Protein AF-0000000074125337 (afdb_homodimer)

Secondary structure (DSSP, 8-state):
----HHHHHHHHHHTHHHHHHHHHHH-HHHHH-HHHHHHHHHHHHHHHHHHHSPP----S-GGGG--HHHHHHHHHHHHHHHHHHHHHHHHTTSS-SSSHHHHHHT-GGGGSHHHHHHHHHIIIIIHHHHHHHHHHHHTT---HHHHHHHHHHHHHHHHHHHHHHHHSGGGG---GGGGGGHHHHHHHHHHHHHHHTSPPPPPGGG-S----S--HHHHHHHHHHHHHHHHHHHHHHHHTT--SHHHHHIIIII-GGGG-TT-HHHHHHHHIIIIIHHHHHHHHHHHTSTT-THHHHHHHHHHHHHHHHHHHHHGGGGSTTS-GGGSPPGGGHHHHHHHHHHHHHHHHHHHHHHHHSGGGGS-------/----HHHHHHHHHHTHHHHHHHHHHH-HHHHS-HHHHHHHHHHHHHHHHHHHSPP----S-GGGG--HHHHHHHHHHHHHHHHHHHHHHHHTTSS-SSSHHH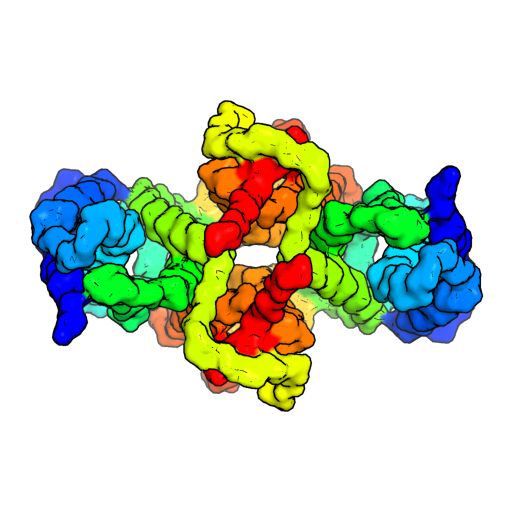HHHT-GGGGSHHHHHHHHHIIIIIHHHHHHHHHHHHTT---HHHHHHHHHHHHHHHHHHHHHHHHSGGGG---GGGGGGHHHHHHHHHHHHHHHTSPPP--GGG-S----S--HHHHHHHHHHHHHHHHHHHHHHHHTT--SHHHHHIIIII-GGGG-TT-HHHHHHHHIIIIIHHHHHHHHHHHTSTT-THHHHHHHHHHHHHHHHHHHHHGGGGSTTS-GGGSPPGGGHHHHHHHHHHHHHHHHHHHHHHHHSGGGGSPP-----

Sequence (738 aa):
MGDYSGVTIALLVGQSAWLVLYLASVFPILSTAPCLLGYASYISLLFLFTKILPPKKKNENPEKCKRGGLYYVCCLFTWCTVTDLIFYLEVIGMVDGFIGFYLKNGEPYLDSSFGTVALLWDPLGNLIVYLIIIYRIDNNLDCRNAVLYFSGTLITSLFCLLVGGVSGTHGKQLYPSTWLNVPYVVAPIYYLLEFVSKPRQFSKETITKVSTEYKISDILLSLGLFATFVFGIIRGLSAFGSPMYLANVYSKDFEPYLMDPSKFGAVWVIYFMIIGSILQISIVFGLFNPGSSWVLDLSIIYAAITIHGTFIHLIPQFCEGVLPKYHIPPGAQWLVVLGNLFIPIVAVSVVIRCFKEQSYFKSPDHKQEMGDYSGVTIALLVGQSAWLVLYLASVFPILSTAPCLLGYASYISLLFLFTKILPPKKKNENPEKCKRGGLYYVCCLFTWCTVTDLIFYLEVIGMVDGFIGFYLKNGEPYLDSSFGTVALLWDPLGNLIVYLIIIYRIDNNLDCRNAVLYFSGTLITSLFCLLVGGVSGTHGKQLYPSTWLNVPYVVAPIYYLLEFVSKPRQFSKETITKVSTEYKISDILLSLGLFATFVFGIIRGLSAFGSPMYLANVYSKDFEPYLMDPSKFGAVWVIYFMIIGSILQISIVFGLFNPGSSWVLDLSIIYAAITIHGTFIHLIPQFCEGVLPKYHIPPGAQWLVVLGNLFIPIVAVSVVIRCFKEQSYFKSPDHKQE

Foldseek 3Di:
DFDLQLLVVLLVVLVCLQVLLLVCLVDVVCLVCVQVSLVVVLVVQLVVCVPPDDFQDDPPDPVLRDLPPLLSLLSSLSSVLSNLVVVLCVLVPNDDRGCVSCCVANQVLCNFLLNSLLSVCSNVPLNVLSSVSNRCSSRVHDNLLSLLLNLLQLQLSCQLSVVLCLQFPNVVRHHPNNCSCVCSNPVSVVVNCVSLVDDDDDDPVLPDDQDQAFDPLLVVLLVLLVVLLVVLQLCLCLLVVHPDPSNVCCCQQFAVLSVFRSNSLNSLSNVCNPVVNVLSVVLNVLSGGFQALSNLSSLSSQLSNLVNSLSSNVVSLVDPSGDVSRHGDPVNNVVNNCSSVSRNVSSVSSNCVCVVNVSRNRHPPPPPD/DFDQQLLVVLLVLLVCLVVLLLVCLVDVVNLVCVQVSLVVVLVVQLVVCVPPDDFQDDDPDPVLRDLPPLLSLLSSLSSVLSNLVVVLCVLVPNDDRGCVSCCVANQVLCNFLLNSLLSVCSNVPLNVLSSVSNRCSSRVHDNLLSLLLNLLQLQLSCQLSVVLCLQFPNVVRHHPNNCSCVCSNPVSVVVNCVSLVDDDDDDPVLPDDQDQAFDPLLVVLLVLLVVLLVVLQLCLCLLVVHPPPSNVCCCQQFAVLSVFRSNSLNSLSNVCNPVVNVLSVVLSVLSGGFQALSNLSSLSSQLSNLVNSLSSNVVSLVDPSGDVSRHGDPVNNVVNNCSSVSRSVSSVSSNCVCVVNVSRRRHPPPPPD

Organism: Ciona intestinalis (NCBI:txid7719)

Structure (mmCIF, N/CA/C/O backbone):
data_AF-0000000074125337-model_v1
#
loop_
_entity.id
_entity.type
_entity.pdbx_description
1 polymer 'T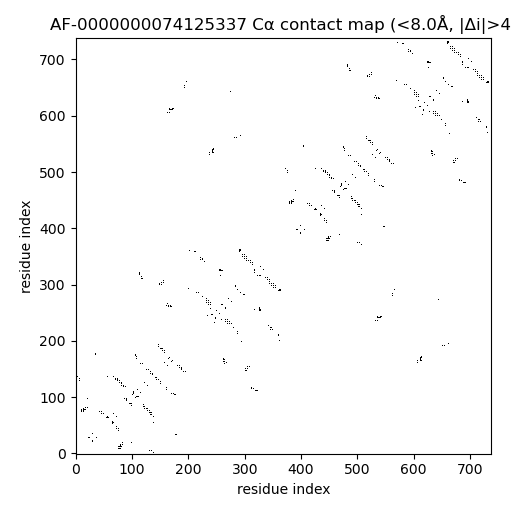ransmembrane 6 superfamily member 1-like'
#
loop_
_atom_site.group_PDB
_atom_site.id
_atom_site.type_symbol
_atom_site.label_atom_id
_atom_site.label_alt_id
_atom_site.label_comp_id
_atom_site.label_asym_id
_atom_site.label_entity_id
_atom_site.label_seq_id
_atom_site.pdbx_PDB_ins_code
_atom_site.Cartn_x
_atom_site.Cartn_y
_atom_site.Cartn_z
_atom_site.occupancy
_atom_site.B_iso_or_equiv
_atom_site.auth_seq_id
_atom_site.auth_comp_id
_atom_site.auth_asym_id
_atom_site.auth_atom_id
_atom_site.pdbx_PDB_model_num
ATOM 1 N N . MET A 1 1 ? 35.688 -10.211 -22.953 1 58.59 1 MET A N 1
ATOM 2 C CA . MET A 1 1 ? 34.375 -10.883 -23.109 1 58.59 1 MET A CA 1
ATOM 3 C C . MET A 1 1 ? 33.75 -11.156 -21.766 1 58.59 1 MET A C 1
ATOM 5 O O . MET A 1 1 ? 34.438 -11.398 -20.766 1 58.59 1 MET A O 1
ATOM 9 N N . GLY A 1 2 ? 32.438 -10.773 -21.5 1 70.81 2 GLY A N 1
ATOM 10 C CA . GLY A 1 2 ? 31.797 -10.945 -20.219 1 70.81 2 GLY A CA 1
ATOM 11 C C . GLY A 1 2 ? 31.812 -12.383 -19.734 1 70.81 2 GLY A C 1
ATOM 12 O O . GLY A 1 2 ? 31.953 -13.312 -20.531 1 70.81 2 GLY A O 1
ATOM 13 N N . ASP A 1 3 ? 32.031 -12.633 -18.531 1 82.75 3 ASP A N 1
ATOM 14 C CA . ASP A 1 3 ? 31.969 -13.938 -17.891 1 82.75 3 ASP A CA 1
ATOM 15 C C . ASP A 1 3 ? 30.531 -14.477 -17.875 1 82.75 3 ASP A C 1
ATOM 17 O O . ASP A 1 3 ? 29.656 -13.875 -17.266 1 82.75 3 ASP A O 1
ATOM 21 N N . TYR A 1 4 ? 30.328 -15.547 -18.734 1 87.25 4 TYR A N 1
ATOM 22 C CA . TYR A 1 4 ? 29 -16.141 -18.828 1 87.25 4 TYR A CA 1
ATOM 23 C C . TYR A 1 4 ? 28.953 -17.469 -18.094 1 87.25 4 TYR A C 1
ATOM 25 O O . TYR A 1 4 ? 28.016 -18.25 -18.281 1 87.25 4 TYR A O 1
ATOM 33 N N . SER A 1 5 ? 29.844 -17.766 -17.344 1 84.31 5 SER A N 1
ATOM 34 C CA . SER A 1 5 ? 29.938 -19.062 -16.672 1 84.31 5 SER A CA 1
ATOM 35 C C . SER A 1 5 ? 28.781 -19.25 -15.695 1 84.31 5 SER A C 1
ATOM 37 O O . SER A 1 5 ? 28.141 -20.312 -15.68 1 84.31 5 SER A O 1
ATOM 39 N N . GLY A 1 6 ? 28.484 -18.281 -14.961 1 90.56 6 GLY A N 1
ATOM 40 C CA . GLY A 1 6 ? 27.375 -18.391 -14.016 1 90.56 6 GLY A CA 1
ATOM 41 C C . GLY A 1 6 ? 26.047 -18.625 -14.688 1 90.56 6 GLY A C 1
ATOM 42 O O . GLY A 1 6 ? 25.25 -19.469 -14.242 1 90.56 6 GLY A O 1
ATOM 43 N N . VAL A 1 7 ? 25.844 -17.938 -15.742 1 94.5 7 VAL A N 1
ATOM 44 C CA . VAL A 1 7 ? 24.594 -18.062 -16.5 1 94.5 7 VAL A CA 1
ATOM 45 C C . VAL A 1 7 ? 24.469 -19.469 -17.062 1 94.5 7 VAL A C 1
ATOM 47 O O . VAL A 1 7 ? 23.422 -20.094 -16.969 1 94.5 7 VAL A O 1
ATOM 50 N N . THR A 1 8 ? 25.531 -19.953 -17.594 1 94.19 8 THR A N 1
ATOM 51 C CA . THR A 1 8 ? 25.531 -21.281 -18.219 1 94.19 8 THR A CA 1
ATOM 52 C C . THR A 1 8 ? 25.281 -22.375 -17.172 1 94.19 8 THR A C 1
ATOM 54 O O . THR A 1 8 ? 24.484 -23.281 -17.391 1 94.19 8 THR A O 1
ATOM 57 N N . ILE A 1 9 ? 25.906 -22.266 -16.109 1 92.81 9 ILE A N 1
ATOM 58 C CA . ILE A 1 9 ? 25.766 -23.266 -15.055 1 92.81 9 ILE A CA 1
ATOM 59 C C . ILE A 1 9 ? 24.344 -23.234 -14.484 1 92.81 9 ILE A C 1
ATOM 61 O O . ILE A 1 9 ? 23.75 -24.266 -14.219 1 92.81 9 ILE A O 1
ATOM 65 N N . ALA A 1 10 ? 23.844 -22.047 -14.266 1 94.56 10 ALA A N 1
ATOM 66 C CA . ALA A 1 10 ? 22.484 -21.922 -13.75 1 94.56 10 ALA A CA 1
ATOM 67 C C . ALA A 1 10 ? 21.469 -22.562 -14.695 1 94.56 10 ALA A C 1
ATOM 69 O O . ALA A 1 10 ? 20.562 -23.266 -14.258 1 94.56 10 ALA A O 1
ATOM 70 N N . LEU A 1 11 ? 21.703 -22.391 -15.961 1 95.38 11 LEU A N 1
ATOM 71 C CA . LEU A 1 11 ? 20.797 -22.953 -16.953 1 95.38 11 LEU A CA 1
ATOM 72 C C . LEU A 1 11 ? 20.953 -24.469 -17.047 1 95.38 11 LEU A C 1
ATOM 74 O O . LEU A 1 11 ? 19.953 -25.188 -17.156 1 95.38 11 LEU A O 1
ATOM 78 N N . LEU A 1 12 ? 22.125 -24.922 -16.938 1 93.81 12 LEU A N 1
ATOM 79 C CA . LEU A 1 12 ? 22.375 -26.359 -17.031 1 93.81 12 LEU A CA 1
ATOM 80 C C . LEU A 1 12 ? 21.844 -27.078 -15.789 1 93.81 12 LEU A C 1
ATOM 82 O O . LEU A 1 12 ? 21.172 -28.094 -15.906 1 93.81 12 LEU A O 1
ATOM 86 N N . VAL A 1 13 ? 22.156 -26.5 -14.711 1 92.88 13 VAL A N 1
ATOM 87 C CA . VAL A 1 13 ? 21.672 -27.109 -13.469 1 92.88 13 VAL A CA 1
ATOM 88 C C . VAL A 1 13 ? 20.156 -26.984 -13.398 1 92.88 13 VAL A C 1
ATOM 90 O O . VAL A 1 13 ? 19.484 -27.844 -12.82 1 92.88 13 VAL A O 1
ATOM 93 N N . GLY A 1 14 ? 19.609 -25.938 -13.953 1 93.69 14 GLY A N 1
ATOM 94 C CA . GLY A 1 14 ? 18.156 -25.766 -14 1 93.69 14 GLY A CA 1
ATOM 95 C C . GLY A 1 14 ? 17.453 -26.922 -14.688 1 93.69 14 GLY A C 1
ATOM 96 O O . GLY A 1 14 ? 16.328 -27.266 -14.32 1 93.69 14 GLY A O 1
ATOM 97 N N . GLN A 1 15 ? 18.188 -27.594 -15.594 1 94.5 15 GLN A N 1
ATOM 98 C CA . GLN A 1 15 ? 17.578 -28.688 -16.344 1 94.5 15 GLN A CA 1
ATOM 99 C C . GLN A 1 15 ? 17.438 -29.938 -15.477 1 94.5 15 GLN A C 1
ATOM 101 O O . GLN A 1 15 ? 16.719 -30.875 -15.836 1 94.5 15 GLN A O 1
ATOM 106 N N . SER A 1 16 ? 17.984 -29.969 -14.367 1 94.25 16 SER A N 1
ATOM 107 C CA . SER A 1 16 ? 17.844 -31.109 -13.461 1 94.25 16 SER A CA 1
ATOM 108 C C . SER A 1 16 ? 16.422 -31.203 -12.906 1 94.25 16 SER A C 1
ATOM 110 O O . SER A 1 16 ? 16.047 -32.219 -12.312 1 94.25 16 SER A O 1
ATOM 112 N N . ALA A 1 17 ? 15.656 -30.188 -13.062 1 94.25 17 ALA A N 1
ATOM 113 C CA . ALA A 1 17 ? 14.273 -30.188 -12.602 1 94.25 17 ALA A CA 1
ATOM 114 C C . ALA A 1 17 ? 13.469 -31.297 -13.266 1 94.25 17 ALA A C 1
ATOM 116 O O . ALA A 1 17 ? 12.594 -31.891 -12.648 1 94.25 17 ALA A O 1
ATOM 117 N N . TRP A 1 18 ? 13.797 -31.594 -14.523 1 93.38 18 TRP A N 1
ATOM 118 C CA . TRP A 1 18 ? 13.117 -32.688 -15.234 1 93.38 18 TRP A CA 1
ATOM 119 C C . TRP A 1 18 ? 13.312 -34 -14.516 1 93.38 18 TRP A C 1
ATOM 121 O O . TRP A 1 18 ? 12.352 -34.75 -14.328 1 93.38 18 TRP A O 1
ATOM 131 N N . LEU A 1 19 ? 14.492 -34.188 -14.133 1 91.38 19 LEU A N 1
ATOM 132 C CA . LEU A 1 19 ? 14.836 -35.438 -13.477 1 91.38 19 LEU A CA 1
ATOM 133 C C . LEU A 1 19 ? 14.203 -35.531 -12.094 1 91.38 19 LEU A C 1
ATOM 135 O O . LEU A 1 19 ? 13.648 -36.562 -11.727 1 91.38 19 LEU A O 1
ATOM 139 N N . VAL A 1 20 ? 14.273 -34.469 -11.359 1 90.25 20 VAL A N 1
ATOM 140 C CA . VAL A 1 20 ? 13.734 -34.469 -10 1 90.25 20 VAL A CA 1
ATOM 141 C C . VAL A 1 20 ? 12.227 -34.688 -10.039 1 90.25 20 VAL A C 1
ATOM 143 O O . VAL A 1 20 ? 11.695 -35.5 -9.25 1 90.25 20 VAL A O 1
ATOM 146 N N . LEU A 1 21 ? 11.492 -34.094 -10.922 1 90.5 21 LEU A N 1
ATOM 147 C CA . LEU A 1 21 ? 10.039 -34.219 -11.008 1 90.5 21 LEU A CA 1
ATOM 148 C C . LEU A 1 21 ? 9.648 -35.594 -11.547 1 90.5 21 LEU A C 1
ATOM 150 O O . LEU A 1 21 ? 8.633 -36.156 -11.125 1 90.5 21 LEU A O 1
ATOM 154 N N . TYR A 1 22 ? 10.438 -36.031 -12.422 1 89.44 22 TYR A N 1
ATOM 155 C CA . TYR A 1 22 ? 10.18 -37.375 -12.922 1 89.44 22 TYR A CA 1
ATOM 156 C C . TYR A 1 22 ? 10.328 -38.438 -11.82 1 89.44 22 TYR A C 1
ATOM 158 O O . TYR A 1 22 ? 9.484 -39.312 -11.672 1 89.44 22 TYR A O 1
ATOM 166 N N . LEU A 1 23 ? 11.383 -38.312 -11.078 1 87.5 23 LEU A N 1
ATOM 167 C CA . LEU A 1 23 ? 11.617 -39.219 -9.977 1 87.5 23 LEU A CA 1
ATOM 168 C C . LEU A 1 23 ? 10.516 -39.094 -8.922 1 87.5 23 LEU A C 1
ATOM 170 O O . LEU A 1 23 ? 10.109 -40.094 -8.32 1 87.5 23 LEU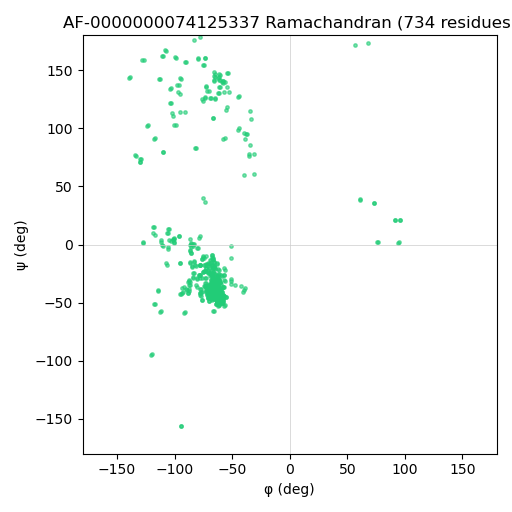 A O 1
ATOM 174 N N . ALA A 1 24 ? 10.07 -37.906 -8.734 1 86.38 24 ALA A N 1
ATOM 175 C CA . ALA A 1 24 ? 8.992 -37.688 -7.77 1 86.38 24 ALA A CA 1
ATOM 176 C C . ALA A 1 24 ? 7.695 -38.344 -8.234 1 86.38 24 ALA A C 1
ATOM 178 O O . ALA A 1 24 ? 6.887 -38.781 -7.414 1 86.38 24 ALA A O 1
ATOM 179 N N . SER A 1 25 ? 7.48 -38.406 -9.484 1 84.69 25 SER A N 1
ATOM 180 C CA . SER A 1 25 ? 6.266 -39 -10.031 1 84.69 25 SER A CA 1
ATOM 181 C C . SER A 1 25 ? 6.332 -40.531 -10.008 1 84.69 25 SER A C 1
ATOM 183 O O . SER A 1 25 ? 5.305 -41.188 -9.898 1 84.69 25 SER A O 1
ATOM 185 N N . VAL A 1 26 ? 7.504 -41.062 -10.086 1 84.56 26 VAL A N 1
ATOM 186 C CA . VAL A 1 26 ? 7.668 -42.5 -10.18 1 84.56 26 VAL A CA 1
ATOM 187 C C . VAL A 1 26 ? 7.727 -43.094 -8.781 1 84.56 26 VAL A C 1
ATOM 189 O O . VAL A 1 26 ? 7.211 -44.188 -8.555 1 84.56 26 VAL A O 1
ATOM 192 N N . PHE A 1 27 ? 8.305 -42.344 -7.898 1 84.69 27 PHE A N 1
ATOM 193 C CA . PHE A 1 27 ? 8.469 -42.844 -6.547 1 84.69 27 PHE A CA 1
ATOM 194 C C . PHE A 1 27 ? 7.426 -42.25 -5.609 1 84.69 27 PHE A C 1
ATOM 196 O O . PHE A 1 27 ? 7.547 -41.094 -5.199 1 84.69 27 PHE A O 1
ATOM 203 N N . PRO A 1 28 ? 6.512 -43.062 -5.156 1 79.44 28 PRO A N 1
ATOM 204 C CA . PRO A 1 28 ? 5.398 -42.594 -4.332 1 79.44 28 PRO A CA 1
ATOM 205 C C . PRO A 1 28 ? 5.863 -41.969 -3.027 1 79.44 28 PRO A C 1
ATOM 207 O O . PRO A 1 28 ? 5.195 -41.062 -2.506 1 79.44 28 PRO A O 1
ATOM 210 N N . ILE A 1 29 ? 6.922 -42.375 -2.518 1 79.19 29 ILE A N 1
ATOM 211 C CA . ILE A 1 29 ? 7.41 -41.812 -1.25 1 79.19 29 ILE A CA 1
ATOM 212 C C . ILE A 1 29 ? 7.684 -40.344 -1.391 1 79.19 29 ILE A C 1
ATOM 214 O O . ILE A 1 29 ? 7.48 -39.562 -0.445 1 79.19 29 ILE A O 1
ATOM 218 N N . LEU A 1 30 ? 8.055 -39.969 -2.564 1 78.06 30 LEU A N 1
ATOM 219 C CA . LEU A 1 30 ? 8.406 -38.562 -2.818 1 78.06 30 LEU A CA 1
ATOM 220 C C . LEU A 1 30 ? 7.156 -37.75 -3.109 1 78.06 30 LEU A C 1
ATOM 222 O O . LEU A 1 30 ? 7.109 -36.562 -2.795 1 78.06 30 LEU A O 1
ATOM 226 N N . SER A 1 31 ? 6.18 -38.438 -3.566 1 78.25 31 SER A N 1
ATOM 227 C CA . SER A 1 31 ? 4.98 -37.719 -3.99 1 78.25 31 SER A CA 1
ATOM 228 C C . SER A 1 31 ? 4.039 -37.5 -2.816 1 78.25 31 SER A C 1
ATOM 230 O O . SER A 1 31 ? 3.184 -36.594 -2.873 1 78.25 31 SER A O 1
ATOM 232 N N . THR A 1 32 ? 4.223 -38.188 -1.736 1 80.38 32 THR A N 1
ATOM 233 C CA . THR A 1 32 ? 3.326 -38.062 -0.59 1 80.38 32 THR A CA 1
ATOM 234 C C . THR A 1 32 ? 3.633 -36.812 0.213 1 80.38 32 THR A C 1
ATOM 236 O O . THR A 1 32 ? 2.754 -36.281 0.886 1 80.38 32 THR A O 1
ATOM 239 N N . ALA A 1 33 ? 4.898 -36.406 0.107 1 83.94 33 ALA A N 1
ATOM 240 C CA . ALA A 1 33 ? 5.277 -35.188 0.845 1 83.94 33 ALA A CA 1
ATOM 241 C C . ALA A 1 33 ? 5.988 -34.188 -0.065 1 83.94 33 ALA A C 1
ATOM 243 O O . ALA A 1 33 ? 7.18 -33.938 0.109 1 83.94 33 ALA A O 1
ATOM 244 N N . PRO A 1 34 ? 5.223 -33.594 -0.89 1 85.31 34 PRO A N 1
ATOM 245 C CA . PRO A 1 34 ? 5.844 -32.688 -1.862 1 85.31 34 PRO A CA 1
ATOM 246 C C . PRO A 1 34 ? 6.555 -31.516 -1.203 1 85.31 34 PRO A C 1
ATOM 248 O O . PRO A 1 34 ? 7.555 -31.016 -1.729 1 85.31 34 PRO A O 1
ATOM 251 N N . CYS A 1 35 ? 6.09 -31.062 -0.092 1 85.88 35 CYS A N 1
ATOM 252 C CA . CYS A 1 35 ? 6.738 -29.969 0.615 1 85.88 35 CYS A CA 1
ATOM 253 C C . CYS A 1 35 ? 8.148 -30.359 1.043 1 85.88 35 CYS A C 1
ATOM 255 O O . CYS A 1 35 ? 9.094 -29.594 0.848 1 85.88 35 CYS A O 1
ATOM 257 N N . LEU A 1 36 ? 8.242 -31.484 1.6 1 85.5 36 LEU A N 1
ATOM 258 C CA . LEU A 1 36 ? 9.539 -31.984 2.045 1 85.5 36 LEU A CA 1
ATOM 259 C C . LEU A 1 36 ? 10.477 -32.188 0.859 1 85.5 36 LEU A C 1
ATOM 261 O O . LEU A 1 36 ? 11.664 -31.859 0.937 1 85.5 36 LEU A O 1
ATOM 265 N N . LEU A 1 37 ? 9.953 -32.719 -0.172 1 85.31 37 LEU A N 1
ATOM 266 C CA . LEU A 1 37 ? 10.742 -32.906 -1.384 1 85.31 37 LEU A CA 1
ATOM 267 C C . LEU A 1 37 ? 11.234 -31.578 -1.934 1 85.31 37 LEU A C 1
ATOM 269 O O . LEU A 1 37 ? 12.391 -31.469 -2.357 1 85.31 37 LEU A O 1
ATOM 273 N N . GLY A 1 38 ? 10.367 -30.594 -1.934 1 88.88 38 GLY A N 1
ATOM 274 C CA . GLY A 1 38 ? 10.734 -29.281 -2.424 1 88.88 38 GLY A CA 1
ATOM 275 C C . GLY A 1 38 ? 11.867 -28.656 -1.636 1 88.88 38 GLY A C 1
ATOM 276 O O . GLY A 1 38 ? 12.852 -28.188 -2.215 1 88.88 38 GLY A O 1
ATOM 277 N N . TYR A 1 39 ? 11.766 -28.688 -0.386 1 90.75 39 TYR A N 1
ATOM 278 C CA . TYR A 1 39 ? 12.789 -28.078 0.446 1 90.75 39 TYR A CA 1
ATOM 279 C C . TYR A 1 39 ? 14.094 -28.875 0.378 1 90.75 39 TYR A C 1
ATOM 281 O O . TYR A 1 39 ? 15.18 -28.281 0.411 1 90.75 39 TYR A O 1
ATOM 289 N N . ALA A 1 40 ? 13.961 -30.156 0.307 1 91.12 40 ALA A N 1
ATOM 290 C CA . ALA A 1 40 ? 15.156 -30.969 0.124 1 91.12 40 ALA A CA 1
ATOM 291 C C . ALA A 1 40 ? 15.867 -30.625 -1.183 1 91.12 40 ALA A C 1
ATOM 293 O O . ALA A 1 40 ? 17.094 -30.547 -1.23 1 91.12 40 ALA A O 1
ATOM 294 N N . SER A 1 41 ? 15.102 -30.453 -2.178 1 91.25 41 SER A N 1
ATOM 295 C CA . SER A 1 41 ? 15.664 -30.047 -3.461 1 91.25 41 SER A CA 1
ATOM 296 C C . SER A 1 41 ? 16.328 -28.672 -3.361 1 91.25 41 SER A C 1
ATOM 298 O O . SER A 1 41 ? 17.438 -28.484 -3.865 1 91.25 41 SER A O 1
ATOM 300 N N . TYR A 1 42 ? 15.695 -27.734 -2.68 1 92.56 42 TYR A N 1
ATOM 301 C CA . TYR A 1 42 ? 16.25 -26.406 -2.523 1 92.56 42 TYR A CA 1
ATOM 302 C C . TYR A 1 42 ? 17.609 -26.469 -1.839 1 92.56 42 TYR A C 1
ATOM 304 O O . TYR A 1 42 ? 18.578 -25.859 -2.312 1 92.56 42 TYR A O 1
ATOM 312 N N . ILE A 1 43 ? 17.688 -27.188 -0.81 1 92.81 43 ILE A N 1
ATOM 313 C CA . ILE A 1 43 ? 18.906 -27.266 -0.007 1 92.81 43 ILE A CA 1
ATOM 314 C C . ILE A 1 43 ? 20 -27.953 -0.81 1 92.81 43 ILE A C 1
ATOM 316 O O . ILE A 1 43 ? 21.156 -27.5 -0.826 1 92.81 43 ILE A O 1
ATOM 320 N N . SER A 1 44 ? 19.688 -29.047 -1.492 1 93.19 44 SER A N 1
ATOM 321 C CA . SER A 1 44 ? 20.656 -29.766 -2.301 1 93.19 44 SER A CA 1
ATOM 322 C C . SER A 1 44 ? 21.188 -28.906 -3.436 1 93.19 44 SER A C 1
ATOM 324 O O . SER A 1 44 ? 22.391 -28.922 -3.721 1 93.19 44 SER A O 1
ATOM 326 N N . LEU A 1 45 ? 20.359 -28.203 -4.039 1 93.25 45 LEU A N 1
ATOM 327 C CA . LEU A 1 45 ? 20.75 -27.344 -5.148 1 93.25 45 LEU A CA 1
ATOM 328 C C . LEU A 1 45 ? 21.656 -26.219 -4.664 1 93.25 45 LEU A C 1
ATOM 330 O O . LEU A 1 45 ? 22.656 -25.906 -5.312 1 93.25 45 LEU A O 1
ATOM 334 N N . LEU A 1 46 ? 21.281 -25.625 -3.568 1 91.12 46 LEU A N 1
ATOM 335 C CA . LEU A 1 46 ? 22.125 -24.562 -3.02 1 91.12 46 LEU A CA 1
ATOM 336 C C . LEU A 1 46 ? 23.531 -25.094 -2.703 1 91.12 46 LEU A C 1
ATOM 338 O O . LEU A 1 46 ? 24.531 -24.438 -3.02 1 91.12 46 LEU A O 1
ATOM 342 N N . PHE A 1 47 ? 23.547 -26.234 -2.141 1 89.69 47 PHE A N 1
ATOM 343 C CA . PHE A 1 47 ? 24.828 -26.875 -1.846 1 89.69 47 PHE A CA 1
ATOM 344 C C . PHE A 1 47 ? 25.609 -27.156 -3.129 1 89.69 47 PHE A C 1
ATOM 346 O O . PHE A 1 47 ? 26.797 -26.875 -3.207 1 89.69 47 PHE A O 1
ATOM 353 N N . LEU A 1 48 ? 24.938 -27.656 -4.094 1 91.12 48 LEU A N 1
ATOM 354 C CA . LEU A 1 48 ? 25.562 -27.969 -5.371 1 91.12 48 LEU A CA 1
ATOM 355 C C . LEU A 1 48 ? 26.125 -26.719 -6.023 1 91.12 48 LEU A C 1
ATOM 357 O O . LEU A 1 48 ? 27.25 -26.734 -6.543 1 91.12 48 LEU A O 1
ATOM 361 N N . PHE A 1 49 ? 25.453 -25.609 -6.004 1 89.44 49 PHE A N 1
ATOM 362 C CA . PHE A 1 49 ? 25.906 -24.375 -6.621 1 89.44 49 PHE A CA 1
ATOM 363 C C . PHE A 1 49 ? 27.156 -23.844 -5.941 1 89.44 49 PHE A C 1
ATOM 365 O O . PHE A 1 49 ? 28.047 -23.312 -6.602 1 89.44 49 PHE A O 1
ATOM 372 N N . THR A 1 50 ? 27.234 -23.969 -4.648 1 85.94 50 THR A N 1
ATOM 373 C CA . THR A 1 50 ? 28.422 -23.484 -3.93 1 85.94 50 THR A CA 1
ATOM 374 C C . THR A 1 50 ? 29.656 -24.281 -4.309 1 85.94 50 THR A C 1
ATOM 376 O O . THR A 1 50 ? 30.781 -23.781 -4.254 1 85.94 50 THR A O 1
ATOM 379 N N . LYS A 1 51 ? 29.453 -25.484 -4.758 1 86.44 51 LYS A N 1
ATOM 380 C CA . LYS A 1 51 ? 30.578 -26.359 -5.059 1 86.44 51 LYS A CA 1
ATOM 381 C C . LYS A 1 51 ? 31 -26.234 -6.52 1 86.44 51 LYS A C 1
ATOM 383 O O . LYS A 1 51 ? 32.188 -26.297 -6.836 1 86.44 51 LYS A O 1
ATOM 388 N N . ILE A 1 52 ? 30.062 -26.062 -7.328 1 86.44 52 ILE A N 1
ATOM 389 C CA . ILE A 1 52 ? 30.328 -26.156 -8.758 1 86.44 52 ILE A CA 1
ATOM 390 C C . ILE A 1 52 ? 30.75 -24.781 -9.289 1 86.44 52 ILE A C 1
ATOM 392 O O . ILE A 1 52 ? 31.547 -24.703 -10.227 1 86.44 52 ILE A O 1
ATOM 396 N N . LEU A 1 53 ? 30.25 -23.766 -8.75 1 80.75 53 LEU A N 1
ATOM 397 C CA . LEU A 1 53 ? 30.516 -22.453 -9.32 1 80.75 53 LEU A CA 1
ATOM 398 C C . LEU A 1 53 ? 31.938 -22.016 -9.023 1 80.75 53 LEU A C 1
ATOM 400 O O . LEU A 1 53 ? 32.406 -22.094 -7.879 1 80.75 53 LEU A O 1
ATOM 404 N N . PRO A 1 54 ? 32.594 -21.688 -10.133 1 69.25 54 PRO A N 1
ATOM 405 C CA . PRO A 1 54 ? 33.969 -21.25 -9.992 1 69.25 54 PRO A CA 1
ATOM 406 C C . PRO A 1 54 ? 34.094 -19.938 -9.219 1 69.25 54 PRO A C 1
ATOM 408 O O . PRO A 1 54 ? 33.156 -19.156 -9.164 1 69.25 54 PRO A O 1
ATOM 411 N N . PRO A 1 55 ? 35.156 -19.891 -8.531 1 65.12 55 PRO A N 1
ATOM 412 C CA . PRO A 1 55 ? 35.406 -18.625 -7.836 1 65.12 55 PRO A CA 1
ATOM 413 C C . PRO A 1 55 ? 35.344 -17.422 -8.773 1 65.12 55 PRO A C 1
ATOM 415 O O . PRO A 1 55 ? 35.688 -17.547 -9.953 1 65.12 55 PRO A O 1
ATOM 418 N N . LYS A 1 56 ? 34.594 -16.406 -8.344 1 61.88 56 LYS A N 1
ATOM 419 C CA . LYS A 1 56 ? 34.5 -15.18 -9.117 1 61.88 56 LYS A CA 1
ATOM 420 C C . LYS A 1 56 ? 35.875 -14.734 -9.625 1 61.88 56 LYS A C 1
ATOM 422 O O . LYS A 1 56 ? 36.875 -14.898 -8.938 1 61.88 56 LYS A O 1
ATOM 427 N N . LYS A 1 57 ? 35.969 -14.5 -10.828 1 55.22 57 LYS A N 1
ATOM 428 C CA . LYS A 1 57 ? 37.219 -13.969 -11.359 1 55.22 57 LYS A CA 1
ATOM 429 C C . LYS A 1 57 ? 37.906 -13.023 -10.367 1 55.22 57 LYS A C 1
ATOM 431 O O . LYS A 1 57 ? 37.219 -12.172 -9.773 1 55.22 57 LYS A O 1
ATOM 436 N N . LYS A 1 58 ? 39.062 -13.492 -9.938 1 50.28 58 LYS A N 1
ATOM 437 C CA . LYS A 1 58 ? 39.969 -12.953 -8.93 1 50.28 58 LYS A CA 1
ATOM 438 C C . LYS A 1 58 ? 40.062 -11.438 -9.023 1 50.28 58 LYS A C 1
ATOM 440 O O . LYS A 1 58 ? 40.625 -10.906 -9.992 1 50.28 58 LYS A O 1
ATOM 445 N N . ASN A 1 59 ? 38.875 -10.617 -8.859 1 50.5 59 ASN A N 1
ATOM 446 C CA . ASN A 1 59 ? 39.5 -9.352 -8.5 1 50.5 59 ASN A CA 1
ATOM 447 C C . ASN A 1 59 ? 40.438 -9.508 -7.32 1 50.5 59 ASN A C 1
ATOM 449 O O . ASN A 1 59 ? 40.312 -10.469 -6.551 1 50.5 59 ASN A O 1
ATOM 453 N N . GLU A 1 60 ? 41.469 -8.758 -7.273 1 50.47 60 GLU A N 1
ATOM 454 C CA . GLU A 1 60 ? 42.594 -8.664 -6.344 1 50.47 60 GLU A CA 1
ATOM 455 C C . GLU A 1 60 ? 42.125 -8.766 -4.895 1 50.47 60 GLU A C 1
ATOM 457 O O . GLU A 1 60 ? 42.906 -9.008 -3.99 1 50.47 60 GLU A O 1
ATOM 462 N N . ASN A 1 61 ? 40.938 -8.203 -4.594 1 46.62 61 ASN A N 1
ATOM 463 C CA . ASN A 1 61 ? 40.594 -8.18 -3.174 1 46.62 61 ASN A CA 1
ATOM 464 C C . ASN A 1 61 ? 39.656 -9.32 -2.809 1 46.62 61 ASN A C 1
ATOM 466 O O . ASN A 1 61 ? 38.531 -9.391 -3.314 1 46.62 61 ASN A O 1
ATOM 470 N N . PRO A 1 62 ? 40.156 -10.32 -2.215 1 48.72 62 PRO A N 1
ATOM 471 C CA . PRO A 1 62 ? 39.469 -11.547 -1.827 1 48.72 62 PRO A CA 1
ATOM 472 C C . PRO A 1 62 ? 38.062 -11.281 -1.283 1 48.72 62 PRO A C 1
ATOM 474 O O . PRO A 1 62 ? 37.125 -12.078 -1.507 1 48.72 62 PRO A O 1
ATOM 477 N N . GLU A 1 63 ? 37.812 -10.32 -0.521 1 49.38 63 GLU A N 1
ATOM 478 C CA . GLU A 1 63 ? 36.562 -10.031 0.175 1 49.38 63 GLU A CA 1
ATOM 479 C C . GLU A 1 63 ? 35.438 -9.711 -0.812 1 49.38 63 GLU A C 1
ATOM 481 O O . GLU A 1 63 ? 34.25 -9.969 -0.53 1 49.38 63 GLU A O 1
ATOM 486 N N . LYS A 1 64 ? 35.938 -9.172 -1.915 1 51.47 64 LYS A N 1
ATOM 487 C CA . LYS A 1 64 ? 35 -8.75 -2.936 1 51.47 64 LYS A CA 1
ATOM 488 C C . LYS A 1 64 ? 34.594 -9.914 -3.85 1 51.47 64 LYS A C 1
ATOM 490 O O . LYS A 1 64 ? 33.75 -9.766 -4.73 1 51.47 64 LYS A O 1
ATOM 495 N N . CYS A 1 65 ? 35.156 -11.094 -3.617 1 52.34 65 CYS A N 1
ATOM 496 C CA . CYS A 1 65 ? 34.938 -12.234 -4.504 1 52.34 65 CYS A CA 1
ATOM 497 C C . CYS A 1 65 ? 33.688 -13 -4.121 1 52.34 65 CYS A C 1
ATOM 499 O O . CYS A 1 65 ? 33.312 -13.953 -4.801 1 52.34 65 CYS A O 1
ATOM 501 N N . LYS A 1 66 ? 32.938 -12.641 -3.113 1 65.44 66 LYS A N 1
ATOM 502 C CA . LYS A 1 66 ? 31.781 -13.453 -2.727 1 65.44 66 LYS A CA 1
ATOM 503 C C . LYS A 1 66 ? 30.516 -12.984 -3.436 1 65.44 66 LYS A C 1
ATOM 505 O O . LYS A 1 66 ? 30.219 -11.789 -3.477 1 65.44 66 LYS A O 1
ATOM 510 N N . ARG A 1 67 ? 29.891 -13.906 -4.422 1 77.5 67 ARG A N 1
ATOM 511 C CA . ARG A 1 67 ? 28.703 -13.648 -5.219 1 77.5 67 ARG A CA 1
ATOM 512 C C . ARG A 1 67 ? 27.547 -13.18 -4.34 1 77.5 67 ARG A C 1
ATOM 514 O O . ARG A 1 67 ? 26.688 -12.414 -4.785 1 77.5 67 ARG A O 1
ATOM 521 N N . GLY A 1 68 ? 27.578 -13.25 -3.109 1 85.25 68 GLY A N 1
ATOM 522 C CA . GLY A 1 68 ? 26.547 -12.836 -2.172 1 85.25 68 GLY A CA 1
ATOM 523 C C . GLY A 1 68 ? 25.297 -13.703 -2.236 1 85.25 68 GLY A C 1
ATOM 524 O O . GLY A 1 68 ? 25.172 -14.539 -3.127 1 85.25 68 GLY A O 1
ATOM 525 N N . GLY A 1 69 ? 24.359 -13.57 -1.419 1 90.94 69 GLY A N 1
ATOM 526 C CA . GLY A 1 69 ? 23.141 -14.352 -1.312 1 90.94 69 GLY A CA 1
ATOM 527 C C . GLY A 1 69 ? 22.219 -14.195 -2.506 1 90.94 69 GLY A C 1
ATOM 528 O O . GLY A 1 69 ? 21.562 -15.148 -2.928 1 90.94 69 GLY A O 1
ATOM 529 N N . LEU A 1 70 ? 22.203 -13.016 -3.082 1 94.12 70 LEU A N 1
ATOM 530 C CA . LEU A 1 70 ? 21.359 -12.719 -4.227 1 94.12 70 LEU A CA 1
ATOM 531 C C . LEU A 1 70 ? 21.703 -13.609 -5.414 1 94.12 70 LEU A C 1
ATOM 533 O O . LEU A 1 70 ? 20.828 -14.086 -6.125 1 94.12 70 LEU A O 1
ATOM 537 N N . TYR A 1 71 ? 22.969 -13.828 -5.605 1 93.44 71 TYR A N 1
ATOM 538 C CA . TYR A 1 71 ? 23.453 -14.664 -6.695 1 93.44 71 TYR A CA 1
ATOM 539 C C . TYR A 1 71 ? 22.891 -16.078 -6.598 1 93.44 71 TYR A C 1
ATOM 541 O O . TYR A 1 71 ? 22.328 -16.594 -7.57 1 93.44 71 TYR A O 1
ATOM 549 N N . TYR A 1 72 ? 22.922 -16.641 -5.496 1 92.81 72 TYR A N 1
ATOM 550 C CA . TYR A 1 72 ? 22.484 -18.016 -5.305 1 92.81 72 TYR A CA 1
ATOM 551 C C . TYR A 1 72 ? 20.969 -18.109 -5.348 1 92.81 72 TYR A C 1
ATOM 553 O O . TYR A 1 72 ? 20.422 -19.125 -5.801 1 92.81 72 TYR A O 1
ATOM 561 N N . VAL A 1 73 ? 20.328 -17.125 -4.852 1 94.44 73 VAL A N 1
ATOM 562 C CA . VAL A 1 73 ? 18.875 -17.094 -4.93 1 94.44 73 VAL A CA 1
ATOM 563 C C . VAL A 1 73 ? 18.438 -17.078 -6.395 1 94.44 73 VAL A C 1
ATOM 565 O O . VAL A 1 73 ? 17.516 -17.797 -6.777 1 94.44 73 VAL A O 1
ATOM 568 N N . CYS A 1 74 ? 19.109 -16.312 -7.207 1 95.62 74 CYS A N 1
ATOM 569 C CA . CYS A 1 74 ? 18.766 -16.234 -8.617 1 95.62 74 CYS A CA 1
ATOM 570 C C . CYS A 1 74 ? 19.062 -17.547 -9.328 1 95.62 74 CYS A C 1
ATOM 572 O O . CYS A 1 74 ? 18.344 -17.953 -10.227 1 95.62 74 CYS A O 1
ATOM 574 N N . CYS A 1 75 ? 20.125 -18.188 -8.891 1 94.69 75 CYS A N 1
ATOM 575 C CA . CYS A 1 75 ? 20.422 -19.5 -9.438 1 94.69 75 CYS A CA 1
ATOM 576 C C . CYS A 1 75 ? 19.328 -20.5 -9.086 1 94.69 75 CYS A C 1
ATOM 578 O O . CYS A 1 75 ? 18.859 -21.266 -9.945 1 94.69 75 CYS A O 1
ATOM 580 N N . LEU A 1 76 ? 18.969 -20.469 -7.902 1 94.94 76 LEU A N 1
ATOM 581 C CA . LEU A 1 76 ? 17.906 -21.359 -7.441 1 94.94 76 LEU A CA 1
ATOM 582 C C . LEU A 1 76 ? 16.609 -21.062 -8.172 1 94.94 76 LEU A C 1
ATOM 584 O O . LEU A 1 76 ? 15.883 -21.984 -8.555 1 94.94 76 LEU A O 1
ATOM 588 N N . PHE A 1 77 ? 16.297 -19.797 -8.352 1 96.19 77 PHE A N 1
ATOM 589 C CA . PHE A 1 77 ? 15.055 -19.391 -9.008 1 96.19 77 PHE A CA 1
ATOM 590 C C . PHE A 1 77 ? 15.062 -19.766 -10.484 1 96.19 77 PHE A C 1
ATOM 592 O O . PHE A 1 77 ? 14.008 -19.953 -11.086 1 96.19 77 PHE A O 1
ATOM 599 N N . THR A 1 78 ? 16.234 -19.859 -11.016 1 96.12 78 THR A N 1
ATOM 600 C CA . THR A 1 78 ? 16.328 -20.375 -12.375 1 96.12 78 THR A CA 1
ATOM 601 C C . THR A 1 78 ? 15.836 -21.812 -12.438 1 96.12 78 THR A C 1
ATOM 603 O O . THR A 1 78 ? 15.117 -22.188 -13.367 1 96.12 78 THR A O 1
ATOM 606 N N . TRP A 1 79 ? 16.219 -22.578 -11.5 1 95.88 79 TRP A N 1
ATOM 607 C CA . TRP A 1 79 ? 15.734 -23.953 -11.398 1 95.88 79 TRP A CA 1
ATOM 608 C C . TRP A 1 79 ? 14.219 -23.984 -11.234 1 95.88 79 TRP A C 1
ATOM 610 O O . TRP A 1 79 ? 13.531 -24.812 -11.844 1 95.88 79 TRP A O 1
ATOM 620 N N . CYS A 1 80 ? 13.68 -23.094 -10.438 1 94.62 80 CYS A N 1
ATOM 621 C CA . CYS A 1 80 ? 12.242 -23.016 -10.203 1 94.62 80 CYS A CA 1
ATOM 622 C C . CYS A 1 80 ? 11.5 -22.641 -11.477 1 94.62 80 CYS A C 1
ATOM 624 O O . CYS A 1 80 ? 10.375 -23.078 -11.703 1 94.62 80 CYS A O 1
ATOM 626 N N . THR A 1 81 ? 12.156 -21.844 -12.242 1 95.69 81 THR A N 1
ATOM 627 C CA . THR A 1 81 ? 11.523 -21.453 -13.5 1 95.69 81 THR A CA 1
ATOM 628 C C . THR A 1 81 ? 11.359 -22.672 -14.422 1 95.69 81 THR A C 1
ATOM 630 O O . THR A 1 81 ? 10.359 -22.766 -15.133 1 95.69 81 THR A O 1
ATOM 633 N N . VAL A 1 82 ? 12.289 -23.531 -14.461 1 94.88 82 VAL A N 1
ATOM 634 C CA . VAL A 1 82 ? 12.188 -24.734 -15.266 1 94.88 82 VAL A CA 1
ATOM 635 C C . VAL A 1 82 ? 11.07 -25.625 -14.719 1 94.88 82 VAL A C 1
ATOM 637 O O . VAL A 1 82 ? 10.297 -26.203 -15.484 1 94.88 82 VAL A O 1
ATOM 640 N N . THR A 1 83 ? 11.008 -25.688 -13.453 1 92.94 83 THR A N 1
ATOM 641 C CA . THR A 1 83 ? 9.922 -26.438 -12.836 1 92.94 83 THR A CA 1
ATOM 642 C C . THR A 1 83 ? 8.57 -25.875 -13.258 1 92.94 83 THR A C 1
ATOM 644 O O . THR A 1 83 ? 7.652 -26.625 -13.594 1 92.94 83 THR A O 1
ATOM 647 N N . ASP A 1 84 ? 8.469 -24.562 -13.219 1 94.06 84 ASP A N 1
ATOM 648 C CA . ASP A 1 84 ? 7.227 -23.906 -13.617 1 94.06 84 ASP A CA 1
ATOM 649 C C . ASP A 1 84 ? 6.918 -24.156 -15.086 1 94.06 84 ASP A C 1
ATOM 651 O O . ASP A 1 84 ? 5.754 -24.281 -15.469 1 94.06 84 ASP A O 1
ATOM 655 N N . LEU A 1 85 ? 7.922 -24.203 -15.883 1 94.5 85 LEU A N 1
ATOM 656 C CA . LEU A 1 85 ? 7.734 -24.516 -17.297 1 94.5 85 LEU A CA 1
ATOM 657 C C . LEU A 1 85 ? 7.168 -25.922 -17.469 1 94.5 85 LEU A C 1
ATOM 659 O O . LEU A 1 85 ? 6.25 -26.125 -18.266 1 94.5 85 LEU A O 1
ATOM 663 N N . ILE A 1 86 ? 7.695 -26.859 -16.766 1 93.81 86 ILE A N 1
ATOM 664 C CA . ILE A 1 86 ? 7.223 -28.234 -16.828 1 93.81 86 ILE A CA 1
ATOM 665 C C . ILE A 1 86 ? 5.77 -28.297 -16.359 1 93.81 86 ILE A C 1
ATOM 667 O O . ILE A 1 86 ? 4.949 -28.984 -16.984 1 93.81 86 ILE A O 1
ATOM 671 N N . PHE A 1 87 ? 5.492 -27.594 -15.305 1 91.94 87 PHE A N 1
ATOM 672 C CA . PHE A 1 87 ? 4.121 -27.531 -14.812 1 91.94 87 PHE A CA 1
ATOM 673 C C . PHE A 1 87 ? 3.184 -26.969 -15.875 1 91.94 87 PHE A C 1
ATOM 675 O O . PHE A 1 87 ? 2.125 -27.547 -16.141 1 91.94 87 PHE A O 1
ATOM 682 N N . TYR A 1 88 ? 3.604 -25.922 -16.484 1 92.56 88 TYR A N 1
ATOM 683 C CA . TYR A 1 88 ? 2.801 -25.281 -17.516 1 92.56 88 TYR A CA 1
ATOM 684 C C . TYR A 1 88 ? 2.559 -26.234 -18.688 1 92.56 88 TYR A C 1
ATOM 686 O O . TYR A 1 88 ? 1.425 -26.391 -19.141 1 92.56 88 TYR A O 1
ATOM 694 N N . LEU A 1 89 ? 3.615 -26.891 -19.109 1 92.38 89 LEU A N 1
ATOM 695 C CA . LEU A 1 89 ? 3.527 -27.797 -20.25 1 92.38 89 LEU A CA 1
ATOM 696 C C . LEU A 1 89 ? 2.602 -28.969 -19.922 1 92.38 89 LEU A C 1
ATOM 698 O O . LEU A 1 89 ? 1.902 -29.469 -20.812 1 92.38 89 LEU A O 1
ATOM 702 N N . GLU A 1 90 ? 2.555 -29.344 -18.766 1 89.75 90 GLU A N 1
ATOM 703 C CA . GLU A 1 90 ? 1.682 -30.453 -18.391 1 89.75 90 GLU A CA 1
ATOM 704 C C . GLU A 1 90 ? 0.227 -30 -18.297 1 89.75 90 GLU A C 1
ATOM 706 O O . GLU A 1 90 ? -0.682 -30.719 -18.688 1 89.75 90 GLU A O 1
ATOM 711 N N . VAL A 1 91 ? -0.024 -28.859 -17.766 1 87 91 VAL A N 1
ATOM 712 C CA . VAL A 1 91 ? -1.382 -28.344 -17.625 1 87 91 VAL A CA 1
ATOM 713 C C . VAL A 1 91 ? -2.01 -28.172 -19.016 1 87 91 VAL A C 1
ATOM 715 O O . VAL A 1 91 ? -3.193 -28.453 -19.203 1 87 91 VAL A O 1
ATOM 718 N N . ILE A 1 92 ? -1.208 -27.766 -19.953 1 87.5 92 ILE A N 1
ATOM 719 C CA . ILE A 1 92 ? -1.756 -27.562 -21.281 1 87.5 92 ILE A CA 1
ATOM 720 C C . ILE A 1 92 ? -1.735 -28.875 -22.062 1 87.5 92 ILE A C 1
ATOM 722 O O . ILE A 1 92 ? -2.131 -28.922 -23.234 1 87.5 92 ILE A O 1
ATOM 726 N N . GLY A 1 93 ? -1.161 -29.953 -21.516 1 87.44 93 GLY A N 1
ATOM 727 C CA . GLY A 1 93 ? -1.263 -31.297 -22.062 1 87.44 93 GLY A CA 1
ATOM 728 C C . GLY A 1 93 ? -0.13 -31.625 -23.016 1 87.44 93 GLY A C 1
ATOM 729 O O . GLY A 1 93 ? -0.259 -32.531 -23.844 1 87.44 93 GLY A O 1
ATOM 730 N N . MET A 1 94 ? 0.974 -30.938 -22.953 1 90.69 94 MET A N 1
ATOM 731 C CA . MET A 1 94 ? 2.092 -31.203 -23.859 1 90.69 94 MET A CA 1
ATOM 732 C C . MET A 1 94 ? 3 -32.281 -23.297 1 90.69 94 MET A C 1
ATOM 734 O O . MET A 1 94 ? 3.68 -33 -24.062 1 90.69 94 MET A O 1
ATOM 738 N N . VAL A 1 95 ? 3.072 -32.344 -22 1 89.56 95 VAL A N 1
ATOM 739 C CA . VAL A 1 95 ? 3.828 -33.375 -21.328 1 89.56 95 VAL A CA 1
ATOM 740 C C . VAL A 1 95 ? 2.945 -34.062 -20.281 1 89.56 95 VAL A C 1
ATOM 742 O O . VAL A 1 95 ? 1.89 -33.562 -19.922 1 89.56 95 VAL A O 1
ATOM 745 N N . ASP A 1 96 ? 3.369 -35.281 -19.938 1 87.62 96 ASP A N 1
ATOM 746 C CA . ASP A 1 96 ? 2.57 -36.031 -18.969 1 87.62 96 ASP A CA 1
ATOM 747 C C . ASP A 1 96 ? 3.463 -36.781 -17.969 1 87.62 96 ASP A C 1
ATOM 749 O O . ASP A 1 96 ? 4.578 -37.188 -18.312 1 87.62 96 ASP A O 1
ATOM 753 N N . GLY A 1 97 ? 2.955 -36.812 -16.734 1 83.38 97 GLY A N 1
ATOM 754 C CA . GLY A 1 97 ? 3.615 -37.656 -15.758 1 83.38 97 GLY A CA 1
ATOM 755 C C . GLY A 1 97 ? 4.613 -36.906 -14.891 1 83.38 97 GLY A C 1
ATOM 756 O O . GLY A 1 97 ? 5.551 -37.531 -14.367 1 83.38 97 GLY A O 1
ATOM 757 N N . PHE A 1 98 ? 4.512 -35.688 -14.781 1 82.56 98 PHE A N 1
ATOM 758 C CA . PHE A 1 98 ? 5.488 -34.969 -13.984 1 82.56 98 PHE A CA 1
ATOM 759 C C . PHE A 1 98 ? 4.828 -34.344 -12.75 1 82.56 98 PHE A C 1
ATOM 761 O O . PHE A 1 98 ? 5.41 -34.344 -11.664 1 82.56 98 PHE A O 1
ATOM 768 N N . ILE A 1 99 ? 3.662 -33.844 -12.906 1 74.56 99 ILE A N 1
ATOM 769 C CA . ILE A 1 99 ? 3.195 -32.969 -11.852 1 74.56 99 ILE A CA 1
ATOM 770 C C . ILE A 1 99 ? 1.823 -33.406 -11.359 1 74.56 99 ILE A C 1
ATOM 772 O O . ILE A 1 99 ? 1.197 -32.75 -10.531 1 74.56 99 ILE A O 1
ATOM 776 N N . GLY A 1 100 ? 1.315 -34.438 -11.883 1 74.62 100 GLY A N 1
ATOM 777 C CA . GLY A 1 100 ? -0.004 -34.906 -11.484 1 74.62 100 GLY A CA 1
ATOM 778 C C . GLY A 1 100 ? -0.176 -34.969 -9.977 1 74.62 100 GLY A C 1
ATOM 779 O O . GLY A 1 100 ? -1.196 -34.531 -9.438 1 74.62 100 GLY A O 1
ATOM 780 N N . PHE A 1 101 ? 0.768 -35.281 -9.281 1 75.38 101 PHE A N 1
ATOM 781 C CA . PHE A 1 101 ? 0.73 -35.406 -7.832 1 75.38 101 PHE A CA 1
ATOM 782 C C . PHE A 1 101 ? 0.657 -34.031 -7.176 1 75.38 101 PHE A C 1
ATOM 784 O O . PHE A 1 101 ? 0.022 -33.875 -6.129 1 75.38 101 PHE A O 1
ATOM 791 N N . TYR A 1 102 ? 1.26 -33.062 -7.766 1 80.62 102 TYR A N 1
ATOM 792 C CA . TYR A 1 102 ? 1.374 -31.719 -7.176 1 80.62 102 TYR A CA 1
ATOM 793 C C . TYR A 1 102 ? 0.095 -30.922 -7.387 1 80.62 102 TYR A C 1
ATOM 795 O O . TYR A 1 102 ? -0.289 -30.109 -6.531 1 80.62 102 TYR A O 1
ATOM 803 N N . LEU A 1 103 ? -0.59 -31.188 -8.422 1 78.5 103 LEU A N 1
ATOM 804 C CA . LEU A 1 103 ? -1.843 -30.484 -8.68 1 78.5 103 LEU A CA 1
ATOM 805 C C . LEU A 1 103 ? -2.971 -31.047 -7.824 1 78.5 103 LEU A C 1
ATOM 807 O O . LEU A 1 103 ? -3.902 -30.328 -7.457 1 78.5 103 LEU A O 1
ATOM 811 N N . LYS A 1 104 ? -2.824 -32.25 -7.477 1 75.38 104 LYS A N 1
ATOM 812 C CA . LYS A 1 104 ? -3.863 -32.906 -6.688 1 75.38 104 LYS A CA 1
ATOM 813 C C . LYS A 1 104 ? -3.641 -32.688 -5.195 1 75.38 104 LYS A C 1
ATOM 815 O O . LYS A 1 104 ? -4.582 -32.375 -4.465 1 75.38 104 LYS A O 1
ATOM 820 N N . ASN A 1 105 ? -2.395 -32.781 -4.766 1 74.31 105 ASN A N 1
ATOM 821 C CA . ASN A 1 105 ? -2.133 -32.75 -3.33 1 74.31 105 ASN A CA 1
ATOM 822 C C . ASN A 1 105 ? -1.262 -31.562 -2.945 1 74.31 105 ASN A C 1
ATOM 824 O O . ASN A 1 105 ? -0.846 -31.438 -1.791 1 74.31 105 ASN A O 1
ATOM 828 N N . GLY A 1 106 ? -1.068 -30.719 -3.84 1 81.88 106 GLY A N 1
ATOM 829 C CA . GLY A 1 106 ? -0.202 -29.594 -3.537 1 81.88 106 GLY A CA 1
ATOM 830 C C . GLY A 1 106 ? -0.893 -28.25 -3.689 1 81.88 106 GLY A C 1
ATOM 831 O O . GLY A 1 106 ? -1.581 -27.797 -2.775 1 81.88 106 GLY A O 1
ATOM 832 N N . GLU A 1 107 ? -0.708 -27.688 -4.867 1 84.19 107 GLU A N 1
ATOM 833 C CA . GLU A 1 107 ? -1.288 -26.375 -5.152 1 84.19 107 GLU A CA 1
ATOM 834 C C . GLU A 1 107 ? -2.285 -26.453 -6.305 1 84.19 107 GLU A C 1
ATOM 836 O O . GLU A 1 107 ? -1.942 -26.156 -7.449 1 84.19 107 GLU A O 1
ATOM 841 N N . PRO A 1 108 ? -3.518 -26.688 -5.883 1 84.75 108 PRO A N 1
ATOM 842 C CA . PRO A 1 108 ? -4.52 -26.906 -6.926 1 84.75 108 PRO A CA 1
ATOM 843 C C . PRO A 1 108 ? -4.844 -25.625 -7.707 1 84.75 108 PRO A C 1
ATOM 845 O O . PRO A 1 108 ? -5.273 -25.703 -8.859 1 84.75 108 PRO A O 1
ATOM 848 N N . TYR A 1 109 ? -4.637 -24.469 -7.109 1 86.44 109 TYR A N 1
ATOM 849 C CA . TYR A 1 109 ? -4.98 -23.219 -7.762 1 86.44 109 TYR A CA 1
ATOM 850 C C . TYR A 1 109 ? -4.078 -22.953 -8.969 1 86.44 109 TYR A C 1
ATOM 852 O O . TYR A 1 109 ? -4.367 -22.094 -9.797 1 86.44 109 TYR A O 1
ATOM 860 N N . LEU A 1 110 ? -3.035 -23.75 -9.156 1 86.94 110 LEU A N 1
ATOM 861 C CA . LEU A 1 110 ? -2.152 -23.609 -10.312 1 86.94 110 LEU A CA 1
ATOM 862 C C . LEU A 1 110 ? -2.828 -24.125 -11.578 1 86.94 110 LEU A C 1
ATOM 864 O O . LEU A 1 110 ? -2.408 -23.797 -12.688 1 86.94 110 LEU A O 1
ATOM 868 N N . ASP A 1 111 ? -3.877 -24.922 -11.367 1 85.75 111 ASP A N 1
ATOM 869 C CA . ASP A 1 111 ? -4.625 -25.453 -12.5 1 85.75 111 ASP A CA 1
ATOM 870 C C . ASP A 1 111 ? -5.695 -24.469 -12.961 1 85.75 111 ASP A C 1
ATOM 872 O O . ASP A 1 111 ? -6.348 -24.672 -13.984 1 85.75 111 ASP A O 1
ATOM 876 N N . SER A 1 112 ? -5.801 -23.344 -12.367 1 89.56 112 SER A N 1
ATOM 877 C CA . SER A 1 112 ? -6.691 -22.281 -12.828 1 89.56 112 SER A CA 1
ATOM 878 C C . SER A 1 112 ? -6.074 -21.516 -13.992 1 89.56 112 SER A C 1
ATOM 880 O O . SER A 1 112 ? -4.875 -21.625 -14.25 1 89.56 112 SER A O 1
ATOM 882 N N . SER A 1 113 ? -6.922 -20.828 -14.734 1 92.44 113 SER A N 1
ATOM 883 C CA . SER A 1 113 ? -6.406 -20.016 -15.836 1 92.44 113 SER A CA 1
ATOM 884 C C . SER A 1 113 ? -5.391 -19 -15.336 1 92.44 113 SER A C 1
ATOM 886 O O . SER A 1 113 ? -4.355 -18.781 -15.977 1 92.44 113 SER A O 1
ATOM 888 N N . PHE A 1 114 ? -5.695 -18.359 -14.266 1 93.62 114 PHE A N 1
ATOM 889 C CA . PHE A 1 114 ? -4.758 -17.406 -13.68 1 93.62 114 PHE A CA 1
ATOM 890 C C . PHE A 1 114 ? -3.445 -18.094 -13.32 1 93.62 114 PHE A C 1
ATOM 892 O O . PHE A 1 114 ? -2.367 -17.609 -13.656 1 93.62 114 PHE A O 1
ATOM 899 N N . GLY A 1 115 ? -3.523 -19.188 -12.633 1 91.94 115 GLY A N 1
ATOM 900 C CA . GLY A 1 115 ? -2.338 -19.922 -12.219 1 91.94 115 GLY A CA 1
ATOM 901 C C . GLY A 1 115 ? -1.48 -20.375 -13.383 1 91.94 115 GLY A C 1
ATOM 902 O O . GLY A 1 115 ? -0.253 -20.266 -13.336 1 91.94 115 GLY A O 1
ATOM 903 N N . THR A 1 116 ? -2.129 -20.859 -14.383 1 92.56 116 THR A N 1
ATOM 904 C CA . THR A 1 116 ? -1.423 -21.344 -15.57 1 92.56 116 THR A CA 1
ATOM 905 C C . THR A 1 116 ? -0.681 -20.203 -16.266 1 92.56 116 THR A C 1
ATOM 907 O O . THR A 1 116 ? 0.462 -20.375 -16.688 1 92.56 116 THR A O 1
ATOM 910 N N . VAL A 1 117 ? -1.355 -19.094 -16.312 1 94.75 117 VAL A N 1
ATOM 911 C CA . VAL A 1 117 ? -0.73 -17.938 -16.953 1 94.75 117 VAL A CA 1
ATOM 912 C C . VAL A 1 117 ? 0.415 -17.438 -16.078 1 94.75 117 VAL A C 1
ATOM 914 O O . VAL A 1 117 ? 1.449 -17 -16.594 1 94.75 117 VAL A O 1
ATOM 917 N N . ALA A 1 118 ? 0.237 -17.469 -14.789 1 93.88 118 ALA A N 1
ATOM 918 C CA . ALA A 1 118 ? 1.303 -17.078 -13.867 1 93.88 118 ALA A CA 1
ATOM 919 C C . ALA A 1 118 ? 2.52 -17.984 -14.023 1 93.88 118 ALA A C 1
ATOM 921 O O . ALA A 1 118 ? 3.66 -17.531 -13.961 1 93.88 118 ALA A O 1
ATOM 922 N N . LEU A 1 119 ? 2.266 -19.266 -14.211 1 93.12 119 LEU A N 1
ATOM 923 C CA . LEU A 1 119 ? 3.342 -20.219 -14.453 1 93.12 119 LEU A CA 1
ATOM 924 C C . LEU A 1 119 ? 4.102 -19.875 -15.727 1 93.12 119 LEU A C 1
ATOM 926 O O . LEU A 1 119 ? 5.328 -19.969 -15.773 1 93.12 119 LEU A O 1
ATOM 930 N N . LEU A 1 120 ? 3.428 -19.484 -16.703 1 94.5 120 LEU A N 1
ATOM 931 C CA . LEU A 1 120 ? 4.016 -19.156 -18 1 94.5 120 LEU A CA 1
ATOM 932 C C . LEU A 1 120 ? 4.91 -17.922 -17.891 1 94.5 120 LEU A C 1
ATOM 934 O O . LEU A 1 120 ? 5.926 -17.812 -18.578 1 94.5 120 LEU A O 1
ATOM 938 N N . TRP A 1 121 ? 4.617 -16.984 -17.031 1 94.69 121 TRP A N 1
ATOM 939 C CA . TRP A 1 121 ? 5.391 -15.75 -16.906 1 94.69 121 TRP A CA 1
ATOM 940 C C . TRP A 1 121 ? 6.797 -16.031 -16.391 1 94.69 121 TRP A C 1
ATOM 942 O O . TRP A 1 121 ? 7.746 -15.328 -16.734 1 94.69 121 TRP A O 1
ATOM 952 N N . ASP A 1 122 ? 6.977 -17 -15.617 1 94.19 122 ASP A N 1
ATOM 953 C CA . ASP A 1 122 ? 8.266 -17.281 -14.992 1 94.19 122 ASP A CA 1
ATOM 954 C C . ASP A 1 122 ? 9.328 -17.594 -16.047 1 94.19 122 ASP A C 1
ATOM 956 O O . ASP A 1 122 ? 10.391 -16.969 -16.062 1 94.19 122 ASP A O 1
ATOM 960 N N . PRO A 1 123 ? 9.109 -18.5 -16.938 1 93.69 123 PRO A N 1
ATOM 961 C CA . PRO A 1 123 ? 10.117 -18.766 -17.969 1 93.69 123 PRO A CA 1
ATOM 962 C C . PRO A 1 123 ? 10.18 -17.672 -19.031 1 93.69 123 PRO A C 1
ATOM 964 O O . PRO A 1 123 ? 11.234 -17.453 -19.625 1 93.69 123 PRO A O 1
ATOM 967 N N . LEU A 1 124 ? 9.148 -16.906 -19.219 1 92.62 124 LEU A N 1
ATOM 968 C CA . LEU A 1 124 ? 9.117 -15.898 -20.266 1 92.62 124 LEU A CA 1
ATOM 969 C C . LEU A 1 124 ? 9.703 -14.578 -19.781 1 92.62 124 LEU A C 1
ATOM 971 O O . LEU A 1 124 ? 10.352 -13.859 -20.547 1 92.62 124 LEU A O 1
ATOM 975 N N . GLY A 1 125 ? 9.406 -14.25 -18.594 1 93.31 125 GLY A N 1
AT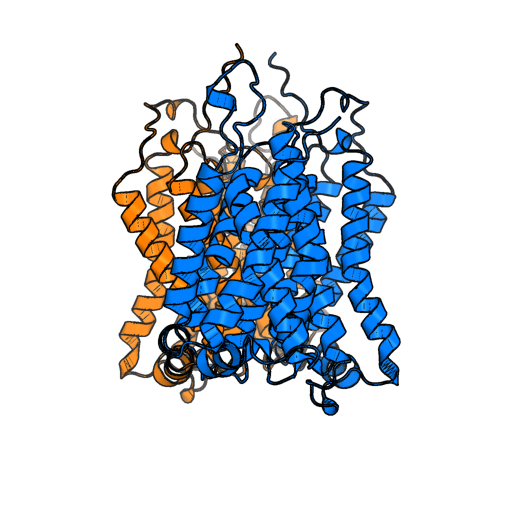OM 976 C CA . GLY A 1 125 ? 9.789 -12.938 -18.078 1 93.31 125 GLY A CA 1
ATOM 977 C C . GLY A 1 125 ? 10.844 -13.008 -17 1 93.31 125 GLY A C 1
ATOM 978 O O . GLY A 1 125 ? 11.977 -12.555 -17.188 1 93.31 125 GLY A O 1
ATOM 979 N N . ASN A 1 126 ? 10.539 -13.727 -15.953 1 95.12 126 ASN A N 1
ATOM 980 C CA . ASN A 1 126 ? 11.406 -13.742 -14.773 1 95.12 126 ASN A CA 1
ATOM 981 C C . ASN A 1 126 ? 12.75 -14.391 -15.078 1 95.12 126 ASN A C 1
ATOM 983 O O . ASN A 1 126 ? 13.781 -13.969 -14.555 1 95.12 126 ASN A O 1
ATOM 987 N N . LEU A 1 127 ? 12.789 -15.391 -15.883 1 96.5 127 LEU A N 1
ATOM 988 C CA . LEU A 1 127 ? 14.023 -16.094 -16.203 1 96.5 127 LEU A CA 1
ATOM 989 C C . LEU A 1 127 ? 15.062 -15.133 -16.781 1 96.5 127 LEU A C 1
ATOM 991 O O . LEU A 1 127 ? 16.234 -15.156 -16.359 1 96.5 127 LEU A O 1
ATOM 995 N N . ILE A 1 128 ? 14.625 -14.312 -17.656 1 96.44 128 ILE A N 1
ATOM 996 C CA . ILE A 1 128 ? 15.531 -13.367 -18.297 1 96.44 128 ILE A CA 1
ATOM 997 C C . ILE A 1 128 ? 16.141 -12.438 -17.234 1 96.44 128 ILE A C 1
ATOM 999 O O . ILE A 1 128 ? 17.328 -12.148 -17.281 1 96.44 128 ILE A O 1
ATOM 1003 N N . VAL A 1 129 ? 15.383 -11.992 -16.344 1 97.31 129 VAL A N 1
ATOM 1004 C CA . VAL A 1 129 ? 15.844 -11.062 -15.328 1 97.31 129 VAL A CA 1
ATOM 1005 C C . VAL A 1 129 ? 16.828 -11.758 -14.391 1 97.31 129 VAL A C 1
ATOM 1007 O O . VAL A 1 129 ? 17.844 -11.172 -13.992 1 97.31 129 VAL A O 1
ATOM 1010 N N . TYR A 1 130 ? 16.547 -13.039 -14.023 1 97.19 130 TYR A N 1
ATOM 1011 C CA . TYR A 1 130 ? 17.484 -13.797 -13.203 1 97.19 130 TYR A CA 1
ATOM 1012 C C . TYR A 1 130 ? 18.844 -13.922 -13.883 1 97.19 130 TYR A C 1
ATOM 1014 O O . TYR A 1 130 ? 19.875 -13.711 -13.25 1 97.19 130 TYR A O 1
ATOM 1022 N N . LEU A 1 131 ? 18.812 -14.219 -15.125 1 96.94 131 LEU A N 1
ATOM 1023 C CA . LEU A 1 131 ? 20.062 -14.406 -15.875 1 96.94 131 LEU A CA 1
ATOM 1024 C C . LEU A 1 131 ? 20.812 -13.086 -15.992 1 96.94 131 LEU A C 1
ATOM 1026 O O . LEU A 1 131 ? 22.047 -13.07 -15.953 1 96.94 131 LEU A O 1
ATOM 1030 N N . ILE A 1 132 ? 20.062 -12.016 -16.125 1 97.19 132 ILE A N 1
ATOM 1031 C CA . ILE A 1 132 ? 20.688 -10.703 -16.188 1 97.19 132 ILE A CA 1
ATOM 1032 C C . ILE A 1 132 ? 21.391 -10.406 -14.867 1 97.19 132 ILE A C 1
ATOM 1034 O O . ILE A 1 132 ? 22.531 -9.922 -14.852 1 97.19 132 ILE A O 1
ATOM 1038 N N . ILE A 1 133 ? 20.781 -10.68 -13.766 1 96.62 133 ILE A N 1
ATOM 1039 C CA . ILE A 1 133 ? 21.359 -10.422 -12.453 1 96.62 133 ILE A CA 1
ATOM 1040 C C . ILE A 1 133 ? 22.609 -11.266 -12.266 1 96.62 133 ILE A C 1
ATOM 1042 O O . ILE A 1 133 ? 23.641 -10.766 -11.82 1 96.62 133 ILE A O 1
ATOM 1046 N N . ILE A 1 134 ? 22.547 -12.523 -12.586 1 95.06 134 ILE A N 1
ATOM 1047 C CA . ILE A 1 134 ? 23.688 -13.422 -12.477 1 95.06 134 ILE A CA 1
ATOM 1048 C C . ILE A 1 134 ? 24.844 -12.898 -13.32 1 95.06 134 ILE A C 1
ATOM 1050 O O . ILE A 1 134 ? 25.984 -12.805 -12.852 1 95.06 134 ILE A O 1
ATOM 1054 N N . TYR A 1 135 ? 24.562 -12.547 -14.531 1 95.12 135 TYR A N 1
ATOM 1055 C CA . TYR A 1 135 ? 25.578 -12.016 -15.438 1 95.12 135 TYR A CA 1
ATOM 1056 C C . TYR A 1 135 ? 26.219 -10.75 -14.875 1 95.12 135 TYR A C 1
ATOM 1058 O O . TYR A 1 135 ? 27.438 -10.586 -14.922 1 95.12 135 TYR A O 1
ATOM 1066 N N . ARG A 1 136 ? 25.422 -9.883 -14.367 1 94.25 136 ARG A N 1
ATOM 1067 C CA . ARG A 1 136 ? 25.906 -8.602 -13.867 1 94.25 136 ARG A CA 1
ATOM 1068 C C . ARG A 1 136 ? 26.75 -8.797 -12.609 1 94.25 136 ARG A C 1
ATOM 1070 O O . ARG A 1 136 ? 27.766 -8.125 -12.43 1 94.25 136 ARG A O 1
ATOM 1077 N N . ILE A 1 137 ? 26.328 -9.688 -11.766 1 92.38 137 ILE A N 1
ATOM 1078 C CA . ILE A 1 137 ? 27.109 -9.961 -10.562 1 92.38 137 ILE A CA 1
ATOM 1079 C C . ILE A 1 137 ? 28.453 -10.57 -10.945 1 92.38 137 ILE A C 1
ATOM 1081 O O . ILE A 1 137 ? 29.5 -10.172 -10.43 1 92.38 137 ILE A O 1
ATOM 1085 N N . ASP A 1 138 ? 28.484 -11.477 -11.844 1 90.94 138 ASP A N 1
ATOM 1086 C CA . ASP A 1 138 ? 29.719 -12.141 -12.281 1 90.94 138 ASP A CA 1
ATOM 1087 C C . ASP A 1 138 ? 30.672 -11.141 -12.938 1 90.94 138 ASP A C 1
ATOM 1089 O O . ASP A 1 138 ? 31.891 -11.336 -12.906 1 90.94 138 ASP A O 1
ATOM 1093 N N . ASN A 1 139 ? 30.141 -10.047 -13.523 1 91.69 139 ASN A N 1
ATOM 1094 C CA . ASN A 1 139 ? 30.969 -9.062 -14.203 1 91.69 139 ASN A CA 1
ATOM 1095 C C . ASN A 1 139 ? 31.109 -7.785 -13.383 1 91.69 139 ASN A C 1
ATOM 1097 O O . ASN A 1 139 ? 31.5 -6.742 -13.914 1 91.69 139 ASN A O 1
ATOM 1101 N N . ASN A 1 140 ? 30.688 -7.723 -12.141 1 89.12 140 ASN A N 1
ATOM 1102 C CA . ASN A 1 140 ? 30.812 -6.613 -11.195 1 89.12 140 ASN A CA 1
ATOM 1103 C C . ASN A 1 140 ? 30.109 -5.363 -11.703 1 89.12 140 ASN A C 1
ATOM 1105 O O . ASN A 1 140 ? 30.656 -4.266 -11.656 1 89.12 140 ASN A O 1
ATOM 1109 N N . LEU A 1 141 ? 28.984 -5.676 -12.297 1 91.06 141 LEU A N 1
ATOM 1110 C CA . LEU A 1 141 ? 28.141 -4.582 -12.766 1 91.06 141 LEU A CA 1
ATOM 1111 C C . LEU A 1 141 ? 27.016 -4.305 -11.781 1 91.06 141 LEU A C 1
ATOM 1113 O O . LEU A 1 141 ? 26.672 -5.16 -10.953 1 91.06 141 LEU A O 1
ATOM 1117 N N . ASP A 1 142 ? 26.422 -3.139 -11.875 1 92.25 142 ASP A N 1
ATOM 1118 C CA . ASP A 1 142 ? 25.312 -2.768 -11.016 1 92.25 142 ASP A CA 1
ATOM 1119 C C . ASP A 1 142 ? 24.047 -3.541 -11.391 1 92.25 142 ASP A C 1
ATOM 1121 O O . ASP A 1 142 ? 23.703 -3.648 -12.57 1 92.25 142 ASP A O 1
ATOM 1125 N N . CYS A 1 143 ? 23.422 -4.086 -10.406 1 94.25 143 CYS A N 1
ATOM 1126 C CA . CYS A 1 143 ? 22.234 -4.883 -10.695 1 94.25 143 CYS A CA 1
ATOM 1127 C C . CYS A 1 143 ? 21 -4.277 -10.031 1 94.25 143 CYS A C 1
ATOM 1129 O O . CYS A 1 143 ? 19.953 -4.926 -9.945 1 94.25 143 CYS A O 1
ATOM 1131 N N . ARG A 1 144 ? 21 -3.092 -9.586 1 95.94 144 ARG A N 1
ATOM 1132 C CA . ARG A 1 144 ? 19.922 -2.463 -8.828 1 95.94 144 ARG A CA 1
ATOM 1133 C C . ARG A 1 144 ? 18.609 -2.463 -9.609 1 95.94 144 ARG A C 1
ATOM 1135 O O . ARG A 1 144 ? 17.578 -2.883 -9.102 1 95.94 144 ARG A O 1
ATOM 1142 N N . ASN A 1 145 ? 18.688 -1.99 -10.875 1 97.25 145 ASN A N 1
ATOM 1143 C CA . ASN A 1 145 ? 17.469 -1.911 -11.688 1 97.25 145 ASN A CA 1
ATOM 1144 C C . ASN A 1 145 ? 16.844 -3.287 -11.891 1 97.25 145 ASN A C 1
ATOM 1146 O O . ASN A 1 145 ? 15.625 -3.434 -11.812 1 97.25 145 ASN A O 1
ATOM 1150 N N . ALA A 1 146 ? 17.688 -4.23 -12.141 1 97.69 146 ALA A N 1
ATOM 1151 C CA . ALA A 1 146 ? 17.188 -5.586 -12.367 1 97.69 146 ALA A CA 1
ATOM 1152 C C . ALA A 1 146 ? 16.578 -6.16 -11.086 1 97.69 146 ALA A C 1
ATOM 1154 O O . ALA A 1 146 ? 15.547 -6.844 -11.141 1 97.69 146 ALA A O 1
ATOM 1155 N N . VAL A 1 147 ? 17.188 -5.902 -9.969 1 97.88 147 VAL A N 1
ATOM 1156 C CA . VAL A 1 147 ? 16.719 -6.418 -8.688 1 97.88 147 VAL A CA 1
ATOM 1157 C C . VAL A 1 147 ? 15.375 -5.777 -8.344 1 97.88 147 VAL A C 1
ATOM 1159 O O . VAL A 1 147 ? 14.461 -6.453 -7.855 1 97.88 147 VAL A O 1
ATOM 1162 N N . LEU A 1 148 ? 15.242 -4.504 -8.594 1 98.31 148 LEU A N 1
ATOM 1163 C CA . LEU A 1 148 ? 13.984 -3.812 -8.328 1 98.31 148 LEU A CA 1
ATOM 1164 C C . LEU A 1 148 ? 12.867 -4.371 -9.203 1 98.31 148 LEU A C 1
ATOM 1166 O O . LEU A 1 148 ? 11.75 -4.586 -8.734 1 98.31 148 LEU A O 1
ATOM 1170 N N . TYR A 1 149 ? 13.148 -4.602 -10.445 1 98.25 149 TYR A N 1
ATOM 1171 C CA . TYR A 1 149 ? 12.156 -5.152 -11.359 1 98.25 149 TYR A CA 1
ATOM 1172 C C . TYR A 1 149 ? 11.75 -6.562 -10.945 1 98.25 149 TYR A C 1
ATOM 1174 O O . TYR A 1 149 ? 10.562 -6.887 -10.891 1 98.25 149 TYR A O 1
ATOM 1182 N N . PHE A 1 150 ? 12.766 -7.324 -10.664 1 96.25 150 PHE A N 1
ATOM 1183 C CA . PHE A 1 150 ? 12.57 -8.695 -10.227 1 96.25 150 PHE A CA 1
ATOM 1184 C C . PHE A 1 150 ? 11.719 -8.75 -8.961 1 96.25 150 PHE A C 1
ATOM 1186 O O . PHE A 1 150 ? 10.781 -9.547 -8.875 1 96.25 150 PHE A O 1
ATOM 1193 N N . SER A 1 151 ? 12 -7.949 -8.023 1 97.38 151 SER A N 1
ATOM 1194 C CA . SER A 1 151 ? 11.273 -7.93 -6.754 1 97.38 151 SER A CA 1
ATOM 1195 C C . SER A 1 151 ? 9.836 -7.473 -6.945 1 97.38 151 SER A C 1
ATOM 1197 O O . SER A 1 151 ? 8.906 -8.062 -6.387 1 97.38 151 SER A O 1
ATOM 1199 N N . GLY A 1 152 ? 9.617 -6.445 -7.742 1 97.5 152 GLY A N 1
ATOM 1200 C CA . GLY A 1 152 ? 8.266 -5.969 -8.008 1 97.5 152 GLY A CA 1
ATOM 1201 C C . GLY A 1 152 ? 7.387 -7.016 -8.664 1 97.5 152 GLY A C 1
ATOM 1202 O O . GLY A 1 152 ? 6.219 -7.168 -8.297 1 97.5 152 GLY A O 1
ATOM 1203 N N . THR A 1 153 ? 7.938 -7.719 -9.578 1 97.38 153 THR A N 1
ATOM 1204 C CA . THR A 1 153 ? 7.188 -8.742 -10.297 1 97.38 153 THR A CA 1
ATOM 1205 C C . THR A 1 153 ? 6.82 -9.898 -9.375 1 97.38 153 THR A C 1
ATOM 1207 O O . THR A 1 153 ? 5.664 -10.312 -9.32 1 97.38 153 THR A O 1
ATOM 1210 N N . LEU A 1 154 ? 7.738 -10.367 -8.602 1 97 154 LEU A N 1
ATOM 1211 C CA . LEU A 1 154 ? 7.516 -11.547 -7.781 1 97 154 LEU A CA 1
ATOM 1212 C C . LEU A 1 154 ? 6.578 -11.234 -6.617 1 97 154 LEU A C 1
ATOM 1214 O O . LEU A 1 154 ? 5.73 -12.055 -6.262 1 97 154 LEU A O 1
ATOM 1218 N N . ILE A 1 155 ? 6.734 -10.094 -6.055 1 97 155 ILE A N 1
ATOM 1219 C CA . ILE A 1 155 ? 5.859 -9.711 -4.953 1 97 155 ILE A CA 1
ATOM 1220 C C . ILE A 1 155 ? 4.418 -9.617 -5.445 1 97 155 ILE A C 1
ATOM 1222 O O . ILE A 1 155 ? 3.498 -10.117 -4.793 1 97 155 ILE A O 1
ATOM 1226 N N . THR A 1 156 ? 4.25 -9.023 -6.582 1 96.81 156 THR A N 1
ATOM 1227 C CA . THR A 1 156 ? 2.918 -8.906 -7.168 1 96.81 156 THR A CA 1
ATOM 1228 C C . THR A 1 156 ? 2.363 -10.273 -7.531 1 96.81 156 THR A C 1
ATOM 1230 O O . THR A 1 156 ? 1.207 -10.586 -7.23 1 96.81 156 THR A O 1
ATOM 1233 N N . SER A 1 157 ? 3.203 -11.062 -8.094 1 95.44 157 SER A N 1
ATOM 1234 C CA . SER A 1 157 ? 2.777 -12.391 -8.523 1 95.44 157 SER A CA 1
ATOM 1235 C C . SER A 1 157 ? 2.338 -13.242 -7.336 1 95.44 157 SER A C 1
ATOM 1237 O O . SER A 1 157 ? 1.263 -13.844 -7.363 1 95.44 157 SER A O 1
ATOM 1239 N N . LEU A 1 158 ? 3.109 -13.242 -6.355 1 94.06 158 LEU A N 1
ATOM 1240 C CA . LEU A 1 158 ? 2.828 -14.109 -5.215 1 94.06 158 LEU A CA 1
ATOM 1241 C C . LEU A 1 158 ? 1.664 -13.57 -4.395 1 94.06 158 LEU A C 1
ATOM 1243 O O . LEU A 1 158 ? 0.877 -14.336 -3.842 1 94.06 158 LEU A O 1
ATOM 1247 N N . PHE A 1 159 ? 1.577 -12.305 -4.293 1 95.69 159 PHE A N 1
ATOM 1248 C CA . PHE A 1 159 ? 0.426 -11.75 -3.594 1 95.69 159 PHE A CA 1
ATOM 1249 C C . PHE A 1 159 ? -0.873 -12.156 -4.277 1 95.69 159 PHE A C 1
ATOM 1251 O O . PHE A 1 159 ? -1.802 -12.633 -3.617 1 95.69 159 PHE A O 1
ATOM 1258 N N . CYS A 1 160 ? -0.955 -11.961 -5.586 1 95.56 160 CYS A N 1
ATOM 1259 C CA . CYS A 1 160 ? -2.17 -12.266 -6.332 1 95.56 160 CYS A CA 1
ATOM 1260 C C . CYS A 1 160 ? -2.439 -13.766 -6.352 1 95.56 160 CYS A C 1
ATOM 1262 O O . CYS A 1 160 ? -3.588 -14.195 -6.238 1 95.56 160 CYS A O 1
ATOM 1264 N N . LEU A 1 161 ? -1.4 -14.516 -6.469 1 93.88 161 LEU A N 1
ATOM 1265 C CA . LEU A 1 161 ? -1.555 -15.961 -6.559 1 93.88 161 LEU A CA 1
ATOM 1266 C C . LEU A 1 161 ? -2.006 -16.547 -5.223 1 93.88 161 LEU A C 1
ATOM 1268 O O . LEU A 1 161 ? -2.969 -17.312 -5.168 1 93.88 161 LEU A O 1
ATOM 1272 N N . LEU A 1 162 ? -1.354 -16.172 -4.148 1 93.06 162 LEU A N 1
ATOM 1273 C CA . LEU A 1 162 ? -1.638 -16.766 -2.848 1 93.06 162 LEU A CA 1
ATOM 1274 C C . LEU A 1 162 ? -2.928 -16.203 -2.26 1 93.06 162 LEU A C 1
ATOM 1276 O O . LEU A 1 162 ? -3.779 -16.969 -1.787 1 93.06 162 LEU A O 1
ATOM 1280 N N . VAL A 1 163 ? -3.053 -14.867 -2.285 1 94 163 VAL A N 1
ATOM 1281 C CA . VAL A 1 163 ? -4.266 -14.266 -1.75 1 94 163 VAL A CA 1
ATOM 1282 C C . VAL A 1 163 ? -5.465 -14.656 -2.611 1 94 163 VAL A C 1
ATOM 1284 O O . VAL A 1 163 ? -6.523 -15.008 -2.086 1 94 163 VAL A O 1
ATOM 1287 N N . GLY A 1 164 ? -5.262 -14.641 -3.895 1 93.69 164 GLY A N 1
ATOM 1288 C CA . GLY A 1 164 ? -6.324 -15.078 -4.793 1 93.69 164 GLY A CA 1
ATOM 1289 C C . GLY A 1 164 ? -6.66 -16.547 -4.648 1 93.69 164 GLY A C 1
ATOM 1290 O O . GLY A 1 164 ? -7.832 -16.922 -4.586 1 93.69 164 GLY A O 1
ATOM 1291 N N . GLY A 1 165 ? -5.648 -17.375 -4.551 1 92.19 165 GLY A N 1
ATOM 1292 C CA . GLY A 1 165 ? -5.852 -18.812 -4.406 1 92.19 165 GLY A CA 1
ATOM 1293 C C . GLY A 1 165 ? -6.578 -19.188 -3.129 1 92.19 165 GLY A C 1
ATOM 1294 O O . GLY A 1 165 ? -7.441 -20.062 -3.137 1 92.19 165 GLY A O 1
ATOM 1295 N N . VAL A 1 166 ? -6.305 -18.469 -2.076 1 92.19 166 VAL A N 1
ATOM 1296 C CA . VAL A 1 166 ? -6.902 -18.781 -0.783 1 92.19 166 VAL A CA 1
ATOM 1297 C C . VAL A 1 166 ? -8.289 -18.141 -0.685 1 92.19 166 VAL A C 1
ATOM 1299 O O . VAL A 1 166 ? -9.172 -18.672 -0.007 1 92.19 166 VAL A O 1
ATOM 1302 N N . SER A 1 167 ? -8.508 -17.062 -1.359 1 93.25 167 SER A N 1
ATOM 1303 C CA . SER A 1 167 ? -9.773 -16.344 -1.287 1 93.25 167 SER A CA 1
ATOM 1304 C C . SER A 1 167 ? -10.797 -16.922 -2.256 1 93.25 167 SER A C 1
ATOM 1306 O O . SER A 1 167 ? -12 -16.719 -2.09 1 93.25 167 SER A O 1
ATOM 1308 N N . GLY A 1 168 ? -10.297 -17.625 -3.197 1 91.31 168 GLY A N 1
ATOM 1309 C CA . GLY A 1 168 ? -11.18 -18.141 -4.234 1 91.31 168 GLY A CA 1
ATOM 1310 C C . GLY A 1 168 ? -11.672 -19.547 -3.957 1 91.31 168 GLY A C 1
ATOM 1311 O O . GLY A 1 168 ? -11.75 -19.969 -2.801 1 91.31 168 GLY A O 1
ATOM 1312 N N . THR A 1 169 ? -12.031 -20.219 -5.012 1 87.81 169 THR A N 1
ATOM 1313 C CA . THR A 1 169 ? -12.703 -21.516 -4.953 1 87.81 169 THR A CA 1
ATOM 1314 C C . THR A 1 169 ? -11.773 -22.578 -4.375 1 87.81 169 THR A C 1
ATOM 1316 O O . THR A 1 169 ? -12.234 -23.578 -3.803 1 87.81 169 THR A O 1
ATOM 1319 N N . HIS A 1 170 ? -10.523 -22.375 -4.391 1 84.44 170 HIS A N 1
ATOM 1320 C CA . HIS A 1 170 ? -9.57 -23.359 -3.918 1 84.44 170 HIS A CA 1
ATOM 1321 C C . HIS A 1 170 ? -9.164 -23.094 -2.475 1 84.44 170 HIS A C 1
ATOM 1323 O O . HIS A 1 170 ? -8.281 -23.766 -1.938 1 84.44 170 HIS A O 1
ATOM 1329 N N . GLY A 1 171 ? -9.773 -22.203 -1.882 1 86.12 171 GLY A N 1
ATOM 1330 C CA . GLY A 1 171 ? -9.391 -21.781 -0.543 1 86.12 171 GLY A CA 1
ATOM 1331 C C . GLY A 1 171 ? -9.633 -22.844 0.511 1 86.12 171 GLY A C 1
ATOM 1332 O O . GLY A 1 171 ? -9.039 -22.797 1.591 1 86.12 171 GLY A O 1
ATOM 1333 N N . LYS A 1 172 ? -10.445 -23.812 0.179 1 85.19 172 LYS A N 1
ATOM 1334 C CA . LYS A 1 172 ? -10.742 -24.875 1.137 1 85.19 172 LYS A CA 1
ATOM 1335 C C . LYS A 1 172 ? -9.648 -25.938 1.136 1 85.19 172 LYS A C 1
ATOM 1337 O O . LYS A 1 172 ? -9.516 -26.688 2.098 1 85.19 172 LYS A O 1
ATOM 1342 N N . GLN A 1 173 ? -8.875 -25.938 0.109 1 80.81 173 GLN A N 1
ATOM 1343 C CA . GLN A 1 173 ? -7.863 -26.969 -0.076 1 80.81 173 GLN A CA 1
ATOM 1344 C C . GLN A 1 173 ? -6.457 -26.391 0.093 1 80.81 173 GLN A C 1
ATOM 1346 O O . GLN A 1 173 ? -5.797 -26.047 -0.891 1 80.81 173 GLN A O 1
ATOM 1351 N N . LEU A 1 174 ? -6.082 -26.234 1.368 1 80 174 LEU A N 1
ATOM 1352 C CA . LEU A 1 174 ? -4.715 -25.797 1.6 1 80 174 LEU A CA 1
ATOM 1353 C C . LEU A 1 174 ? -3.832 -26.953 2.051 1 80 174 LEU A C 1
ATOM 1355 O O . LEU A 1 174 ? -4.176 -27.672 2.996 1 80 174 LEU A O 1
ATOM 1359 N N . TYR A 1 175 ? -2.814 -27.125 1.244 1 84.25 175 TYR A N 1
ATOM 1360 C CA . TYR A 1 175 ? -1.876 -28.219 1.524 1 84.25 175 TYR A CA 1
ATOM 1361 C C . TYR A 1 175 ? -0.527 -27.656 1.973 1 84.25 175 TYR A C 1
ATOM 1363 O O . TYR A 1 175 ? -0.217 -26.484 1.735 1 84.25 175 TYR A O 1
ATOM 1371 N N . PRO A 1 176 ? 0.279 -28.484 2.592 1 85.88 176 PRO A N 1
ATOM 1372 C CA . PRO A 1 176 ? 1.587 -28.031 3.072 1 85.88 176 PRO A CA 1
ATOM 1373 C C . PRO A 1 176 ? 2.5 -27.562 1.944 1 85.88 176 PRO A C 1
ATOM 1375 O O . PRO A 1 176 ? 3.441 -26.797 2.184 1 85.88 176 PRO A O 1
ATOM 1378 N N . SER A 1 177 ? 2.227 -27.984 0.804 1 87.06 177 SER A N 1
ATOM 1379 C CA . SER A 1 177 ? 3.053 -27.594 -0.337 1 87.06 177 SER A CA 1
ATOM 1380 C C . SER A 1 177 ? 2.994 -26.094 -0.582 1 87.06 177 SER A C 1
ATOM 1382 O O . SER A 1 177 ? 3.871 -25.531 -1.245 1 87.06 177 SER A O 1
ATOM 1384 N N . THR A 1 178 ? 2.002 -25.453 -0 1 86.81 178 THR A N 1
ATOM 1385 C CA . THR A 1 178 ? 1.891 -24 -0.136 1 86.81 178 THR A CA 1
ATOM 1386 C C . THR A 1 178 ? 3.064 -23.297 0.542 1 86.81 178 THR A C 1
ATOM 1388 O O . THR A 1 178 ? 3.465 -22.203 0.134 1 86.81 178 THR A O 1
ATOM 1391 N N . TRP A 1 179 ? 3.701 -23.984 1.41 1 88.12 179 TRP A N 1
ATOM 1392 C CA . TRP A 1 179 ? 4.812 -23.406 2.156 1 88.12 179 TRP A CA 1
ATOM 1393 C C . TRP A 1 179 ? 6.066 -23.328 1.293 1 88.12 179 TRP A C 1
ATOM 1395 O O . TRP A 1 179 ? 7.02 -22.625 1.637 1 88.12 179 TRP A O 1
ATOM 1405 N N . LEU A 1 180 ? 6.066 -23.969 0.185 1 89.25 180 LEU A N 1
ATOM 1406 C CA . LEU A 1 180 ? 7.195 -23.906 -0.739 1 89.25 180 LEU A CA 1
ATOM 1407 C C . LEU A 1 180 ? 7.34 -22.516 -1.326 1 89.25 180 LEU A C 1
ATOM 1409 O O . LEU A 1 180 ? 8.391 -22.156 -1.86 1 89.25 180 LEU A O 1
ATOM 1413 N N . ASN A 1 181 ? 6.32 -21.688 -1.144 1 90.75 181 ASN A N 1
ATOM 1414 C CA . ASN A 1 181 ? 6.336 -20.344 -1.704 1 90.75 181 ASN A CA 1
ATOM 1415 C C . ASN A 1 181 ? 7.039 -19.359 -0.775 1 90.75 181 ASN A C 1
ATOM 1417 O O . ASN A 1 181 ? 7.324 -18.219 -1.167 1 90.75 181 ASN A O 1
ATOM 1421 N N . VAL A 1 182 ? 7.391 -19.766 0.388 1 90.5 182 VAL A N 1
ATOM 1422 C CA . VAL A 1 182 ? 7.938 -18.875 1.399 1 90.5 182 VAL A CA 1
ATOM 1423 C C . VAL A 1 182 ? 9.227 -18.234 0.882 1 90.5 182 VAL A C 1
ATOM 1425 O O . VAL A 1 182 ? 9.383 -17 0.924 1 90.5 182 VAL A O 1
ATOM 1428 N N . PRO A 1 183 ? 10.141 -18.953 0.324 1 91.38 183 PRO A N 1
ATOM 1429 C CA . PRO A 1 183 ? 11.344 -18.297 -0.198 1 91.38 183 PRO A CA 1
ATOM 1430 C C . PRO A 1 183 ? 11.047 -17.328 -1.33 1 91.38 183 PRO A C 1
ATOM 1432 O O . PRO A 1 183 ? 11.719 -16.297 -1.463 1 91.38 183 PRO A O 1
ATOM 1435 N N . TYR A 1 184 ? 10.031 -17.594 -2.076 1 91.56 184 TYR A N 1
ATOM 1436 C CA . TYR A 1 184 ? 9.648 -16.75 -3.203 1 91.56 184 TYR A CA 1
ATOM 1437 C C . TYR A 1 184 ? 9.023 -15.445 -2.721 1 91.56 184 TYR A C 1
ATOM 1439 O O . TYR A 1 184 ? 8.961 -14.461 -3.465 1 91.56 184 TYR A O 1
ATOM 1447 N N . VAL A 1 185 ? 8.586 -15.531 -1.518 1 93.75 185 VAL A N 1
ATOM 1448 C CA . VAL A 1 185 ? 7.984 -14.328 -0.942 1 93.75 185 VAL A CA 1
ATOM 1449 C C . VAL A 1 185 ? 9.047 -13.531 -0.182 1 93.75 185 VAL A C 1
ATOM 1451 O O . VAL A 1 185 ? 9.164 -12.32 -0.355 1 93.75 185 VAL A O 1
ATOM 1454 N N . VAL A 1 186 ? 9.859 -14.219 0.514 1 95.44 186 VAL A N 1
ATOM 1455 C CA . VAL A 1 186 ? 10.773 -13.586 1.455 1 95.44 186 VAL A CA 1
ATOM 1456 C C . VAL A 1 186 ? 11.953 -12.977 0.699 1 95.44 186 VAL A C 1
ATOM 1458 O O . VAL A 1 186 ? 12.336 -11.828 0.954 1 95.44 186 VAL A O 1
ATOM 1461 N N . ALA A 1 187 ? 12.5 -13.688 -0.255 1 96.44 187 ALA A N 1
ATOM 1462 C CA . ALA A 1 187 ? 13.719 -13.25 -0.927 1 96.44 187 ALA A CA 1
ATOM 1463 C C . ALA A 1 187 ? 13.484 -11.953 -1.694 1 96.44 187 ALA A C 1
ATOM 1465 O O . ALA A 1 187 ? 14.219 -10.977 -1.516 1 96.44 187 ALA A O 1
ATOM 1466 N N . PRO A 1 188 ? 12.484 -11.891 -2.496 1 97.06 188 PRO A N 1
ATOM 1467 C CA . PRO A 1 188 ? 12.289 -10.641 -3.225 1 97.06 188 PRO A CA 1
ATOM 1468 C C . PRO A 1 188 ? 12.023 -9.453 -2.299 1 97.06 188 PRO A C 1
ATOM 1470 O O . PRO A 1 188 ? 12.461 -8.336 -2.578 1 97.06 188 PRO A O 1
ATOM 1473 N N . ILE A 1 189 ? 11.297 -9.648 -1.25 1 97.69 189 ILE A N 1
ATOM 1474 C CA . ILE A 1 189 ? 11 -8.57 -0.304 1 97.69 189 ILE A CA 1
ATOM 1475 C C . ILE A 1 189 ? 12.289 -8.117 0.376 1 97.69 189 ILE A C 1
ATOM 1477 O O . ILE A 1 189 ? 12.547 -6.922 0.504 1 97.69 189 ILE A O 1
ATOM 1481 N N . TYR A 1 190 ? 13.086 -9.086 0.741 1 97.06 190 TYR A N 1
ATOM 1482 C CA . TYR A 1 190 ? 14.352 -8.781 1.408 1 97.06 190 TYR A CA 1
ATOM 1483 C C . TYR A 1 190 ? 15.258 -7.949 0.505 1 97.06 190 TYR A C 1
ATOM 1485 O O . TYR A 1 190 ? 15.781 -6.918 0.924 1 97.06 190 TYR A O 1
ATOM 1493 N N . TYR A 1 191 ? 15.469 -8.367 -0.648 1 96.94 191 TYR A N 1
ATOM 1494 C CA . TYR A 1 191 ? 16.406 -7.688 -1.532 1 96.94 191 TYR A CA 1
ATOM 1495 C C . TYR A 1 191 ? 15.836 -6.367 -2.033 1 96.94 191 TYR A C 1
ATOM 1497 O O . TYR A 1 191 ? 16.578 -5.418 -2.291 1 96.94 191 TYR A O 1
ATOM 1505 N N . LEU A 1 192 ? 14.492 -6.324 -2.131 1 97.81 192 LEU A N 1
ATOM 1506 C CA . LEU A 1 192 ? 13.883 -5.035 -2.434 1 97.81 192 LEU A CA 1
ATOM 1507 C C . LEU A 1 192 ? 14.219 -4.008 -1.357 1 97.81 192 LEU A C 1
ATOM 1509 O O . LEU A 1 192 ? 14.68 -2.908 -1.667 1 97.81 192 LEU A O 1
ATOM 1513 N N . LEU A 1 193 ? 14.055 -4.359 -0.14 1 97 193 LEU A N 1
ATOM 1514 C CA . LEU A 1 193 ? 14.289 -3.449 0.977 1 97 193 LEU A CA 1
ATOM 1515 C C . LEU A 1 193 ? 15.773 -3.135 1.125 1 97 193 LEU A C 1
ATOM 1517 O O . LEU A 1 193 ? 16.141 -2.006 1.453 1 97 193 LEU A O 1
ATOM 1521 N N . GLU A 1 194 ? 16.578 -4.105 0.876 1 95.69 194 GLU A N 1
ATOM 1522 C CA . GLU A 1 194 ? 18.016 -3.908 0.968 1 95.69 194 GLU A CA 1
ATOM 1523 C C . GLU A 1 194 ? 18.5 -2.871 -0.042 1 95.69 194 GLU A C 1
ATOM 1525 O O . GLU A 1 194 ? 19.281 -1.983 0.298 1 95.69 194 GLU A O 1
ATOM 1530 N N . PHE A 1 195 ? 17.953 -2.971 -1.214 1 95.44 195 PHE A N 1
ATOM 1531 C CA . PHE A 1 195 ? 18.438 -2.084 -2.27 1 95.44 195 PHE A CA 1
ATOM 1532 C C . PHE A 1 195 ? 17.781 -0.711 -2.156 1 95.44 195 PHE A C 1
ATOM 1534 O O . PHE A 1 195 ? 18.438 0.312 -2.371 1 95.44 195 PHE A O 1
ATOM 1541 N N . VAL A 1 196 ? 16.531 -0.636 -1.754 1 94.44 196 VAL A N 1
ATOM 1542 C CA . VAL A 1 196 ? 15.828 0.636 -1.692 1 94.44 196 VAL A CA 1
ATOM 1543 C C . VAL A 1 196 ? 16.312 1.44 -0.486 1 94.44 196 VAL A C 1
ATOM 1545 O O . VAL A 1 196 ? 16.219 2.67 -0.477 1 94.44 196 VAL A O 1
ATOM 1548 N N . SER A 1 197 ? 16.828 0.751 0.472 1 91.75 197 SER A N 1
ATOM 1549 C CA . SER A 1 197 ? 17.281 1.433 1.679 1 91.75 197 SER A CA 1
ATOM 1550 C C . SER A 1 197 ? 18.641 2.104 1.454 1 91.75 197 SER A C 1
ATOM 1552 O O . SER A 1 197 ? 19.031 2.986 2.221 1 91.75 197 SER A O 1
ATOM 1554 N N . LYS A 1 198 ? 19.359 1.733 0.442 1 89.81 198 LYS A N 1
ATOM 1555 C CA . LYS A 1 198 ? 20.656 2.336 0.103 1 89.81 198 LYS A CA 1
ATOM 1556 C C . LYS A 1 198 ? 20.484 3.441 -0.936 1 89.81 198 LYS A C 1
ATOM 1558 O O . LYS A 1 198 ? 19.641 3.338 -1.831 1 89.81 198 LYS A O 1
ATOM 1563 N N . PRO A 1 199 ? 21.266 4.48 -0.774 1 87.5 199 PRO A N 1
ATOM 1564 C CA . PRO A 1 199 ? 21.141 5.551 -1.765 1 87.5 199 PRO A CA 1
ATOM 1565 C C . PRO A 1 199 ? 21.578 5.113 -3.162 1 87.5 199 PRO A C 1
ATOM 1567 O O . PRO A 1 199 ? 22.516 4.324 -3.305 1 87.5 199 PRO A O 1
ATOM 1570 N N . ARG A 1 200 ? 20.922 5.609 -4.117 1 89.31 200 ARG A N 1
ATOM 1571 C CA . ARG A 1 200 ? 21.234 5.289 -5.508 1 89.31 200 ARG A CA 1
ATOM 1572 C C . ARG A 1 200 ? 22.531 5.969 -5.945 1 89.31 200 ARG A C 1
ATOM 1574 O O . ARG A 1 200 ? 22.75 7.148 -5.66 1 89.31 200 ARG A O 1
ATOM 1581 N N . GLN A 1 201 ? 23.328 5.211 -6.613 1 85.94 201 GLN A N 1
ATOM 1582 C CA . GLN A 1 201 ? 24.578 5.738 -7.125 1 85.94 201 GLN A CA 1
ATOM 1583 C C . GLN A 1 201 ? 24.438 6.188 -8.578 1 85.94 201 GLN A C 1
ATOM 1585 O O . GLN A 1 201 ? 23.797 5.508 -9.383 1 85.94 201 GLN A O 1
ATOM 1590 N N . PHE A 1 202 ? 24.875 7.391 -8.82 1 85.5 202 PHE A N 1
ATOM 1591 C CA . PHE A 1 202 ? 24.844 7.938 -10.172 1 85.5 202 PHE A CA 1
ATOM 1592 C C . PHE A 1 202 ? 26.234 7.914 -10.797 1 85.5 202 PHE A C 1
ATOM 1594 O O . PHE A 1 202 ? 27.234 8.109 -10.102 1 85.5 202 PHE A O 1
ATOM 1601 N N . SER A 1 203 ? 26.234 7.48 -12 1 77.56 203 SER A N 1
ATOM 1602 C CA . SER A 1 203 ? 27.516 7.48 -12.695 1 77.56 203 SER A CA 1
ATOM 1603 C C . SER A 1 203 ? 28.078 8.898 -12.828 1 77.56 203 SER A C 1
ATOM 1605 O O . SER A 1 203 ? 27.312 9.859 -12.914 1 77.56 203 SER A O 1
ATOM 1607 N N . LYS A 1 204 ? 29.344 8.977 -12.68 1 67.25 204 LYS A N 1
ATOM 1608 C CA . LYS A 1 204 ? 30.047 10.25 -12.789 1 67.25 204 LYS A CA 1
ATOM 1609 C C . LYS A 1 204 ? 29.672 10.984 -14.07 1 67.25 204 LYS A C 1
ATOM 1611 O O . LYS A 1 204 ? 29.656 12.211 -14.109 1 67.25 204 LYS A O 1
ATOM 1616 N N . GLU A 1 205 ? 29.375 10.281 -14.977 1 64.81 205 GLU A N 1
ATOM 1617 C CA . GLU A 1 205 ? 29.078 10.883 -16.281 1 64.81 205 GLU A CA 1
ATOM 1618 C C . GLU A 1 205 ? 27.719 11.562 -16.266 1 64.81 205 GLU A C 1
ATOM 1620 O O . GLU A 1 205 ? 27.422 12.391 -17.141 1 64.81 205 GLU A O 1
ATOM 1625 N N . THR A 1 206 ? 26.953 11.352 -15.281 1 60.81 206 THR A N 1
ATOM 1626 C CA . THR A 1 206 ? 25.594 11.883 -15.234 1 60.81 206 THR A CA 1
ATOM 1627 C C . THR A 1 206 ? 25.609 13.367 -14.867 1 60.81 206 THR A C 1
ATOM 1629 O O . THR A 1 206 ? 24.547 13.945 -14.578 1 60.81 206 THR A O 1
ATOM 1632 N N . ILE A 1 207 ? 26.875 13.969 -14.812 1 56.34 207 ILE A N 1
ATOM 1633 C CA . ILE A 1 207 ? 27.047 15.344 -14.344 1 56.34 207 ILE A CA 1
ATOM 1634 C C . ILE A 1 207 ? 26.578 16.312 -15.43 1 56.34 207 ILE A C 1
ATOM 1636 O O . ILE A 1 207 ? 27.344 16.672 -16.328 1 56.34 207 ILE A O 1
ATOM 1640 N N . THR A 1 208 ? 25.562 16 -16.047 1 56.75 208 THR A N 1
ATOM 1641 C CA . THR A 1 208 ? 25.234 17.094 -16.953 1 56.75 208 THR A CA 1
ATOM 1642 C C . THR A 1 208 ? 24.453 18.188 -16.203 1 56.75 208 THR A C 1
ATOM 1644 O O . THR A 1 208 ? 23.922 17.938 -15.117 1 56.75 208 THR A O 1
ATOM 1647 N N . LYS A 1 209 ? 24.188 19.25 -16.922 1 57.88 209 LYS A N 1
ATOM 1648 C CA . LYS A 1 209 ? 23.406 20.422 -16.547 1 57.88 209 LYS A CA 1
ATOM 1649 C C . LYS A 1 209 ? 22.109 20.031 -15.828 1 57.88 209 LYS A C 1
ATOM 1651 O O . LYS A 1 209 ? 21.234 19.391 -16.422 1 57.88 209 LYS A O 1
ATOM 1656 N N . VAL A 1 210 ? 22.141 20.141 -14.555 1 63.5 210 VAL A N 1
ATOM 1657 C CA . VAL A 1 210 ? 20.984 19.859 -13.727 1 63.5 210 VAL A CA 1
ATOM 1658 C C . VAL A 1 210 ? 19.812 20.766 -14.156 1 63.5 210 VAL A C 1
ATOM 1660 O O . VAL A 1 210 ? 19.922 21.984 -14.102 1 63.5 210 VAL A O 1
ATOM 1663 N N . SER A 1 211 ? 19.047 20.234 -15.078 1 68.44 211 SER A N 1
ATOM 1664 C CA . SER A 1 211 ? 17.828 21 -15.383 1 68.44 211 SER A CA 1
ATOM 1665 C C . SER A 1 211 ? 16.859 20.969 -14.211 1 68.44 211 SER A C 1
ATOM 1667 O O . SER A 1 211 ? 16.609 19.922 -13.617 1 68.44 211 SER A O 1
ATOM 1669 N N . THR A 1 212 ? 16.453 22.156 -13.781 1 75.5 212 THR A N 1
ATOM 1670 C CA . THR A 1 212 ? 15.594 22.281 -12.602 1 75.5 212 THR A CA 1
ATOM 1671 C C . THR A 1 212 ? 14.141 22.5 -13.008 1 75.5 212 THR A C 1
ATOM 1673 O O . THR A 1 212 ? 13.258 22.578 -12.148 1 75.5 212 THR A O 1
ATOM 1676 N N . GLU A 1 213 ? 13.953 22.422 -14.281 1 81 213 GLU A N 1
ATOM 1677 C CA . GLU A 1 213 ? 12.57 22.688 -14.664 1 81 213 GLU A CA 1
ATOM 1678 C C . GLU A 1 213 ? 11.891 21.453 -15.227 1 81 213 GLU A C 1
ATOM 1680 O O . GLU A 1 213 ? 12.531 20.641 -15.906 1 81 213 GLU A O 1
ATOM 1685 N N . TYR A 1 214 ? 10.641 21.344 -14.867 1 79.12 214 TYR A N 1
ATOM 1686 C CA . TYR A 1 214 ? 9.883 20.234 -15.422 1 79.12 214 TYR A CA 1
ATOM 1687 C C . TYR A 1 214 ? 9.523 20.5 -16.875 1 79.12 214 TYR A C 1
ATOM 1689 O O . TYR A 1 214 ? 9.5 21.641 -17.328 1 79.12 214 TYR A O 1
ATOM 1697 N N . LYS A 1 215 ? 9.312 19.469 -17.641 1 86.38 215 LYS A N 1
ATOM 1698 C CA . LYS A 1 215 ? 9.047 19.516 -19.062 1 86.38 215 LYS A CA 1
ATOM 1699 C C . LYS A 1 215 ? 7.59 19.188 -19.375 1 86.38 215 LYS A C 1
ATOM 1701 O O . LYS A 1 215 ? 6.855 18.734 -18.484 1 86.38 215 LYS A O 1
ATOM 1706 N N . ILE A 1 216 ? 7.156 19.453 -20.562 1 90.69 216 ILE A N 1
ATOM 1707 C CA . ILE A 1 216 ? 5.809 19.156 -21.031 1 90.69 216 ILE A CA 1
ATOM 1708 C C . ILE A 1 216 ? 5.559 17.656 -20.969 1 90.69 216 ILE A C 1
ATOM 1710 O O . ILE A 1 216 ? 4.438 17.219 -20.688 1 90.69 216 ILE A O 1
ATOM 1714 N N . SER A 1 217 ? 6.613 16.938 -21.172 1 92.56 217 SER A N 1
ATOM 1715 C CA . SER A 1 217 ? 6.496 15.484 -21.078 1 92.56 217 SER A CA 1
ATOM 1716 C C . SER A 1 217 ? 6.09 15.047 -19.672 1 92.56 217 SER A C 1
ATOM 1718 O O . SER A 1 217 ? 5.344 14.078 -19.5 1 92.56 217 SER A O 1
ATOM 1720 N N . ASP A 1 218 ? 6.559 15.781 -18.672 1 95.5 218 ASP A N 1
ATOM 1721 C CA . ASP A 1 218 ? 6.199 15.461 -17.297 1 95.5 218 ASP A CA 1
ATOM 1722 C C . ASP A 1 218 ? 4.711 15.703 -17.047 1 95.5 218 ASP A C 1
ATOM 1724 O O . ASP A 1 218 ? 4.07 14.953 -16.312 1 95.5 218 ASP A O 1
ATOM 1728 N N . ILE A 1 219 ? 4.195 16.672 -17.688 1 96.62 219 ILE A N 1
ATOM 1729 C CA . ILE A 1 219 ? 2.773 16.969 -17.562 1 96.62 219 ILE A CA 1
ATOM 1730 C C . ILE A 1 219 ? 1.954 15.883 -18.234 1 96.62 219 ILE A C 1
ATOM 1732 O O . ILE A 1 219 ? 0.967 15.391 -17.688 1 96.62 219 ILE A O 1
ATOM 1736 N N . LEU A 1 220 ? 2.361 15.508 -19.422 1 97.31 220 LEU A N 1
ATOM 1737 C CA . LEU A 1 220 ? 1.662 14.469 -20.156 1 97.31 220 LEU A CA 1
ATOM 1738 C C . LEU A 1 220 ? 1.706 13.141 -19.406 1 97.31 220 LEU A C 1
ATOM 1740 O O . LEU A 1 220 ? 0.7 12.43 -19.328 1 97.31 220 LEU A O 1
ATOM 1744 N N . LEU A 1 221 ? 2.842 12.875 -18.875 1 97.94 221 LEU A N 1
ATOM 1745 C CA . LEU A 1 221 ? 2.979 11.641 -18.109 1 97.94 221 LEU A CA 1
ATOM 1746 C C . LEU A 1 221 ? 2.125 11.688 -16.844 1 97.94 221 LEU A C 1
ATOM 1748 O O . LEU A 1 221 ? 1.537 10.68 -16.453 1 97.94 221 LEU A O 1
ATOM 1752 N N . SER A 1 222 ? 2.104 12.82 -16.234 1 98.12 222 SER A N 1
ATOM 1753 C CA . SER A 1 222 ? 1.27 12.977 -15.047 1 98.12 222 SER A CA 1
ATOM 1754 C C . SER A 1 222 ? -0.208 12.805 -15.383 1 98.12 222 SER A C 1
ATOM 1756 O O . SER A 1 222 ? -0.967 12.234 -14.602 1 98.12 222 SER A O 1
ATOM 1758 N N . LEU A 1 223 ? -0.583 13.273 -16.531 1 98.25 223 LEU A N 1
ATOM 1759 C CA . LEU A 1 223 ? -1.958 13.086 -16.984 1 98.25 223 LEU A CA 1
ATOM 1760 C C . LEU A 1 223 ? -2.242 11.609 -17.25 1 98.25 223 LEU A C 1
ATOM 1762 O O . LEU A 1 223 ? -3.326 11.117 -16.938 1 98.25 223 LEU A O 1
ATOM 1766 N N . GLY A 1 224 ? -1.308 10.953 -17.844 1 98.56 224 GLY A N 1
ATOM 1767 C CA . GLY A 1 224 ? -1.442 9.516 -18.031 1 98.56 224 GLY A CA 1
ATOM 1768 C C . GLY A 1 224 ? -1.553 8.742 -16.734 1 98.56 224 GLY A C 1
ATOM 1769 O O . GLY A 1 224 ? -2.389 7.848 -16.609 1 98.56 224 GLY A O 1
ATOM 1770 N N . LEU A 1 225 ? -0.708 9.125 -15.781 1 98.69 225 LEU A N 1
ATOM 1771 C CA . LEU A 1 225 ? -0.754 8.5 -14.461 1 98.69 225 LEU A CA 1
ATOM 1772 C C . LEU A 1 225 ? -2.08 8.789 -13.766 1 98.69 225 LEU A C 1
ATOM 1774 O O . LEU A 1 225 ? -2.633 7.918 -13.086 1 98.69 225 LEU A O 1
ATOM 1778 N N . PHE A 1 226 ? -2.582 9.945 -13.961 1 98.31 226 PHE A N 1
ATOM 1779 C CA . PHE A 1 226 ? -3.869 10.305 -13.383 1 98.31 226 PHE A CA 1
ATOM 1780 C C . PHE A 1 226 ? -4.992 9.484 -14.008 1 98.31 226 PHE A C 1
ATOM 1782 O O . PHE A 1 226 ? -5.887 9.008 -13.305 1 98.31 226 PHE A O 1
ATOM 1789 N N . ALA A 1 227 ? -4.926 9.336 -15.25 1 98.31 227 ALA A N 1
ATOM 1790 C CA . ALA A 1 227 ? -5.941 8.539 -15.945 1 98.31 227 ALA A CA 1
ATOM 1791 C C . ALA A 1 227 ? -5.926 7.094 -15.461 1 98.31 227 ALA A C 1
ATOM 1793 O O . ALA A 1 227 ? -6.98 6.5 -15.219 1 98.31 227 ALA A O 1
ATOM 1794 N N . THR A 1 228 ? -4.781 6.539 -15.359 1 98.25 228 THR A N 1
ATOM 1795 C CA . THR A 1 228 ? -4.676 5.16 -14.906 1 98.25 228 THR A CA 1
ATOM 1796 C C . THR A 1 228 ? -5.059 5.047 -13.43 1 98.25 228 THR A C 1
ATOM 1798 O O . THR A 1 228 ? -5.57 4.016 -12.992 1 98.25 228 THR A O 1
ATOM 1801 N N . PHE A 1 229 ? -4.793 6.125 -12.688 1 98.12 229 PHE A N 1
ATOM 1802 C CA . PHE A 1 229 ? -5.203 6.191 -11.289 1 98.12 229 PHE A CA 1
ATOM 1803 C C . PHE A 1 229 ? -6.719 6.105 -11.164 1 98.12 229 PHE A C 1
ATOM 1805 O O . PHE A 1 229 ? -7.238 5.297 -10.398 1 98.12 229 PHE A O 1
ATOM 1812 N N . VAL A 1 230 ? -7.426 6.879 -11.93 1 97.19 230 VAL A N 1
ATOM 1813 C CA . VAL A 1 230 ? -8.883 6.895 -11.922 1 97.19 230 VAL A CA 1
ATOM 1814 C C . VAL A 1 230 ? -9.414 5.539 -12.383 1 97.19 230 VAL A C 1
ATOM 1816 O O . VAL A 1 230 ? -10.359 5 -11.797 1 97.19 230 VAL A O 1
ATOM 1819 N N . PHE A 1 231 ? -8.789 5.012 -13.375 1 97.69 231 PHE A N 1
ATOM 1820 C CA . PHE A 1 231 ? -9.164 3.701 -13.898 1 97.69 231 PHE A CA 1
ATOM 1821 C C . PHE A 1 231 ? -9 2.629 -12.828 1 97.69 231 PHE A C 1
ATOM 1823 O O . PHE A 1 231 ? -9.852 1.742 -12.688 1 97.69 231 PHE A O 1
ATOM 1830 N N . GLY A 1 232 ? -7.918 2.689 -12.086 1 97.31 232 GLY A N 1
ATOM 1831 C CA . GLY A 1 232 ? -7.691 1.754 -10.992 1 97.31 232 GLY A CA 1
ATOM 1832 C C . GLY A 1 232 ? -8.719 1.87 -9.883 1 97.31 232 GLY A C 1
ATOM 1833 O O . GLY A 1 232 ? -9.164 0.86 -9.336 1 97.31 232 GLY A O 1
ATOM 1834 N N . ILE A 1 233 ? -9.125 3.07 -9.578 1 96.88 233 ILE A N 1
ATOM 1835 C CA . ILE A 1 233 ? -10.109 3.303 -8.523 1 96.88 233 ILE A CA 1
ATOM 1836 C C . ILE A 1 233 ? -11.461 2.73 -8.945 1 96.88 233 ILE A C 1
ATOM 1838 O O . ILE A 1 233 ? -12.117 2.037 -8.164 1 96.88 233 ILE A O 1
ATOM 1842 N N . ILE A 1 234 ? -11.859 2.961 -10.148 1 96.5 234 ILE A N 1
ATOM 1843 C CA . ILE A 1 234 ? -13.148 2.486 -10.641 1 96.5 234 ILE A CA 1
ATOM 1844 C C . ILE A 1 234 ? -13.172 0.959 -10.633 1 96.5 234 ILE A C 1
ATOM 1846 O O . ILE A 1 234 ? -14.156 0.349 -10.203 1 96.5 234 ILE A O 1
ATOM 1850 N N . ARG A 1 235 ? -12.117 0.397 -11.062 1 97.31 235 ARG A N 1
ATOM 1851 C CA . ARG A 1 235 ? -12.047 -1.061 -11.086 1 97.31 235 ARG A CA 1
ATOM 1852 C C . ARG A 1 235 ? -12.039 -1.635 -9.68 1 97.31 235 ARG A C 1
ATOM 1854 O O . ARG A 1 235 ? -12.633 -2.682 -9.422 1 97.31 235 ARG A O 1
ATOM 1861 N N . GLY A 1 236 ? -11.297 -0.978 -8.836 1 97 236 GLY A N 1
ATOM 1862 C CA . GLY A 1 236 ? -11.305 -1.414 -7.445 1 97 236 GLY A CA 1
ATOM 1863 C C . GLY A 1 236 ? -12.68 -1.359 -6.812 1 97 236 GLY A C 1
ATOM 1864 O O . GLY A 1 236 ? -13.086 -2.293 -6.117 1 97 236 GLY A O 1
ATOM 1865 N N . LEU A 1 237 ? -13.367 -0.298 -7.07 1 96.69 237 LEU A N 1
ATOM 1866 C CA . LEU A 1 237 ? -14.727 -0.161 -6.566 1 96.69 237 LEU A CA 1
ATOM 1867 C C . LEU A 1 237 ? -15.641 -1.229 -7.164 1 96.69 237 LEU A C 1
ATOM 1869 O O . LEU A 1 237 ? -16.516 -1.768 -6.473 1 96.69 237 LEU A O 1
ATOM 1873 N N . SER A 1 238 ? -15.414 -1.497 -8.422 1 96.5 238 SER A N 1
ATOM 1874 C CA . SER A 1 238 ? -16.172 -2.559 -9.07 1 96.5 238 SER A CA 1
ATOM 1875 C C . SER A 1 238 ? -15.93 -3.906 -8.398 1 96.5 238 SER A C 1
ATOM 1877 O O . SER A 1 238 ? -16.859 -4.684 -8.203 1 96.5 238 SER A O 1
ATOM 1879 N N . ALA A 1 239 ? -14.711 -4.137 -8.047 1 95.56 239 ALA A N 1
ATOM 1880 C CA . ALA A 1 239 ? -14.336 -5.402 -7.414 1 95.56 239 ALA A CA 1
ATOM 1881 C C . ALA A 1 239 ? -14.953 -5.523 -6.023 1 95.56 239 ALA A C 1
ATOM 1883 O O . ALA A 1 239 ? -15.211 -6.633 -5.547 1 95.56 239 ALA A O 1
ATOM 1884 N N . PHE A 1 240 ? -15.242 -4.348 -5.375 1 93.81 240 PHE A N 1
ATOM 1885 C CA . PHE A 1 240 ? -15.898 -4.336 -4.07 1 93.81 240 PHE A CA 1
ATOM 1886 C C . PHE A 1 240 ? -17.406 -4.539 -4.219 1 93.81 240 PHE A C 1
ATOM 1888 O O . PHE A 1 240 ? -18.125 -4.664 -3.223 1 93.81 240 PHE A O 1
ATOM 1895 N N . GLY A 1 241 ? -17.875 -4.625 -5.414 1 92.62 241 GLY A N 1
ATOM 1896 C CA . GLY A 1 241 ? -19.297 -4.75 -5.645 1 92.62 241 GLY A CA 1
ATOM 1897 C C . GLY A 1 241 ? -20.062 -3.465 -5.387 1 92.62 241 GLY A C 1
ATOM 1898 O O . GLY A 1 241 ? -21.188 -3.494 -4.895 1 92.62 241 GLY A O 1
ATOM 1899 N N . SER A 1 242 ? -19.469 -2.354 -5.699 1 94.12 242 SER A N 1
ATOM 1900 C CA . SER A 1 242 ? -20.078 -1.05 -5.438 1 94.12 242 SER A CA 1
ATOM 1901 C C . SER A 1 242 ? -21.328 -0.841 -6.277 1 94.12 242 SER A C 1
ATOM 1903 O O . SER A 1 242 ? -21.359 -1.183 -7.461 1 94.12 242 SER A O 1
ATOM 1905 N N . PRO A 1 243 ? -22.344 -0.229 -5.676 1 93.5 243 PRO A N 1
ATOM 1906 C CA . PRO A 1 243 ? -23.547 0.079 -6.434 1 93.5 243 PRO A CA 1
ATOM 1907 C C . PRO A 1 243 ? -23.438 1.378 -7.227 1 93.5 243 PRO A C 1
ATOM 1909 O O . PRO A 1 243 ? -24.391 1.763 -7.926 1 93.5 243 PRO A O 1
ATOM 1912 N N . MET A 1 244 ? -22.328 2.016 -7.141 1 93.12 244 MET A N 1
ATOM 1913 C CA . MET A 1 244 ? -22.125 3.217 -7.945 1 93.12 244 MET A CA 1
ATOM 1914 C C . MET A 1 244 ? -22.281 2.914 -9.43 1 93.12 244 MET A C 1
ATOM 1916 O O . MET A 1 244 ? -21.781 1.906 -9.922 1 93.12 244 MET A O 1
ATOM 1920 N N . TYR A 1 245 ? -22.875 3.773 -10.156 1 92.94 245 TYR A N 1
ATOM 1921 C CA . TYR A 1 245 ? -23.266 3.531 -11.539 1 92.94 245 TYR A CA 1
ATOM 1922 C C . TYR A 1 245 ? -22.062 3.137 -12.391 1 92.94 245 TYR A C 1
ATOM 1924 O O . TYR A 1 245 ? -22.078 2.088 -13.039 1 92.94 245 TYR A O 1
ATOM 1932 N N . LEU A 1 246 ? -21.062 3.891 -12.359 1 93.19 246 LEU A N 1
ATOM 1933 C CA . LEU A 1 246 ? -19.891 3.641 -13.195 1 93.19 246 LEU A CA 1
ATOM 1934 C C . LEU A 1 246 ? -19.234 2.316 -12.828 1 93.19 246 LEU A C 1
ATOM 1936 O O . LEU A 1 246 ? -18.828 1.552 -13.711 1 93.19 246 LEU A O 1
ATOM 1940 N N . ALA A 1 247 ? -19.078 2.045 -11.586 1 94.88 247 ALA A N 1
ATOM 1941 C CA . ALA A 1 247 ? -18.438 0.817 -11.109 1 94.88 247 ALA A CA 1
ATOM 1942 C C . ALA A 1 247 ? -19.312 -0.401 -11.43 1 94.88 247 ALA A C 1
ATOM 1944 O O . ALA A 1 247 ? -18.797 -1.446 -11.836 1 94.88 247 ALA A O 1
ATOM 1945 N N . ASN A 1 248 ? -20.578 -0.193 -11.242 1 94.25 248 ASN A N 1
ATOM 1946 C CA . ASN A 1 248 ? -21.5 -1.287 -11.484 1 94.25 248 ASN A CA 1
ATOM 1947 C C . ASN A 1 248 ? -21.594 -1.638 -12.969 1 94.25 248 ASN A C 1
ATOM 1949 O O . ASN A 1 248 ? -21.547 -2.814 -13.336 1 94.25 248 ASN A O 1
ATOM 1953 N N . VAL A 1 249 ? -21.656 -0.667 -13.797 1 95.12 249 VAL A N 1
ATOM 1954 C CA . VAL A 1 249 ? -21.703 -0.882 -15.242 1 95.12 249 VAL A CA 1
ATOM 1955 C C . VAL A 1 249 ? -20.391 -1.49 -15.727 1 95.12 249 VAL A C 1
ATOM 1957 O O . VAL A 1 249 ? -20.391 -2.369 -16.594 1 95.12 249 VAL A O 1
ATOM 1960 N N . TYR A 1 250 ? -19.344 -1.093 -15.188 1 96.44 250 TYR A N 1
ATOM 1961 C CA . TYR A 1 250 ? -18.047 -1.593 -15.625 1 96.44 250 TYR A CA 1
ATOM 1962 C C . TYR A 1 250 ? -17.906 -3.082 -15.336 1 96.44 250 TYR A C 1
ATOM 1964 O O . TYR A 1 250 ? -17.453 -3.848 -16.188 1 96.44 250 TYR A O 1
ATOM 1972 N N . SER A 1 251 ? -18.234 -3.502 -14.188 1 95.25 251 SER A N 1
ATOM 1973 C CA . SER A 1 251 ? -18.109 -4.906 -13.812 1 95.25 251 SER A CA 1
ATOM 1974 C C . SER A 1 251 ? -19.062 -5.781 -14.617 1 95.25 251 SER A C 1
ATOM 1976 O O . SER A 1 251 ? -18.734 -6.922 -14.953 1 95.25 251 SER A O 1
ATOM 1978 N N . LYS A 1 252 ? -20.172 -5.262 -15.016 1 94.62 252 LYS A N 1
ATOM 1979 C CA . LYS A 1 252 ? -21.188 -6.074 -15.688 1 94.62 252 LYS A CA 1
ATOM 1980 C C . LYS A 1 252 ? -20.969 -6.066 -17.203 1 94.62 252 LYS A C 1
ATOM 1982 O O . LYS A 1 252 ? -21.031 -7.113 -17.844 1 94.62 252 LYS A O 1
ATOM 1987 N N . ASP A 1 253 ? -20.578 -4.875 -17.703 1 95.88 253 ASP A N 1
ATOM 1988 C CA . ASP A 1 253 ? -20.625 -4.73 -19.156 1 95.88 253 ASP A CA 1
ATOM 1989 C C . ASP A 1 253 ? -19.219 -4.734 -19.75 1 95.88 253 ASP A C 1
ATOM 1991 O O . ASP A 1 253 ? -19.047 -4.953 -20.953 1 95.88 253 ASP A O 1
ATOM 1995 N N . PHE A 1 254 ? -18.266 -4.551 -18.984 1 96.5 254 PHE A N 1
ATOM 1996 C CA . PHE A 1 254 ? -16.938 -4.402 -19.578 1 96.5 254 PHE A CA 1
ATOM 1997 C C . PHE A 1 254 ? -16 -5.508 -19.109 1 96.5 254 PHE A C 1
ATOM 1999 O O . PHE A 1 254 ? -15.383 -6.203 -19.906 1 96.5 254 PHE A O 1
ATOM 2006 N N . GLU A 1 255 ? -15.914 -5.719 -17.828 1 97.12 255 GLU A N 1
ATOM 2007 C CA . GLU A 1 255 ? -14.992 -6.723 -17.297 1 97.12 255 GLU A CA 1
ATOM 2008 C C . GLU A 1 255 ? -15.672 -7.582 -16.234 1 97.12 255 GLU A C 1
ATOM 2010 O O . GLU A 1 255 ? -15.289 -7.547 -15.055 1 97.12 255 GLU A O 1
ATOM 2015 N N . PRO A 1 256 ? -16.484 -8.492 -16.656 1 97.12 256 PRO A N 1
ATOM 2016 C CA . PRO A 1 256 ? -17.188 -9.367 -15.711 1 97.12 256 PRO A CA 1
ATOM 2017 C C . PRO A 1 256 ? -16.234 -10.289 -14.953 1 97.12 256 PRO A C 1
ATOM 2019 O O . PRO A 1 256 ? -16.625 -10.891 -13.945 1 97.12 256 PRO A O 1
ATOM 2022 N N . TYR A 1 257 ? -15 -10.422 -15.438 1 97 257 TYR A N 1
ATOM 2023 C CA . TYR A 1 257 ? -13.992 -11.25 -14.789 1 97 257 TYR A CA 1
ATOM 2024 C C . TYR A 1 257 ? -13.781 -10.82 -13.344 1 97 257 TYR A C 1
ATOM 2026 O O . TYR A 1 257 ? -13.344 -11.617 -12.508 1 97 257 TYR A O 1
ATOM 2034 N N . LEU A 1 258 ? -14.117 -9.609 -12.984 1 96.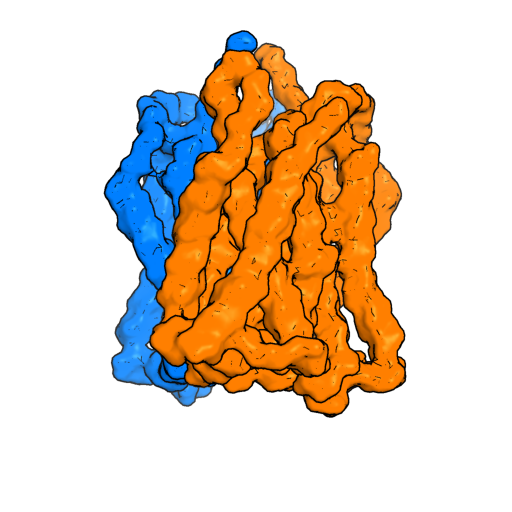69 258 LEU A N 1
ATOM 2035 C CA . LEU A 1 258 ? -13.961 -9.086 -11.633 1 96.69 258 LEU A CA 1
ATOM 2036 C C . LEU A 1 258 ? -14.93 -9.758 -10.672 1 96.69 258 LEU A C 1
ATOM 2038 O O . LEU A 1 258 ? -14.727 -9.727 -9.453 1 96.69 258 LEU A O 1
ATOM 2042 N N . MET A 1 259 ? -15.945 -10.32 -11.219 1 94.88 259 MET A N 1
ATOM 2043 C CA . MET A 1 259 ? -16.953 -10.984 -10.398 1 94.88 259 MET A CA 1
ATOM 2044 C C . MET A 1 259 ? -16.766 -12.5 -10.414 1 94.88 259 MET A C 1
ATOM 2046 O O . MET A 1 259 ? -17.562 -13.242 -9.852 1 94.88 259 MET A O 1
ATOM 2050 N N . ASP A 1 260 ? -15.695 -12.953 -11.062 1 94.75 260 ASP A N 1
ATOM 2051 C CA . ASP A 1 260 ? -15.383 -14.383 -11.125 1 94.75 260 ASP A CA 1
ATOM 2052 C C . ASP A 1 260 ? -15.141 -14.945 -9.727 1 94.75 260 ASP A C 1
ATOM 2054 O O . ASP A 1 260 ? -14.477 -14.32 -8.898 1 94.75 260 ASP A O 1
ATOM 2058 N N . PRO A 1 261 ? -15.695 -16.094 -9.438 1 92.5 261 PRO A N 1
ATOM 2059 C CA . PRO A 1 261 ? -15.578 -16.688 -8.102 1 92.5 261 PRO A CA 1
ATOM 2060 C C . PRO A 1 261 ? -14.148 -17.062 -7.746 1 92.5 261 PRO A C 1
ATOM 2062 O O . PRO A 1 261 ? -13.836 -17.281 -6.574 1 92.5 261 PRO A O 1
ATOM 2065 N N . SER A 1 262 ? -13.281 -17.234 -8.695 1 92 262 SER A N 1
ATOM 2066 C CA . SER A 1 262 ? -11.883 -17.531 -8.391 1 92 262 SER A CA 1
ATOM 2067 C C . SER A 1 262 ? -11.211 -16.359 -7.68 1 92 262 SER A C 1
ATOM 2069 O O . SER A 1 262 ? -10.188 -16.547 -7.012 1 92 262 SER A O 1
ATOM 2071 N N . LYS A 1 263 ? -11.648 -15.102 -7.82 1 94.5 263 LYS A N 1
ATOM 2072 C CA . LYS A 1 263 ? -11.305 -13.891 -7.082 1 94.5 263 LYS A CA 1
ATOM 2073 C C . LYS A 1 263 ? -9.938 -13.359 -7.504 1 94.5 263 LYS A C 1
ATOM 2075 O O . LYS A 1 263 ? -9.453 -12.367 -6.949 1 94.5 263 LYS A O 1
ATOM 2080 N N . PHE A 1 264 ? -9.266 -14 -8.484 1 95.75 264 PHE A N 1
ATOM 2081 C CA . PHE A 1 264 ? -7.949 -13.523 -8.906 1 95.75 264 PHE A CA 1
ATOM 2082 C C . PHE A 1 264 ? -8.047 -12.125 -9.5 1 95.75 264 PHE A C 1
ATOM 2084 O O . PHE A 1 264 ? -7.211 -11.266 -9.203 1 95.75 264 PHE A O 1
ATOM 2091 N N . GLY A 1 265 ? -9.062 -11.922 -10.32 1 96.06 265 GLY A N 1
ATOM 2092 C CA . GLY A 1 265 ? -9.258 -10.609 -10.906 1 96.06 265 GLY A CA 1
ATOM 2093 C C . GLY A 1 265 ? -9.516 -9.531 -9.867 1 96.06 265 GLY A C 1
ATOM 2094 O O . GLY A 1 265 ? -8.914 -8.453 -9.922 1 96.06 265 GLY A O 1
ATOM 2095 N N . ALA A 1 266 ? -10.359 -9.82 -8.922 1 96.69 266 ALA A N 1
ATOM 2096 C CA . ALA A 1 266 ? -10.695 -8.875 -7.863 1 96.69 266 ALA A CA 1
ATOM 2097 C C . ALA A 1 266 ? -9.477 -8.539 -7.016 1 96.69 266 ALA A C 1
ATOM 2099 O O . ALA A 1 266 ? -9.234 -7.375 -6.684 1 96.69 266 ALA A O 1
ATOM 2100 N N . VAL A 1 267 ? -8.68 -9.492 -6.719 1 96.88 267 VAL A N 1
ATOM 2101 C CA . VAL A 1 267 ? -7.508 -9.305 -5.871 1 96.88 267 VAL A CA 1
ATOM 2102 C C . VAL A 1 267 ? -6.496 -8.414 -6.578 1 96.88 267 VAL A C 1
ATOM 2104 O O . VAL A 1 267 ? -5.941 -7.492 -5.969 1 96.88 267 VAL A O 1
ATOM 2107 N N . TRP A 1 268 ? -6.305 -8.641 -7.816 1 97.56 268 TRP A N 1
ATOM 2108 C CA . TRP A 1 268 ? -5.352 -7.824 -8.562 1 97.56 268 TRP A CA 1
ATOM 2109 C C . TRP A 1 268 ? -5.801 -6.367 -8.602 1 97.56 268 TRP A C 1
ATOM 2111 O O . TRP A 1 268 ? -5.008 -5.461 -8.336 1 97.56 268 TRP A O 1
ATOM 2121 N N . VAL A 1 269 ? -7.043 -6.148 -8.945 1 97.75 269 VAL A N 1
ATOM 2122 C CA . VAL A 1 269 ? -7.504 -4.777 -9.148 1 97.75 269 VAL A CA 1
ATOM 2123 C C . VAL A 1 269 ? -7.52 -4.035 -7.82 1 97.75 269 VAL A C 1
ATOM 2125 O O . VAL A 1 269 ? -7.258 -2.83 -7.77 1 97.75 269 VAL A O 1
ATOM 2128 N N . ILE A 1 270 ? -7.824 -4.699 -6.727 1 97.19 270 ILE A N 1
ATOM 2129 C CA . ILE A 1 270 ? -7.789 -4.078 -5.406 1 97.19 270 ILE A CA 1
ATOM 2130 C C . ILE A 1 270 ? -6.344 -3.791 -5.008 1 97.19 270 ILE A C 1
ATOM 2132 O O . ILE A 1 270 ? -6.043 -2.729 -4.461 1 97.19 270 ILE A O 1
ATOM 2136 N N . TYR A 1 271 ? -5.457 -4.789 -5.273 1 97.31 271 TYR A N 1
ATOM 2137 C CA . TYR A 1 271 ? -4.031 -4.586 -5.035 1 97.31 271 TYR A CA 1
ATOM 2138 C C . TYR A 1 271 ? -3.521 -3.363 -5.785 1 97.31 271 TYR A C 1
ATOM 2140 O O . TYR A 1 271 ? -2.818 -2.525 -5.215 1 97.31 271 TYR A O 1
ATOM 2148 N N . PHE A 1 272 ? -3.906 -3.238 -7.043 1 97.88 272 PHE A N 1
ATOM 2149 C CA . PHE A 1 272 ? -3.475 -2.123 -7.875 1 97.88 272 PHE A CA 1
ATOM 2150 C C . PHE A 1 272 ? -4.094 -0.815 -7.395 1 97.88 272 PHE A C 1
ATOM 2152 O O . PHE A 1 272 ? -3.455 0.238 -7.453 1 97.88 272 PHE A O 1
ATOM 2159 N N . MET A 1 273 ? -5.328 -0.854 -6.984 1 97.5 273 MET A N 1
ATOM 2160 C CA . MET A 1 273 ? -5.988 0.346 -6.484 1 97.5 273 MET A CA 1
ATOM 2161 C C . MET A 1 273 ? -5.223 0.943 -5.309 1 97.5 273 MET A C 1
ATOM 2163 O O . MET A 1 273 ? -5.09 2.164 -5.207 1 97.5 273 MET A O 1
ATOM 2167 N N . ILE A 1 274 ? -4.672 0.098 -4.488 1 96.69 274 ILE A N 1
ATOM 2168 C CA . ILE A 1 274 ? -4.031 0.582 -3.27 1 96.69 274 ILE A CA 1
ATOM 2169 C C . ILE A 1 274 ? -2.553 0.856 -3.543 1 96.69 274 ILE A C 1
ATOM 2171 O O . ILE A 1 274 ? -2.104 2.002 -3.471 1 96.69 274 ILE A O 1
ATOM 2175 N N . ILE A 1 275 ? -1.811 -0.124 -3.973 1 97.44 275 ILE A N 1
ATOM 2176 C CA . ILE A 1 275 ? -0.373 0.018 -4.172 1 97.44 275 ILE A CA 1
ATOM 2177 C C . ILE A 1 275 ? -0.106 0.871 -5.41 1 97.44 275 ILE A C 1
ATOM 2179 O O . ILE A 1 275 ? 0.801 1.706 -5.414 1 97.44 275 ILE A O 1
ATOM 2183 N N . GLY A 1 276 ? -0.905 0.637 -6.461 1 97.69 276 GLY A N 1
ATOM 2184 C CA . GLY A 1 276 ? -0.757 1.444 -7.664 1 97.69 276 GLY A CA 1
ATOM 2185 C C . GLY A 1 276 ? -0.96 2.928 -7.414 1 97.69 276 GLY A C 1
ATOM 2186 O O . GLY A 1 276 ? -0.193 3.756 -7.906 1 97.69 276 GLY A O 1
ATOM 2187 N N . SER A 1 277 ? -1.937 3.219 -6.613 1 97.31 277 SER A N 1
ATOM 2188 C CA . SER A 1 277 ? -2.227 4.613 -6.301 1 97.31 277 SER A CA 1
ATOM 2189 C C . SER A 1 277 ? -1.066 5.27 -5.559 1 97.31 277 SER A C 1
ATOM 2191 O O . SER A 1 277 ? -0.668 6.391 -5.883 1 97.31 277 SER A O 1
ATOM 2193 N N . ILE A 1 278 ? -0.561 4.562 -4.57 1 96.56 278 ILE A N 1
ATOM 2194 C CA . ILE A 1 278 ? 0.546 5.086 -3.779 1 96.56 278 ILE A CA 1
ATOM 2195 C C . ILE A 1 278 ? 1.739 5.375 -4.688 1 96.56 278 ILE A C 1
ATOM 2197 O O . ILE A 1 278 ? 2.352 6.441 -4.602 1 96.56 278 ILE A O 1
ATOM 2201 N N . LEU A 1 279 ? 2.01 4.488 -5.578 1 98.25 279 LEU A N 1
ATOM 2202 C CA . LEU A 1 279 ? 3.152 4.641 -6.473 1 98.25 279 LEU A CA 1
ATOM 2203 C C . LEU A 1 279 ? 2.898 5.742 -7.492 1 98.25 279 LEU A C 1
ATOM 2205 O O . LEU A 1 279 ? 3.781 6.562 -7.766 1 98.25 279 LEU A O 1
ATOM 2209 N N . GLN A 1 280 ? 1.716 5.777 -8.016 1 98.69 280 GLN A N 1
ATOM 2210 C CA . GLN A 1 280 ? 1.372 6.781 -9.023 1 98.69 280 GLN A CA 1
ATOM 2211 C C . GLN A 1 280 ? 1.465 8.188 -8.445 1 98.69 280 GLN A C 1
ATOM 2213 O O . GLN A 1 280 ? 2.064 9.078 -9.055 1 98.69 280 GLN A O 1
ATOM 2218 N N . ILE A 1 281 ? 0.91 8.383 -7.312 1 98.12 281 ILE A N 1
ATOM 2219 C CA . ILE A 1 281 ? 0.91 9.695 -6.676 1 98.12 281 ILE A CA 1
ATOM 2220 C C . ILE A 1 281 ? 2.338 10.094 -6.312 1 98.12 281 ILE A C 1
ATOM 2222 O O . ILE A 1 281 ? 2.742 11.242 -6.52 1 98.12 281 ILE A O 1
ATOM 2226 N N . SER A 1 282 ? 3.107 9.164 -5.789 1 98 282 SER A N 1
ATOM 2227 C CA . SER A 1 282 ? 4.496 9.438 -5.43 1 98 282 SER A CA 1
ATOM 2228 C C . SER A 1 282 ? 5.324 9.812 -6.652 1 98 282 SER A C 1
ATOM 2230 O O . SER A 1 282 ? 6.152 10.727 -6.594 1 98 282 SER A O 1
ATOM 2232 N N . ILE A 1 283 ? 5.113 9.102 -7.703 1 98.38 283 ILE A N 1
ATOM 2233 C CA . ILE A 1 283 ? 5.867 9.344 -8.93 1 98.38 283 ILE A CA 1
ATOM 2234 C C . ILE A 1 283 ? 5.523 10.727 -9.477 1 98.38 283 ILE A C 1
ATOM 2236 O O . ILE A 1 283 ? 6.41 11.477 -9.898 1 98.38 283 ILE A O 1
ATOM 2240 N N . VAL A 1 284 ? 4.227 11.062 -9.492 1 98.06 284 VAL A N 1
ATOM 2241 C CA . VAL A 1 284 ? 3.82 12.383 -9.945 1 98.06 284 VAL A CA 1
ATOM 2242 C C . VAL A 1 284 ? 4.492 13.453 -9.094 1 98.06 284 VAL A C 1
ATOM 2244 O O . VAL A 1 284 ? 5.012 14.445 -9.617 1 98.06 284 VAL A O 1
ATOM 2247 N N . PHE A 1 285 ? 4.504 13.258 -7.82 1 97 285 PHE A N 1
ATOM 2248 C CA . PHE A 1 285 ? 5.164 14.188 -6.91 1 97 285 PHE A CA 1
ATOM 2249 C C . PHE A 1 285 ? 6.637 14.344 -7.262 1 97 285 PHE A C 1
ATOM 2251 O O . PHE A 1 285 ? 7.156 15.453 -7.324 1 97 285 PHE A O 1
ATOM 2258 N N . GLY A 1 286 ? 7.301 13.266 -7.52 1 95.06 286 GLY A N 1
ATOM 2259 C CA . GLY A 1 286 ? 8.727 13.289 -7.828 1 95.06 286 GLY A CA 1
ATOM 2260 C C . GLY A 1 286 ? 9.031 13.922 -9.172 1 95.06 286 GLY A C 1
ATOM 2261 O O . GLY A 1 286 ? 10.086 14.531 -9.344 1 95.06 286 GLY A O 1
ATOM 2262 N N . LEU A 1 287 ? 8.156 13.742 -10.133 1 95.19 287 LEU A N 1
ATOM 2263 C CA . LEU A 1 287 ? 8.352 14.32 -11.461 1 95.19 287 LEU A CA 1
ATOM 2264 C C . LEU A 1 287 ? 8.383 15.844 -11.391 1 95.19 287 LEU A C 1
ATOM 2266 O O . LEU A 1 287 ? 9.062 16.484 -12.195 1 95.19 287 LEU A O 1
ATOM 2270 N N . PHE A 1 288 ? 7.699 16.391 -10.367 1 94.12 288 PHE A N 1
ATOM 2271 C CA . PHE A 1 288 ? 7.629 17.844 -10.273 1 94.12 288 PHE A CA 1
ATOM 2272 C C . PHE A 1 288 ? 8.617 18.359 -9.242 1 94.12 288 PHE A C 1
ATOM 2274 O O . PHE A 1 288 ? 8.672 19.562 -8.984 1 94.12 288 PHE A O 1
ATOM 2281 N N . ASN A 1 289 ? 9.383 17.547 -8.641 1 92.12 289 ASN A N 1
ATOM 2282 C CA . ASN A 1 289 ? 10.383 17.938 -7.656 1 92.12 289 ASN A CA 1
ATOM 2283 C C . ASN A 1 289 ? 11.781 17.453 -8.047 1 92.12 289 ASN A C 1
ATOM 2285 O O . ASN A 1 289 ? 12.133 16.312 -7.793 1 92.12 289 ASN A O 1
ATOM 2289 N N . PRO A 1 290 ? 12.539 18.375 -8.547 1 90.31 290 PRO A N 1
ATOM 2290 C CA . PRO A 1 290 ? 13.891 17.984 -8.93 1 90.31 290 PRO A CA 1
ATOM 2291 C C . PRO A 1 290 ? 14.719 17.469 -7.754 1 90.31 290 PRO A C 1
ATOM 2293 O O . PRO A 1 290 ? 14.578 17.969 -6.633 1 90.31 290 PRO A O 1
ATOM 2296 N N . GLY A 1 291 ? 15.531 16.516 -8 1 89 291 GLY A N 1
ATOM 2297 C CA . GLY A 1 291 ? 16.391 15.953 -6.961 1 89 291 GLY A CA 1
ATOM 2298 C C . GLY A 1 291 ? 15.789 14.734 -6.289 1 89 291 GLY A C 1
ATOM 2299 O O . GLY A 1 291 ? 16.391 14.172 -5.363 1 89 291 GLY A O 1
ATOM 2300 N N . SER A 1 292 ? 14.617 14.352 -6.754 1 91.88 292 SER A N 1
ATOM 2301 C CA . SER A 1 292 ? 13.961 13.172 -6.199 1 91.88 292 SER A CA 1
ATOM 2302 C C . SER A 1 292 ? 14.516 11.891 -6.816 1 91.88 292 SER A C 1
ATOM 2304 O O . SER A 1 292 ? 13.875 11.273 -7.672 1 91.88 292 SER A O 1
ATOM 2306 N N . SER A 1 293 ? 15.617 11.414 -6.316 1 92.19 293 SER A N 1
ATOM 2307 C CA . SER A 1 293 ? 16.297 10.258 -6.887 1 92.19 293 SER A CA 1
ATOM 2308 C C . SER A 1 293 ? 15.484 8.984 -6.699 1 92.19 293 SER A C 1
ATOM 2310 O O . SER A 1 293 ? 15.594 8.047 -7.492 1 92.19 293 SER A O 1
ATOM 2312 N N . TRP A 1 294 ? 14.609 8.984 -5.688 1 93.88 294 TRP A N 1
ATOM 2313 C CA . TRP A 1 294 ? 13.812 7.801 -5.367 1 93.88 294 TRP A CA 1
ATOM 2314 C C . TRP A 1 294 ? 12.781 7.527 -6.457 1 93.88 294 TRP A C 1
ATOM 2316 O O . TRP A 1 294 ? 12.227 6.43 -6.535 1 93.88 294 TRP A O 1
ATOM 2326 N N . VAL A 1 295 ? 12.484 8.477 -7.324 1 96.06 295 VAL A N 1
ATOM 2327 C CA . VAL A 1 295 ? 11.5 8.312 -8.391 1 96.06 295 VAL A CA 1
ATOM 2328 C C . VAL A 1 295 ? 11.992 7.273 -9.391 1 96.06 295 VAL A C 1
ATOM 2330 O O . VAL A 1 295 ? 11.195 6.543 -9.984 1 96.06 295 VAL A O 1
ATOM 2333 N N . LEU A 1 296 ? 13.312 7.172 -9.609 1 96.62 296 LEU A N 1
ATOM 2334 C CA . LEU A 1 296 ? 13.875 6.188 -10.523 1 96.62 296 LEU A CA 1
ATOM 2335 C C . LEU A 1 296 ? 13.562 4.77 -10.062 1 96.62 296 LEU A C 1
ATOM 2337 O O . LEU A 1 296 ? 13.125 3.936 -10.852 1 96.62 296 LEU A O 1
ATOM 2341 N N . ASP A 1 297 ? 13.727 4.527 -8.805 1 97.44 297 ASP A N 1
ATOM 2342 C CA . ASP A 1 297 ? 13.438 3.209 -8.25 1 97.44 297 ASP A CA 1
ATOM 2343 C C . ASP A 1 297 ? 11.938 2.912 -8.297 1 97.44 297 ASP A C 1
ATOM 2345 O O . ASP A 1 297 ? 11.531 1.821 -8.695 1 97.44 297 ASP A O 1
ATOM 2349 N N . LEU A 1 298 ? 11.109 3.861 -7.906 1 98 298 LEU A N 1
ATOM 2350 C CA . LEU A 1 298 ? 9.664 3.656 -7.871 1 98 298 LEU A CA 1
ATOM 2351 C C . LEU A 1 298 ? 9.109 3.439 -9.273 1 98 298 LEU A C 1
ATOM 2353 O O . LEU A 1 298 ? 8.148 2.688 -9.461 1 98 298 LEU A O 1
ATOM 2357 N N . SER A 1 299 ? 9.719 4.145 -10.227 1 98.44 299 SER A N 1
ATOM 2358 C CA . SER A 1 299 ? 9.25 3.979 -11.602 1 98.44 299 SER A CA 1
ATOM 2359 C C . SER A 1 299 ? 9.492 2.557 -12.094 1 98.44 299 SER A C 1
ATOM 2361 O O . SER A 1 299 ? 8.641 1.98 -12.773 1 98.44 299 SER A O 1
ATOM 2363 N N . ILE A 1 300 ? 10.602 1.949 -11.734 1 98.56 300 ILE A N 1
ATOM 2364 C CA . ILE A 1 300 ? 10.914 0.582 -12.133 1 98.56 300 ILE A CA 1
ATOM 2365 C C . ILE A 1 300 ? 9.969 -0.391 -11.438 1 98.56 300 ILE A C 1
ATOM 2367 O O . ILE A 1 300 ? 9.43 -1.307 -12.062 1 98.56 300 ILE A O 1
ATOM 2371 N N . ILE A 1 301 ? 9.758 -0.204 -10.148 1 98.62 301 ILE A N 1
ATOM 2372 C CA . ILE A 1 301 ? 8.867 -1.065 -9.375 1 98.62 301 ILE A CA 1
ATOM 2373 C C . ILE A 1 301 ? 7.449 -0.981 -9.938 1 98.62 301 ILE A C 1
ATOM 2375 O O . ILE A 1 301 ? 6.781 -2.002 -10.102 1 98.62 301 ILE A O 1
ATOM 2379 N N . TYR A 1 302 ? 7.043 0.273 -10.227 1 98.75 302 TYR A N 1
ATOM 2380 C CA . TYR A 1 302 ? 5.707 0.483 -10.773 1 98.75 302 TYR A CA 1
ATOM 2381 C C . TYR A 1 302 ? 5.562 -0.214 -12.125 1 98.75 302 TYR A C 1
ATOM 2383 O O . TYR A 1 302 ? 4.531 -0.829 -12.406 1 98.75 302 TYR A O 1
ATOM 2391 N N . ALA A 1 303 ? 6.512 -0.139 -12.977 1 98.81 303 ALA A N 1
ATOM 2392 C CA . ALA A 1 303 ? 6.484 -0.819 -14.266 1 98.81 303 ALA A CA 1
ATOM 2393 C C . ALA A 1 303 ? 6.441 -2.334 -14.086 1 98.81 303 ALA A C 1
ATOM 2395 O O . ALA A 1 303 ? 5.688 -3.023 -14.781 1 98.81 303 ALA A O 1
ATOM 2396 N N . ALA A 1 304 ? 7.238 -2.836 -13.195 1 98.5 304 ALA A N 1
ATOM 2397 C CA . ALA A 1 304 ? 7.258 -4.273 -12.938 1 98.5 304 ALA A CA 1
ATOM 2398 C C . ALA A 1 304 ? 5.879 -4.773 -12.508 1 98.5 304 ALA A C 1
ATOM 2400 O O . ALA A 1 304 ? 5.387 -5.777 -13.023 1 98.5 304 ALA A O 1
ATOM 2401 N N . ILE A 1 305 ? 5.254 -4.035 -11.594 1 98.5 305 ILE A N 1
ATOM 2402 C CA . ILE A 1 305 ? 3.953 -4.406 -11.055 1 98.5 305 ILE A CA 1
ATOM 2403 C C . ILE A 1 305 ? 2.904 -4.387 -12.164 1 98.5 305 ILE A C 1
ATOM 2405 O O . ILE A 1 305 ? 2.133 -5.336 -12.312 1 98.5 305 ILE A O 1
ATOM 2409 N N . THR A 1 306 ? 2.924 -3.367 -12.977 1 98.62 306 THR A N 1
ATOM 2410 C CA . THR A 1 306 ? 1.85 -3.178 -13.945 1 98.62 306 THR A CA 1
ATOM 2411 C C . THR A 1 306 ? 2.023 -4.117 -15.133 1 98.62 306 THR A C 1
ATOM 2413 O O . THR A 1 306 ? 1.041 -4.625 -15.68 1 98.62 306 THR A O 1
ATOM 2416 N N . ILE A 1 307 ? 3.268 -4.324 -15.555 1 98.12 307 ILE A N 1
ATOM 2417 C CA . ILE A 1 307 ? 3.502 -5.238 -16.672 1 98.12 307 ILE A CA 1
ATOM 2418 C C . ILE A 1 307 ? 3.062 -6.648 -16.281 1 98.12 307 ILE A C 1
ATOM 2420 O O . ILE A 1 307 ? 2.275 -7.277 -16.984 1 98.12 307 ILE A O 1
ATOM 2424 N N . HIS A 1 308 ? 3.516 -7.07 -15.156 1 97.75 308 HIS A N 1
ATOM 2425 C CA . HIS A 1 308 ? 3.164 -8.414 -14.703 1 97.75 308 HIS A CA 1
ATOM 2426 C C . HIS A 1 308 ? 1.681 -8.508 -14.367 1 97.75 308 HIS A C 1
ATOM 2428 O O . HIS A 1 308 ? 1.007 -9.453 -14.773 1 97.75 308 HIS A O 1
ATOM 2434 N N . GLY A 1 309 ? 1.202 -7.551 -13.617 1 97.62 309 GLY A N 1
ATOM 2435 C CA . GLY A 1 309 ? -0.192 -7.566 -13.203 1 97.62 309 GLY A CA 1
ATOM 2436 C C . GLY A 1 309 ? -1.161 -7.578 -14.375 1 97.62 309 GLY A C 1
ATOM 2437 O O . GLY A 1 309 ? -2.158 -8.305 -14.352 1 97.62 309 GLY A O 1
ATOM 2438 N N . THR A 1 310 ? -0.871 -6.762 -15.344 1 97.81 310 THR A N 1
ATOM 2439 C CA . THR A 1 310 ? -1.723 -6.727 -16.531 1 97.81 310 THR A CA 1
ATOM 2440 C C . THR A 1 310 ? -1.661 -8.055 -17.281 1 97.81 310 THR A C 1
ATOM 2442 O O . THR A 1 310 ? -2.682 -8.547 -17.766 1 97.81 310 THR A O 1
ATOM 2445 N N . PHE A 1 311 ? -0.491 -8.664 -17.328 1 97.06 311 PHE A N 1
ATOM 2446 C CA . PHE A 1 311 ? -0.291 -9.938 -18 1 97.06 311 PHE A CA 1
ATOM 2447 C C . PHE A 1 311 ? -1.131 -11.031 -17.359 1 97.06 311 PHE A C 1
ATOM 2449 O O . PHE A 1 311 ? -1.856 -11.758 -18.047 1 97.06 311 PHE A O 1
ATOM 2456 N N . ILE A 1 312 ? -1.134 -11.133 -16.062 1 96.38 312 ILE A N 1
ATOM 2457 C CA . ILE A 1 312 ? -1.783 -12.242 -15.375 1 96.38 312 ILE A CA 1
ATOM 2458 C C . ILE A 1 312 ? -3.275 -11.953 -15.227 1 96.38 312 ILE A C 1
ATOM 2460 O O . ILE A 1 312 ? -4.059 -12.852 -14.906 1 96.38 312 ILE A O 1
ATOM 2464 N N . HIS A 1 313 ? -3.666 -10.734 -15.438 1 97.25 313 HIS A N 1
ATOM 2465 C CA . HIS A 1 313 ? -5.07 -10.367 -15.289 1 97.25 313 HIS A CA 1
ATOM 2466 C C . HIS A 1 313 ? -5.801 -10.414 -16.625 1 97.25 313 HIS A C 1
ATOM 2468 O O . HIS A 1 313 ? -6.93 -10.898 -16.703 1 97.25 313 HIS A O 1
ATOM 2474 N N . LEU A 1 314 ? -5.203 -9.93 -17.656 1 97.19 314 LEU A N 1
ATOM 2475 C CA . LEU A 1 314 ? -5.863 -9.742 -18.938 1 97.19 314 LEU A CA 1
ATOM 2476 C C . LEU A 1 314 ? -5.98 -11.07 -19.688 1 97.19 314 LEU A C 1
ATOM 2478 O O . LEU A 1 314 ? -7.047 -11.398 -20.219 1 97.19 314 LEU A O 1
ATOM 2482 N N . ILE A 1 315 ? -5.012 -11.914 -19.703 1 96.31 315 ILE A N 1
ATOM 2483 C CA . ILE A 1 315 ? -4.93 -13.102 -20.547 1 96.31 315 ILE A CA 1
ATOM 2484 C C . ILE A 1 315 ? -5.949 -14.141 -20.078 1 96.31 315 ILE A C 1
ATOM 2486 O O . ILE A 1 315 ? -6.668 -14.727 -20.891 1 96.31 315 ILE A O 1
ATOM 2490 N N . PRO A 1 316 ? -6.125 -14.344 -18.781 1 95.81 316 PRO A N 1
ATOM 2491 C CA . PRO A 1 316 ? -7.105 -15.328 -18.328 1 95.81 316 PRO A CA 1
ATOM 2492 C C . PRO A 1 316 ? -8.523 -15.023 -18.812 1 95.81 316 PRO A C 1
ATOM 2494 O O . PRO A 1 316 ? -9.336 -15.938 -18.953 1 95.81 316 PRO A O 1
ATOM 2497 N N . GLN A 1 317 ? -8.812 -13.82 -19.047 1 96.25 317 GLN A N 1
ATOM 2498 C CA . GLN A 1 317 ? -10.156 -13.414 -19.438 1 96.25 317 GLN A CA 1
ATOM 2499 C C . GLN A 1 317 ? -10.5 -13.961 -20.828 1 96.25 317 GLN A C 1
ATOM 2501 O O . GLN A 1 317 ? -11.656 -13.922 -21.25 1 96.25 317 GLN A O 1
ATOM 2506 N N . PHE A 1 318 ? -9.523 -14.5 -21.562 1 94.69 318 PHE A N 1
ATOM 2507 C CA . PHE A 1 318 ? -9.727 -15.086 -22.891 1 94.69 318 PHE A CA 1
ATOM 2508 C C . PHE A 1 318 ? -9.555 -16.594 -22.844 1 94.69 318 PHE A C 1
ATOM 2510 O O . PHE A 1 318 ? -9.695 -17.281 -23.859 1 94.69 318 PHE A O 1
ATOM 2517 N N . CYS A 1 319 ? -9.242 -17.156 -21.703 1 92.88 319 CYS A N 1
ATOM 2518 C CA . CYS A 1 319 ? -8.914 -18.578 -21.578 1 92.88 319 CYS A CA 1
ATOM 2519 C C . CYS A 1 319 ? -10.164 -19.406 -21.297 1 92.88 319 CYS A C 1
ATOM 2521 O O . CYS A 1 319 ? -11.117 -18.906 -20.688 1 92.88 319 CYS A O 1
ATOM 2523 N N . GLU A 1 320 ? -10.117 -20.641 -21.609 1 89.31 320 GLU A N 1
ATOM 2524 C CA . GLU A 1 320 ? -11.258 -21.547 -21.5 1 89.31 320 GLU A CA 1
ATOM 2525 C C . GLU A 1 320 ? -11.484 -21.969 -20.062 1 89.31 320 GLU A C 1
ATOM 2527 O O . GLU A 1 320 ? -12.578 -22.422 -19.703 1 89.31 320 GLU A O 1
ATOM 2532 N N . GLY A 1 321 ? -10.516 -21.797 -19.234 1 89.06 321 GLY A N 1
ATOM 2533 C CA . GLY A 1 321 ? -10.656 -22.188 -17.844 1 89.06 321 GLY A CA 1
ATOM 2534 C C . GLY A 1 321 ? -11.594 -21.297 -17.062 1 89.06 321 GLY A C 1
ATOM 2535 O O . GLY A 1 321 ? -12.094 -21.672 -16 1 89.06 321 GLY A O 1
ATOM 2536 N N . VAL A 1 322 ? -11.875 -20.156 -17.578 1 92.56 322 VAL A N 1
ATOM 2537 C CA . VAL A 1 322 ? -12.828 -19.234 -17 1 92.56 322 VAL A CA 1
ATOM 2538 C C . VAL A 1 322 ? -14.195 -19.391 -17.672 1 92.56 322 VAL A C 1
ATOM 2540 O O . VAL A 1 322 ? -14.273 -19.547 -18.891 1 92.56 322 VAL A O 1
ATOM 2543 N N . LEU A 1 323 ? -15.25 -19.391 -16.891 1 93.81 323 LEU A N 1
ATOM 2544 C CA . LEU A 1 323 ? -16.594 -19.531 -17.422 1 93.81 323 LEU A CA 1
ATOM 2545 C C . LEU A 1 323 ? -16.906 -18.422 -18.422 1 93.81 323 LEU A C 1
ATOM 2547 O O . LEU A 1 323 ? -16.547 -17.266 -18.203 1 93.81 323 LEU A O 1
ATOM 2551 N N . PRO A 1 324 ? -17.547 -18.703 -19.469 1 94.44 324 PRO A N 1
ATOM 2552 C CA . PRO A 1 324 ? -17.812 -17.734 -20.531 1 94.44 324 PRO A CA 1
ATOM 2553 C C . PRO A 1 324 ? -18.562 -16.5 -20.031 1 94.44 324 PRO A C 1
ATOM 2555 O O . PRO A 1 324 ? -18.359 -15.391 -20.562 1 94.44 324 PRO A O 1
ATOM 2558 N N . LYS A 1 325 ? -19.359 -16.625 -19.047 1 95 325 LYS A N 1
ATOM 2559 C CA . LYS A 1 325 ? -20.125 -15.5 -18.531 1 95 325 LYS A CA 1
ATOM 2560 C C . LYS A 1 325 ? -19.203 -14.445 -17.922 1 95 325 LYS A C 1
ATOM 2562 O O . LYS A 1 325 ? -19.594 -13.289 -17.781 1 95 325 LYS A O 1
ATOM 2567 N N . TYR A 1 326 ? -18 -14.852 -17.609 1 96.06 326 TYR A N 1
ATOM 2568 C CA . TYR A 1 326 ? -17.062 -13.93 -16.984 1 96.06 326 TYR A CA 1
ATOM 2569 C C . TYR A 1 326 ? -16.031 -13.445 -17.984 1 96.06 326 TYR A C 1
ATOM 2571 O O . TYR A 1 326 ? -15.102 -12.711 -17.625 1 96.06 326 TYR A O 1
ATOM 2579 N N . HIS A 1 327 ? -16.172 -13.859 -19.203 1 96.5 327 HIS A N 1
ATOM 2580 C CA . HIS A 1 327 ? -15.289 -13.352 -20.25 1 96.5 327 HIS A CA 1
ATOM 2581 C C . HIS A 1 327 ? -15.648 -11.914 -20.625 1 96.5 327 HIS A C 1
ATOM 2583 O O . HIS A 1 327 ? -16.75 -11.453 -20.328 1 96.5 327 HIS A O 1
ATOM 2589 N N . ILE A 1 328 ? -14.703 -11.219 -21.25 1 96.88 328 ILE A N 1
ATOM 2590 C CA . ILE A 1 328 ? -14.984 -9.891 -21.781 1 96.88 328 ILE A CA 1
ATOM 2591 C C . ILE A 1 328 ? -16.016 -9.992 -22.906 1 96.88 328 ILE A C 1
ATOM 2593 O O . ILE A 1 328 ? -15.82 -10.75 -23.859 1 96.88 328 ILE A O 1
ATOM 2597 N N . PRO A 1 329 ? -17.062 -9.25 -22.766 1 95.75 329 PRO A N 1
ATOM 2598 C CA . PRO A 1 329 ? -18.047 -9.281 -23.859 1 95.75 329 PRO A CA 1
ATOM 2599 C C . PRO A 1 329 ? -17.469 -8.828 -25.188 1 95.75 329 PRO A C 1
ATOM 2601 O O . PRO A 1 329 ? -16.641 -7.91 -25.234 1 95.75 329 PRO A O 1
ATOM 2604 N N . PRO A 1 330 ? -17.922 -9.398 -26.266 1 94.12 330 PRO A N 1
ATOM 2605 C CA . PRO A 1 330 ? -17.375 -9.094 -27.578 1 94.12 330 PRO A CA 1
ATOM 2606 C C . PRO A 1 330 ? -17.453 -7.609 -27.922 1 94.12 330 PRO A C 1
ATOM 2608 O O . PRO A 1 330 ? -16.547 -7.066 -28.562 1 94.12 330 PRO A O 1
ATOM 2611 N N . GLY A 1 331 ? -18.438 -6.93 -27.562 1 94.19 331 GLY A N 1
ATOM 2612 C CA . GLY A 1 331 ? -18.594 -5.516 -27.875 1 94.19 331 GLY A CA 1
ATOM 2613 C C . GLY A 1 331 ? -17.656 -4.629 -27.078 1 94.19 331 GLY A C 1
ATOM 2614 O O . GLY A 1 331 ? -17.359 -3.504 -27.484 1 94.19 331 GLY A O 1
ATOM 2615 N N . ALA A 1 332 ? -17.078 -5.133 -25.984 1 96.25 332 ALA A N 1
ATOM 2616 C CA . ALA A 1 332 ? -16.266 -4.312 -25.094 1 96.25 332 ALA A CA 1
ATOM 2617 C C . ALA A 1 332 ? -14.789 -4.723 -25.156 1 96.25 332 ALA A C 1
ATOM 2619 O O . ALA A 1 332 ? -13.945 -4.133 -24.484 1 96.25 332 ALA A O 1
ATOM 2620 N N . GLN A 1 333 ? -14.406 -5.625 -25.969 1 95.88 333 GLN A N 1
ATOM 2621 C CA . GLN A 1 333 ? -13.094 -6.25 -25.953 1 95.88 333 GLN A CA 1
ATOM 2622 C C . GLN A 1 333 ? -11.992 -5.223 -26.219 1 95.88 333 GLN A C 1
ATOM 2624 O O . GLN A 1 333 ? -11.016 -5.148 -25.484 1 95.88 333 GLN A O 1
ATOM 2629 N N . TRP A 1 334 ? -12.219 -4.414 -27.172 1 95.75 334 TRP A N 1
ATOM 2630 C CA . TRP A 1 334 ? -11.18 -3.453 -27.531 1 95.75 334 TRP A CA 1
ATOM 2631 C C . TRP A 1 334 ? -10.984 -2.422 -26.422 1 95.75 334 TRP A C 1
ATOM 2633 O O . TRP A 1 334 ? -9.852 -2.037 -26.109 1 95.75 334 TRP A O 1
ATOM 2643 N N . LEU A 1 335 ? -12.008 -2.002 -25.859 1 95.69 335 LEU A N 1
ATOM 2644 C CA . LEU A 1 335 ? -11.93 -1.003 -24.797 1 95.69 335 LEU A CA 1
ATOM 2645 C C . LEU A 1 335 ? -11.242 -1.571 -23.562 1 95.69 335 LEU A C 1
ATOM 2647 O O . LEU A 1 335 ? -10.406 -0.904 -22.953 1 95.69 335 LEU A O 1
ATOM 2651 N N . VAL A 1 336 ? -11.57 -2.764 -23.266 1 97.06 336 VAL A N 1
ATOM 2652 C CA . VAL A 1 336 ? -11.008 -3.393 -22.062 1 97.06 336 VAL A CA 1
ATOM 2653 C C . VAL A 1 336 ? -9.531 -3.699 -22.297 1 97.06 336 VAL A C 1
ATOM 2655 O O . VAL A 1 336 ? -8.695 -3.436 -21.422 1 97.06 336 VAL A O 1
ATOM 2658 N N . VAL A 1 337 ? -9.18 -4.211 -23.453 1 97.88 337 VAL A N 1
ATOM 2659 C CA . VAL A 1 337 ? -7.793 -4.559 -23.766 1 97.88 337 VAL A CA 1
ATOM 2660 C C . VAL A 1 337 ? -6.941 -3.295 -23.828 1 97.88 337 VAL A C 1
ATOM 2662 O O . VAL A 1 337 ? -5.871 -3.23 -23.219 1 97.88 337 VAL A O 1
ATOM 2665 N N . LEU A 1 338 ? -7.41 -2.277 -24.453 1 97.25 338 LEU A N 1
ATOM 2666 C CA . LEU A 1 338 ? -6.66 -1.03 -24.562 1 97.25 338 LEU A CA 1
ATOM 2667 C C . LEU A 1 338 ? -6.547 -0.343 -23.219 1 97.25 338 LEU A C 1
ATOM 2669 O O . LEU A 1 338 ? -5.5 0.224 -22.891 1 97.25 338 LEU A O 1
ATOM 2673 N N . GLY A 1 339 ? -7.59 -0.388 -22.469 1 97.06 339 GLY A N 1
ATOM 2674 C CA . GLY A 1 339 ? -7.551 0.191 -21.141 1 97.06 339 GLY A CA 1
ATOM 2675 C C . GLY A 1 339 ? -6.539 -0.477 -20.234 1 97.06 339 GLY A C 1
ATOM 2676 O O . GLY A 1 339 ? -5.797 0.2 -19.516 1 97.06 339 GLY A O 1
ATOM 2677 N N . ASN A 1 340 ? -6.523 -1.723 -20.266 1 97.94 340 ASN A N 1
ATOM 2678 C CA . ASN A 1 340 ? -5.578 -2.455 -19.438 1 97.94 340 ASN A CA 1
ATOM 2679 C C . ASN A 1 340 ? -4.141 -2.262 -19.906 1 97.94 340 ASN A C 1
ATOM 2681 O O . ASN A 1 340 ? -3.227 -2.113 -19.094 1 97.94 340 ASN A O 1
ATOM 2685 N N . LEU A 1 341 ? -3.934 -2.219 -21.188 1 98.31 341 LEU A N 1
ATOM 2686 C CA . LEU A 1 341 ? -2.586 -2.076 -21.719 1 98.31 341 LEU A CA 1
ATOM 2687 C C . LEU A 1 341 ? -2.072 -0.653 -21.531 1 98.31 341 LEU A C 1
ATOM 2689 O O . LEU A 1 341 ? -0.861 -0.425 -21.516 1 98.31 341 LEU A O 1
ATOM 2693 N N . PHE A 1 342 ? -2.979 0.251 -21.391 1 98.56 342 PHE A N 1
ATOM 2694 C CA . PHE A 1 342 ? -2.598 1.643 -21.188 1 98.56 342 PHE A CA 1
ATOM 2695 C C . PHE A 1 342 ? -1.821 1.798 -19.875 1 98.56 342 PHE A C 1
ATOM 2697 O O . PHE A 1 342 ? -0.909 2.621 -19.797 1 98.56 342 PHE A O 1
ATOM 2704 N N . ILE A 1 343 ? -2.084 0.976 -18.922 1 98.44 343 ILE A N 1
ATOM 2705 C CA . ILE A 1 343 ? -1.477 1.073 -17.609 1 98.44 343 ILE A CA 1
ATOM 2706 C C . ILE A 1 343 ? 0.022 0.799 -17.703 1 98.44 343 ILE A C 1
ATOM 2708 O O . ILE A 1 343 ? 0.841 1.655 -17.359 1 98.44 343 ILE A O 1
ATOM 2712 N N . PRO A 1 344 ? 0.458 -0.341 -18.219 1 98.62 344 PRO A N 1
ATOM 2713 C CA . PRO A 1 344 ? 1.9 -0.575 -18.312 1 98.62 344 PRO A CA 1
ATOM 2714 C C . PRO A 1 344 ? 2.572 0.339 -19.344 1 98.62 344 PRO A C 1
ATOM 2716 O O . PRO A 1 344 ? 3.752 0.669 -19.203 1 98.62 344 PRO A O 1
ATOM 2719 N N . ILE A 1 345 ? 1.85 0.78 -20.344 1 98.69 345 ILE A N 1
ATOM 2720 C CA . ILE A 1 345 ? 2.434 1.686 -21.328 1 98.69 345 ILE A CA 1
ATOM 2721 C C . ILE A 1 345 ? 2.826 2.998 -20.656 1 98.69 345 ILE A C 1
ATOM 2723 O O . ILE A 1 345 ? 3.92 3.52 -20.891 1 98.69 345 ILE A O 1
ATOM 2727 N N . VAL A 1 346 ? 1.942 3.51 -19.844 1 98.69 346 VAL A N 1
ATOM 2728 C CA . VAL A 1 346 ? 2.242 4.73 -19.109 1 98.69 346 VAL A CA 1
ATOM 2729 C C . VAL A 1 346 ? 3.41 4.48 -18.156 1 98.69 346 VAL A C 1
ATOM 2731 O O . VAL A 1 346 ? 4.312 5.312 -18.047 1 98.69 346 VAL A O 1
ATOM 2734 N N . ALA A 1 347 ? 3.404 3.363 -17.5 1 98.62 347 ALA A N 1
ATOM 2735 C CA . ALA A 1 347 ? 4.465 3.027 -16.562 1 98.62 347 ALA A CA 1
ATOM 2736 C C . ALA A 1 347 ? 5.82 2.967 -17.25 1 98.62 347 ALA A C 1
ATOM 2738 O O . ALA A 1 347 ? 6.805 3.521 -16.75 1 98.62 347 ALA A O 1
ATOM 2739 N N . VAL A 1 348 ? 5.906 2.324 -18.391 1 98.62 348 VAL A N 1
ATOM 2740 C CA . VAL A 1 348 ? 7.156 2.195 -19.125 1 98.62 348 VAL A CA 1
ATOM 2741 C C . VAL A 1 348 ? 7.602 3.564 -19.641 1 98.62 348 VAL A C 1
ATOM 2743 O O . VAL A 1 348 ? 8.797 3.871 -19.656 1 98.62 348 VAL A O 1
ATOM 2746 N N . SER A 1 349 ? 6.645 4.395 -20.047 1 98.5 349 SER A N 1
ATOM 2747 C CA . SER A 1 349 ? 6.965 5.746 -20.484 1 98.5 349 SER A CA 1
ATOM 2748 C C . SER A 1 349 ? 7.594 6.562 -19.359 1 98.5 349 SER A C 1
ATOM 2750 O O . SER A 1 349 ? 8.484 7.383 -19.609 1 98.5 349 SER A O 1
ATOM 2752 N N . VAL A 1 350 ? 7.145 6.359 -18.203 1 98.19 350 VAL A N 1
ATOM 2753 C CA . VAL A 1 350 ? 7.711 7.047 -17.047 1 98.19 350 VAL A CA 1
ATOM 2754 C C . VAL A 1 350 ? 9.156 6.602 -16.844 1 98.19 350 VAL A C 1
ATOM 2756 O O . VAL A 1 350 ? 10.039 7.43 -16.594 1 98.19 350 VAL A O 1
ATOM 2759 N N . VAL A 1 351 ? 9.43 5.316 -16.953 1 98.19 351 VAL A N 1
ATOM 2760 C CA . VAL A 1 351 ? 10.781 4.793 -16.797 1 98.19 351 VAL A CA 1
ATOM 2761 C C . VAL A 1 351 ? 11.703 5.418 -17.844 1 98.19 351 VAL A C 1
ATOM 2763 O O . VAL A 1 351 ? 12.812 5.855 -17.531 1 98.19 351 VAL A O 1
ATOM 2766 N N . ILE A 1 352 ? 11.219 5.461 -19.047 1 97.38 352 ILE A N 1
ATOM 2767 C CA . ILE A 1 352 ? 12.008 6.02 -20.141 1 97.38 352 ILE A CA 1
ATOM 2768 C C . ILE A 1 352 ? 12.328 7.484 -19.844 1 97.38 352 ILE A C 1
ATOM 2770 O O . ILE A 1 352 ? 13.469 7.918 -20.016 1 97.38 352 ILE A O 1
ATOM 2774 N N . ARG A 1 353 ? 11.398 8.219 -19.391 1 95.06 353 ARG A N 1
ATOM 2775 C CA . ARG A 1 353 ? 11.602 9.625 -19.031 1 95.06 353 ARG A CA 1
ATOM 2776 C C . ARG A 1 353 ? 12.625 9.758 -17.906 1 95.06 353 ARG A C 1
ATOM 2778 O O . ARG A 1 353 ? 13.5 10.617 -17.969 1 95.06 353 ARG A O 1
ATOM 2785 N N . CYS A 1 354 ? 12.531 8.977 -16.938 1 93.38 354 CYS A N 1
ATOM 2786 C CA . CYS A 1 354 ? 13.414 9.062 -15.766 1 93.38 354 CYS A CA 1
ATOM 2787 C C . CYS A 1 354 ? 14.852 8.742 -16.141 1 93.38 354 CYS A C 1
ATOM 2789 O O . CYS A 1 354 ? 15.781 9.406 -15.688 1 93.38 354 CYS A O 1
ATOM 2791 N N . PHE A 1 355 ? 15.047 7.82 -17.016 1 93.06 355 PHE A N 1
ATOM 2792 C CA . PHE A 1 355 ? 16.406 7.359 -17.297 1 93.06 355 PHE A CA 1
ATOM 2793 C C . PHE A 1 355 ? 16.984 8.086 -18.5 1 93.06 355 PHE A C 1
ATOM 2795 O O . PHE A 1 355 ? 18.188 8.055 -18.734 1 93.06 355 PHE A O 1
ATOM 2802 N N . LYS A 1 356 ? 16.125 8.719 -19.266 1 90.25 356 LYS A N 1
ATOM 2803 C CA . LYS A 1 356 ? 16.625 9.594 -20.328 1 90.25 356 LYS A CA 1
ATOM 2804 C C . LYS A 1 356 ? 17.281 10.844 -19.75 1 90.25 356 LYS A C 1
ATOM 2806 O O . LYS A 1 356 ? 18.281 11.328 -20.281 1 90.25 356 LYS A O 1
ATOM 2811 N N . GLU A 1 357 ? 16.766 11.375 -18.656 1 88.5 357 GLU A N 1
ATOM 2812 C CA . GLU A 1 357 ? 17.297 12.555 -17.984 1 88.5 357 GLU A CA 1
ATOM 2813 C C . GLU A 1 357 ? 17.484 12.312 -16.5 1 88.5 357 GLU A C 1
ATOM 2815 O O . GLU A 1 357 ? 16.906 13.016 -15.672 1 88.5 357 GLU A O 1
ATOM 2820 N N . GLN A 1 358 ? 18.375 11.57 -16.188 1 88.62 358 GLN A N 1
ATOM 2821 C CA . GLN A 1 358 ? 18.609 11.148 -14.805 1 88.62 358 GLN A CA 1
ATOM 2822 C C . GLN A 1 358 ? 19.156 12.305 -13.969 1 88.62 358 GLN A C 1
ATOM 2824 O O . GLN A 1 358 ? 19 12.328 -12.742 1 88.62 358 GLN A O 1
ATOM 2829 N N . SER A 1 359 ? 19.75 13.273 -14.594 1 86.5 359 SER A N 1
ATOM 2830 C CA . SER A 1 359 ? 20.375 14.391 -13.891 1 86.5 359 SER A CA 1
ATOM 2831 C C . SER A 1 359 ? 19.328 15.25 -13.18 1 86.5 359 SER A C 1
ATOM 2833 O O . SER A 1 359 ? 19.609 15.875 -12.164 1 86.5 359 SER A O 1
ATOM 2835 N N . TYR A 1 360 ? 18.141 15.219 -13.789 1 88.94 360 TYR A N 1
ATOM 2836 C CA . TYR A 1 360 ? 17.047 15.977 -13.203 1 88.94 360 TYR A CA 1
ATOM 2837 C C . TYR A 1 360 ? 16.719 15.461 -11.805 1 88.94 360 TYR A C 1
ATOM 2839 O O . TYR A 1 360 ? 16.328 16.234 -10.922 1 88.94 360 TYR A O 1
ATOM 2847 N N . PHE A 1 361 ? 17.016 14.211 -11.539 1 90 361 PHE A N 1
ATOM 2848 C CA . PHE A 1 361 ? 16.562 13.57 -10.305 1 90 361 PHE A CA 1
ATOM 2849 C C . PHE A 1 361 ? 17.719 13.422 -9.32 1 90 361 PHE A C 1
ATOM 2851 O O . PHE A 1 361 ? 17.516 12.938 -8.203 1 90 361 PHE A O 1
ATOM 2858 N N . LYS A 1 362 ? 18.891 13.836 -9.758 1 85.56 362 LYS A N 1
ATOM 2859 C CA . LYS A 1 362 ? 20.031 13.734 -8.867 1 85.56 362 LYS A CA 1
ATOM 2860 C C . LYS A 1 362 ? 20 14.828 -7.801 1 85.56 362 LYS A C 1
ATOM 2862 O O . LYS A 1 362 ? 19.812 16 -8.117 1 85.56 362 LYS A O 1
ATOM 2867 N N . SER A 1 363 ? 20.062 14.305 -6.516 1 78.12 363 SER A N 1
ATOM 2868 C CA . SER A 1 363 ? 20.078 15.266 -5.414 1 78.12 363 SER A CA 1
ATOM 2869 C C . SER A 1 363 ? 21.312 16.156 -5.465 1 78.12 363 SER A C 1
ATOM 2871 O O . SER A 1 363 ? 22.406 15.688 -5.789 1 78.12 363 SER A O 1
ATOM 2873 N N . PRO A 1 364 ? 21.141 17.516 -5.367 1 64.31 364 PRO A N 1
ATOM 2874 C CA . PRO A 1 364 ? 22.328 18.391 -5.398 1 64.31 364 PRO A CA 1
ATOM 2875 C C . PRO A 1 364 ? 23.359 18.031 -4.34 1 64.31 364 PRO A C 1
ATOM 2877 O O . PRO A 1 364 ? 23 17.562 -3.25 1 64.31 364 PRO A O 1
ATOM 2880 N N . ASP A 1 365 ? 24.516 17.609 -4.715 1 56.72 365 ASP A N 1
ATOM 2881 C CA . ASP A 1 365 ? 25.625 17.375 -3.787 1 56.72 365 ASP A CA 1
ATOM 2882 C C . ASP A 1 365 ? 25.656 18.438 -2.689 1 56.72 365 ASP A C 1
ATOM 2884 O O . ASP A 1 365 ? 25.531 19.625 -2.973 1 56.72 365 ASP A O 1
ATOM 2888 N N . HIS A 1 366 ? 25.062 18.172 -1.53 1 45.25 366 HIS A N 1
ATOM 2889 C CA . HIS A 1 366 ? 25.391 19.125 -0.465 1 45.25 366 HIS A CA 1
ATOM 2890 C C . HIS A 1 366 ? 26.828 19.609 -0.585 1 45.25 366 HIS A C 1
ATOM 2892 O O . HIS A 1 366 ? 27.766 18.828 -0.487 1 45.25 366 HIS A O 1
ATOM 2898 N N . LYS A 1 367 ? 27.266 20.578 -1.292 1 35.91 367 LYS A N 1
ATOM 2899 C CA . LYS A 1 367 ? 28.562 21.234 -1.085 1 35.91 367 LYS A CA 1
ATOM 2900 C C . LYS A 1 367 ? 28.875 21.375 0.403 1 35.91 367 LYS A C 1
ATOM 2902 O O . LYS A 1 367 ? 28.062 21.938 1.156 1 35.91 367 LYS A O 1
ATOM 2907 N N . GLN A 1 368 ? 29.531 20.484 1.126 1 31.39 368 GLN A N 1
ATOM 2908 C CA . GLN A 1 368 ? 30.344 20.906 2.252 1 31.39 368 GLN A CA 1
ATOM 2909 C C . GLN A 1 368 ? 31.016 22.25 1.964 1 31.39 368 GLN A C 1
ATOM 2911 O O . GLN A 1 368 ? 31.875 22.359 1.095 1 31.39 368 GLN A O 1
ATOM 2916 N N . GLU A 1 369 ? 30.312 23.344 2.023 1 26.39 369 GLU A N 1
ATOM 2917 C CA . GLU A 1 369 ? 31.156 24.469 2.449 1 26.39 369 GLU A CA 1
ATOM 2918 C C . GLU A 1 369 ? 31.828 24.172 3.787 1 26.39 369 GLU A C 1
ATOM 2920 O O . GLU A 1 369 ? 31.203 23.625 4.695 1 26.39 369 GLU A O 1
ATOM 2925 N N . MET B 1 1 ? 8.281 32.5 26.797 1 60.06 1 MET B N 1
ATOM 2926 C CA . MET B 1 1 ? 6.973 31.844 26.766 1 60.06 1 MET B CA 1
ATOM 2927 C C . MET B 1 1 ? 6.559 31.516 25.328 1 60.06 1 MET B C 1
ATOM 2929 O O . MET B 1 1 ? 6.91 32.25 24.406 1 60.06 1 MET B O 1
ATOM 2933 N N . GLY B 1 2 ? 6.152 30.266 24.984 1 72.38 2 GLY B N 1
ATOM 2934 C CA . GLY B 1 2 ? 5.789 29.875 23.641 1 72.38 2 GLY B CA 1
ATOM 2935 C C . GLY B 1 2 ? 4.715 30.75 23.031 1 72.38 2 GLY B C 1
ATOM 2936 O O . GLY B 1 2 ? 3.916 31.359 23.75 1 72.38 2 GLY B O 1
ATOM 2937 N N . ASP B 1 3 ? 4.855 31.141 21.844 1 82.88 3 ASP B N 1
ATOM 2938 C CA . ASP B 1 3 ? 3.857 31.875 21.078 1 82.88 3 ASP B CA 1
ATOM 2939 C C . ASP B 1 3 ? 2.623 31.016 20.797 1 82.88 3 ASP B C 1
ATOM 2941 O O . ASP B 1 3 ? 2.711 29.984 20.125 1 82.88 3 ASP B O 1
ATOM 2945 N N . TYR B 1 4 ? 1.489 31.406 21.516 1 87.62 4 TYR B N 1
ATOM 2946 C CA . TYR B 1 4 ? 0.251 30.656 21.344 1 87.62 4 TYR B CA 1
ATOM 2947 C C . TYR B 1 4 ? -0.753 31.438 20.5 1 87.62 4 TYR B C 1
ATOM 2949 O O . TYR B 1 4 ? -1.941 31.094 20.484 1 87.62 4 TYR B O 1
ATOM 2957 N N . SER B 1 5 ? -0.37 32.406 19.891 1 84.69 5 SER B N 1
ATOM 2958 C CA . SER B 1 5 ? -1.274 33.25 19.141 1 84.69 5 SER B CA 1
ATOM 2959 C C . SER B 1 5 ? -1.925 32.5 17.984 1 84.69 5 SER B C 1
ATOM 2961 O O . SER B 1 5 ? -3.139 32.594 17.781 1 84.69 5 SER B O 1
ATOM 2963 N N . GLY B 1 6 ? -1.183 31.766 17.281 1 90.81 6 GLY B N 1
ATOM 2964 C CA . GLY B 1 6 ? -1.74 31.016 16.172 1 90.81 6 GLY B CA 1
ATOM 2965 C C . GLY B 1 6 ? -2.779 30 16.609 1 90.81 6 GLY B C 1
ATOM 2966 O O . GLY B 1 6 ? -3.828 29.859 15.977 1 90.81 6 GLY B O 1
ATOM 2967 N N . VAL B 1 7 ? -2.494 29.359 17.672 1 94.56 7 VAL B N 1
ATOM 2968 C CA . VAL B 1 7 ? -3.398 28.344 18.219 1 94.56 7 VAL B CA 1
ATOM 2969 C C . VAL B 1 7 ? -4.711 29 18.641 1 94.56 7 VAL B C 1
ATOM 2971 O O . VAL B 1 7 ? -5.793 28.5 18.328 1 94.56 7 VAL B O 1
ATOM 2974 N N . THR B 1 8 ? -4.602 30.109 19.281 1 94.38 8 THR B N 1
ATOM 2975 C CA . THR B 1 8 ? -5.77 30.812 19.781 1 94.38 8 THR B CA 1
ATOM 2976 C C . THR B 1 8 ? -6.629 31.328 18.641 1 94.38 8 THR B C 1
ATOM 2978 O O . THR B 1 8 ? -7.852 31.172 18.656 1 94.38 8 THR B O 1
ATOM 2981 N N . ILE B 1 9 ? -6.043 31.859 17.688 1 92.81 9 ILE B N 1
ATOM 2982 C CA . ILE B 1 9 ? -6.77 32.406 16.547 1 92.81 9 ILE B CA 1
ATOM 2983 C C . ILE B 1 9 ? -7.438 31.281 15.773 1 92.81 9 ILE B C 1
ATOM 2985 O O . ILE B 1 9 ? -8.586 31.406 15.336 1 92.81 9 ILE B O 1
ATOM 2989 N N . ALA B 1 10 ? -6.73 30.203 15.578 1 94.69 10 ALA B N 1
ATOM 2990 C CA . ALA B 1 10 ? -7.297 29.062 14.867 1 94.69 10 ALA B CA 1
ATOM 2991 C C . ALA B 1 10 ? -8.539 28.531 15.586 1 94.69 10 ALA B C 1
ATOM 2993 O O . ALA B 1 10 ? -9.547 28.219 14.945 1 94.69 10 ALA B O 1
ATOM 2994 N N . LEU B 1 11 ? -8.453 28.5 16.891 1 95.38 11 LEU B N 1
ATOM 2995 C CA . LEU B 1 11 ? -9.57 28 17.688 1 95.38 11 LEU B CA 1
ATOM 2996 C C . LEU B 1 11 ? -10.734 28.984 17.656 1 95.38 11 LEU B C 1
ATOM 2998 O O . LEU B 1 11 ? -11.898 28.562 17.562 1 95.38 11 LEU B O 1
ATOM 3002 N N . LEU B 1 12 ? -10.445 30.219 17.703 1 93.81 12 LEU B N 1
ATOM 3003 C CA . LEU B 1 12 ? -11.492 31.234 17.719 1 93.81 12 LEU B CA 1
ATOM 3004 C C . LEU B 1 12 ? -12.188 31.328 16.359 1 93.81 12 LEU B C 1
ATOM 3006 O O . LEU B 1 12 ? -13.414 31.344 16.281 1 93.81 12 LEU B O 1
ATOM 3010 N N . VAL B 1 13 ? -11.391 31.344 15.391 1 92.75 13 VAL B N 1
ATOM 3011 C CA . VAL B 1 13 ? -11.953 31.391 14.047 1 92.75 13 VAL B CA 1
ATOM 3012 C C . VAL B 1 13 ? -12.688 30.094 13.742 1 92.75 13 VAL B C 1
ATOM 3014 O O . VAL B 1 13 ? -13.672 30.078 13 1 92.75 13 VAL B O 1
ATOM 3017 N N . GLY B 1 14 ? -12.227 29 14.281 1 93.62 14 GLY B N 1
ATOM 3018 C CA . GLY B 1 14 ? -12.898 27.719 14.109 1 93.62 14 GLY B CA 1
ATOM 3019 C C . GLY B 1 14 ? -14.344 27.734 14.578 1 93.62 14 GLY B C 1
ATOM 3020 O O . GLY B 1 14 ? -15.188 27.047 14.016 1 93.62 14 GLY B O 1
ATOM 3021 N N . GLN B 1 15 ? -14.633 28.641 15.539 1 94.38 15 GLN B N 1
ATOM 3022 C CA . GLN B 1 15 ? -15.984 28.703 16.094 1 94.38 15 GLN B CA 1
ATOM 3023 C C . GLN B 1 15 ? -16.938 29.375 15.109 1 94.38 15 GLN B C 1
ATOM 3025 O O . GLN B 1 15 ? -18.156 29.297 15.273 1 94.38 15 GLN B O 1
ATOM 3030 N N . SER B 1 16 ? -16.5 29.953 14.102 1 94.12 16 SER B N 1
ATOM 3031 C CA . SER B 1 16 ? -17.359 30.578 13.094 1 94.12 16 SER B CA 1
ATOM 3032 C C . SER B 1 16 ? -18.141 29.516 12.312 1 94.12 16 SER B C 1
ATOM 3034 O O . SER B 1 16 ? -19.094 29.844 11.594 1 94.12 16 SER B O 1
ATOM 3036 N N . ALA B 1 17 ? -17.766 28.297 12.43 1 94.19 17 ALA B N 1
ATOM 3037 C CA . ALA B 1 17 ? -18.469 27.203 11.75 1 94.19 17 ALA B CA 1
ATOM 3038 C C . ALA B 1 17 ? -19.922 27.125 12.195 1 94.19 17 ALA B C 1
ATOM 3040 O O . ALA B 1 17 ? -20.797 26.797 11.391 1 94.19 17 ALA B O 1
ATOM 3041 N N . TRP B 1 18 ? -20.203 27.453 13.453 1 93.25 18 TRP B N 1
ATOM 3042 C CA . TRP B 1 18 ? -21.562 27.453 13.961 1 93.25 18 TRP B CA 1
ATOM 3043 C C . TRP B 1 18 ? -22.438 28.438 13.18 1 93.25 18 TRP B C 1
ATOM 3045 O O . TRP B 1 18 ? -23.547 28.094 12.781 1 93.25 18 TRP B O 1
ATOM 3055 N N . LEU B 1 19 ? -21.875 29.531 12.977 1 91.12 19 LEU B N 1
ATOM 3056 C CA . LEU B 1 19 ? -22.609 30.594 12.281 1 91.12 19 LEU B CA 1
ATOM 3057 C C . LEU B 1 19 ? -22.812 30.234 10.812 1 91.12 19 LEU B C 1
ATOM 3059 O O . LEU B 1 19 ? -23.906 30.422 10.281 1 91.12 19 LEU B O 1
ATOM 3063 N N . VAL B 1 20 ? -21.797 29.75 10.18 1 89.88 20 VAL B N 1
ATOM 3064 C CA . VAL B 1 20 ? -21.859 29.422 8.766 1 89.88 20 VAL B CA 1
ATOM 3065 C C . VAL B 1 20 ? -22.906 28.328 8.539 1 89.88 20 VAL B C 1
ATOM 3067 O O . VAL B 1 20 ? -23.719 28.406 7.613 1 89.88 20 VAL B O 1
ATOM 3070 N N . LEU B 1 21 ? -22.953 27.297 9.336 1 90.25 21 LEU B N 1
ATOM 3071 C CA . LEU B 1 21 ? -23.875 26.188 9.172 1 90.25 21 LEU B CA 1
ATOM 3072 C C . LEU B 1 21 ? -25.297 26.594 9.523 1 90.25 21 LEU B C 1
ATOM 3074 O O . LEU B 1 21 ? -26.25 26.125 8.898 1 90.25 21 LEU B O 1
ATOM 3078 N N . TYR B 1 22 ? -25.375 27.422 10.469 1 89.12 22 TYR B N 1
ATOM 3079 C CA . TYR B 1 22 ? -26.703 27.938 10.812 1 89.12 22 TYR B CA 1
ATOM 3080 C C . TYR B 1 22 ? -27.297 28.75 9.664 1 89.12 22 TYR B C 1
ATOM 3082 O O . TYR B 1 22 ? -28.469 28.578 9.312 1 89.12 22 TYR B O 1
ATOM 3090 N N . LEU B 1 23 ? -26.516 29.609 9.109 1 87.12 23 LEU B N 1
ATOM 3091 C CA . LEU B 1 23 ? -26.953 30.406 7.98 1 87.12 23 LEU B CA 1
ATOM 3092 C C . LEU B 1 23 ? -27.312 29.531 6.785 1 87.12 23 LEU B C 1
ATOM 3094 O O . LEU B 1 23 ? -28.25 29.828 6.047 1 87.12 23 LEU B O 1
ATOM 3098 N N . ALA B 1 24 ? -26.562 28.5 6.625 1 85.94 24 ALA B N 1
ATOM 3099 C CA . ALA B 1 24 ? -26.828 27.578 5.527 1 85.94 24 ALA B CA 1
ATOM 3100 C C . ALA B 1 24 ? -28.156 26.859 5.723 1 85.94 24 ALA B C 1
ATOM 3102 O O . ALA B 1 24 ? -28.844 26.516 4.754 1 85.94 24 ALA B O 1
ATOM 3103 N N . SER B 1 25 ? -28.531 26.594 6.902 1 84.31 25 SER B N 1
ATOM 3104 C CA . SER B 1 25 ? -29.766 25.906 7.195 1 84.31 25 SER B CA 1
ATOM 3105 C C . SER B 1 25 ? -30.969 26.828 7.051 1 84.31 25 SER B C 1
ATOM 3107 O O . SER B 1 25 ? -32.062 26.375 6.723 1 84.31 25 SER B O 1
ATOM 3109 N N . VAL B 1 26 ? -30.766 28.078 7.277 1 84.25 26 VAL B N 1
ATOM 3110 C CA . VAL B 1 26 ? -31.875 29.031 7.281 1 84.25 26 VAL B CA 1
ATOM 3111 C C . VAL B 1 26 ? -32.125 29.531 5.863 1 84.25 26 VAL B C 1
ATOM 3113 O O . VAL B 1 26 ? -33.281 29.766 5.465 1 84.25 26 VAL B O 1
ATOM 3116 N N . PHE B 1 27 ? -31.047 29.656 5.141 1 84.12 27 PHE B N 1
ATOM 3117 C CA . PHE B 1 27 ? -31.172 30.188 3.791 1 84.12 27 PHE B CA 1
ATOM 3118 C C . PHE B 1 27 ? -31.094 29.062 2.76 1 84.12 27 PHE B C 1
ATOM 3120 O O . PHE B 1 27 ? -30.016 28.547 2.471 1 84.12 27 PHE B O 1
ATOM 3127 N N . PRO B 1 28 ? -32.188 28.828 2.096 1 78.88 28 PRO B N 1
ATOM 3128 C CA . PRO B 1 28 ? -32.312 27.703 1.154 1 78.88 28 PRO B CA 1
ATOM 3129 C C . PRO B 1 28 ? -31.312 27.828 -0.005 1 78.88 28 PRO B C 1
ATOM 3131 O O . PRO B 1 28 ? -30.859 26.812 -0.544 1 78.88 28 PRO B O 1
ATOM 3134 N N . ILE B 1 29 ? -30.984 28.953 -0.367 1 78.56 29 ILE B N 1
ATOM 3135 C CA . ILE B 1 29 ? -30.078 29.156 -1.495 1 78.56 29 ILE B CA 1
ATOM 3136 C C . ILE B 1 29 ? -28.719 28.516 -1.188 1 78.56 29 ILE B C 1
ATOM 3138 O O . ILE B 1 29 ? -28.062 28 -2.084 1 78.56 29 ILE B O 1
ATOM 3142 N N . LEU B 1 30 ? -28.391 28.531 0.05 1 77.69 30 LEU B N 1
ATOM 3143 C CA . LEU B 1 30 ? -27.094 28 0.474 1 77.69 30 LEU B CA 1
ATOM 3144 C C . LEU B 1 30 ? -27.141 26.484 0.637 1 77.69 30 LEU B C 1
ATOM 3146 O O . LEU B 1 30 ? -26.141 25.797 0.423 1 77.69 30 LEU B O 1
ATOM 3150 N N . SER B 1 31 ? -28.328 26.047 0.866 1 77.81 31 SER B N 1
ATOM 3151 C CA . SER B 1 31 ? -28.469 24.625 1.151 1 77.81 31 SER B CA 1
ATOM 3152 C C . SER B 1 31 ? -28.609 23.812 -0.133 1 77.81 31 SER B C 1
ATOM 3154 O O . SER B 1 31 ? -28.359 22.609 -0.141 1 77.81 31 SER B O 1
ATOM 3156 N N . THR B 1 32 ? -28.906 24.453 -1.221 1 79.94 32 THR B N 1
ATOM 3157 C CA . THR B 1 32 ? -29.125 23.766 -2.482 1 79.94 32 THR B CA 1
ATOM 3158 C C . THR B 1 32 ? -27.797 23.359 -3.121 1 79.94 32 THR B C 1
ATOM 3160 O O . THR B 1 32 ? -27.734 22.391 -3.885 1 79.94 32 THR B O 1
ATOM 3163 N N . ALA B 1 33 ? -26.766 24.156 -2.752 1 83.44 33 ALA B N 1
ATOM 3164 C CA . ALA B 1 33 ? -25.469 23.844 -3.32 1 83.44 33 ALA B CA 1
ATOM 3165 C C . ALA B 1 33 ? -24.391 23.766 -2.232 1 83.44 33 ALA B C 1
ATOM 3167 O O . ALA B 1 33 ? -23.484 24.594 -2.193 1 83.44 33 ALA B O 1
ATOM 3168 N N . PRO B 1 34 ? -24.422 22.734 -1.494 1 85 34 PRO B N 1
ATOM 3169 C CA . PRO B 1 34 ? -23.5 22.641 -0.366 1 85 34 PRO B CA 1
ATOM 3170 C C . PRO B 1 34 ? -22.031 22.594 -0.808 1 85 34 PRO B C 1
ATOM 3172 O O . PRO B 1 34 ? -21.156 23.094 -0.091 1 85 34 PRO B O 1
ATOM 3175 N N . CYS B 1 35 ? -21.766 22.062 -1.94 1 85.69 35 CYS B N 1
ATOM 3176 C CA . CYS B 1 35 ? -20.391 22.031 -2.443 1 85.69 35 CYS B CA 1
ATOM 3177 C C . CYS B 1 35 ? -19.859 23.438 -2.674 1 85.69 35 CYS B C 1
ATOM 3179 O O . CYS B 1 35 ? -18.734 23.75 -2.268 1 85.69 35 CYS B O 1
ATOM 3181 N N . LEU B 1 36 ? -20.641 24.203 -3.301 1 85.25 36 LEU B N 1
ATOM 3182 C CA . LEU B 1 36 ? -20.234 25.578 -3.572 1 85.25 36 LEU B CA 1
ATOM 3183 C C . LEU B 1 36 ? -20.078 26.359 -2.273 1 85.25 36 LEU B C 1
ATOM 3185 O O . LEU B 1 36 ? -19.141 27.141 -2.135 1 85.25 36 LEU B O 1
ATOM 3189 N N . LEU B 1 37 ? -20.969 26.156 -1.382 1 85.06 37 LEU B N 1
ATOM 3190 C CA . LEU B 1 37 ? -20.891 26.812 -0.082 1 85.06 37 LEU B CA 1
ATOM 3191 C C . LEU B 1 37 ? -19.609 26.406 0.65 1 85.06 37 LEU B C 1
ATOM 3193 O O . LEU B 1 37 ? -18.953 27.234 1.263 1 85.06 37 LEU B O 1
ATOM 3197 N N . GLY B 1 38 ? -19.281 25.125 0.592 1 88.69 38 GLY B N 1
ATOM 3198 C CA . GLY B 1 38 ? -18.078 24.641 1.244 1 88.69 38 GLY B CA 1
ATOM 3199 C C . GLY B 1 38 ? -16.797 25.266 0.702 1 88.69 38 GLY B C 1
ATOM 3200 O O . GLY B 1 38 ? -15.977 25.75 1.468 1 88.69 38 GLY B O 1
ATOM 3201 N N . TYR B 1 39 ? -16.688 25.312 -0.551 1 90.62 39 TYR B N 1
ATOM 3202 C CA . TYR B 1 39 ? -15.484 25.875 -1.154 1 90.62 39 TYR B CA 1
ATOM 3203 C C . TYR B 1 39 ? -15.414 27.375 -0.944 1 90.62 39 TYR B C 1
ATOM 3205 O O . TYR B 1 39 ? -14.336 27.938 -0.752 1 90.62 39 TYR B O 1
ATOM 3213 N N . ALA B 1 40 ? -16.547 28 -0.996 1 91.06 40 ALA B N 1
ATOM 3214 C CA . ALA B 1 40 ? -16.578 29.438 -0.693 1 91.06 40 ALA B CA 1
ATOM 3215 C C . ALA B 1 40 ? -16.109 29.703 0.734 1 91.06 40 ALA B C 1
ATOM 3217 O O . ALA B 1 40 ? -15.375 30.656 0.984 1 91.06 40 ALA B O 1
ATOM 3218 N N . SER B 1 41 ? -16.562 28.906 1.621 1 91.19 41 SER B N 1
ATOM 3219 C CA . SER B 1 41 ? -16.125 29.031 3.008 1 91.19 41 SER B CA 1
ATOM 3220 C C . SER B 1 41 ? -14.617 28.797 3.133 1 91.19 41 SER B C 1
ATOM 3222 O O . SER B 1 41 ? -13.93 29.562 3.816 1 91.19 41 SER B O 1
ATOM 3224 N N . TYR B 1 42 ? -14.102 27.797 2.434 1 92.5 42 TYR B N 1
ATOM 3225 C CA . TYR B 1 42 ? -12.672 27.516 2.484 1 92.5 42 TYR B CA 1
ATOM 3226 C C . TYR B 1 42 ? -11.852 28.703 2.02 1 92.5 42 TYR B C 1
ATOM 3228 O O . TYR B 1 42 ? -10.898 29.109 2.688 1 92.5 42 TYR B O 1
ATOM 3236 N N . ILE B 1 43 ? -12.219 29.266 0.951 1 93 43 ILE B N 1
ATOM 3237 C CA . ILE B 1 43 ? -11.484 30.375 0.348 1 93 43 ILE B CA 1
ATOM 3238 C C . ILE B 1 43 ? -11.555 31.594 1.257 1 93 43 ILE B C 1
ATOM 3240 O O . ILE B 1 43 ? -10.547 32.281 1.491 1 93 43 ILE B O 1
ATOM 3244 N N . SER B 1 44 ? -12.75 31.891 1.778 1 93.38 44 SER B N 1
ATOM 3245 C CA . SER B 1 44 ? -12.93 33.031 2.668 1 93.38 44 SER B CA 1
ATOM 3246 C C . SER B 1 44 ? -12.102 32.875 3.941 1 93.38 44 SER B C 1
ATOM 3248 O O . SER B 1 44 ? -11.492 33.844 4.414 1 93.38 44 SER B O 1
ATOM 3250 N N . LEU B 1 45 ? -12.094 31.75 4.473 1 93.31 45 LEU B N 1
ATOM 3251 C CA . LEU B 1 45 ? -11.352 31.484 5.699 1 93.31 45 LEU B CA 1
ATOM 3252 C C . LEU B 1 45 ? -9.852 31.625 5.461 1 93.31 45 LEU B C 1
ATOM 3254 O O . LEU B 1 45 ? -9.141 32.219 6.285 1 93.31 45 LEU B O 1
ATOM 3258 N N . LEU B 1 46 ? -9.391 31.078 4.371 1 91.25 46 LEU B N 1
ATOM 3259 C CA . LEU B 1 46 ? -7.977 31.203 4.051 1 91.25 46 LEU B CA 1
ATOM 3260 C C . LEU B 1 46 ? -7.582 32.688 3.92 1 91.25 46 LEU B C 1
ATOM 3262 O O . LEU B 1 46 ? -6.543 33.094 4.441 1 91.25 46 LEU B O 1
ATOM 3266 N N . PHE B 1 47 ? -8.406 33.375 3.275 1 90.56 47 PHE B N 1
ATOM 3267 C CA . PHE B 1 47 ? -8.18 34.812 3.137 1 90.56 47 PHE B CA 1
ATOM 3268 C C . PHE B 1 47 ? -8.172 35.5 4.5 1 90.56 47 PHE B C 1
ATOM 3270 O O . PHE B 1 47 ? -7.289 36.312 4.789 1 90.56 47 PHE B O 1
ATOM 3277 N N . LEU B 1 48 ? -9.109 35.156 5.312 1 91.38 48 LEU B N 1
ATOM 3278 C CA . LEU B 1 48 ? -9.219 35.75 6.645 1 91.38 48 LEU B CA 1
ATOM 3279 C C . LEU B 1 48 ? -7.98 35.438 7.48 1 91.38 48 LEU B C 1
ATOM 3281 O O . LEU B 1 48 ? -7.457 36.312 8.164 1 91.38 48 LEU B O 1
ATOM 3285 N N . PHE B 1 49 ? -7.461 34.281 7.445 1 89.5 49 PHE B N 1
ATOM 3286 C CA . PHE B 1 49 ? -6.293 33.875 8.219 1 89.5 49 PHE B CA 1
ATOM 3287 C C . PHE B 1 49 ? -5.062 34.656 7.789 1 89.5 49 PHE B C 1
ATOM 3289 O O . PHE B 1 49 ? -4.234 35.031 8.625 1 89.5 49 PHE B O 1
ATOM 3296 N N . THR B 1 50 ? -4.906 34.906 6.52 1 86.25 50 THR B N 1
ATOM 3297 C CA . THR B 1 50 ? -3.75 35.625 6.039 1 86.25 50 THR B CA 1
ATOM 3298 C C . THR B 1 50 ? -3.781 37.062 6.547 1 86.25 50 THR B C 1
ATOM 3300 O O . THR B 1 50 ? -2.734 37.719 6.707 1 86.25 50 THR B O 1
ATOM 3303 N N . LYS B 1 51 ? -4.941 37.531 6.867 1 86.88 51 LYS B N 1
ATOM 3304 C CA . LYS B 1 51 ? -5.078 38.938 7.273 1 86.88 51 LYS B CA 1
ATOM 3305 C C . LYS B 1 51 ? -4.98 39.062 8.789 1 86.88 51 LYS B C 1
ATOM 3307 O O . LYS B 1 51 ? -4.426 40.062 9.289 1 86.88 51 LYS B O 1
ATOM 3312 N N . ILE B 1 52 ? -5.512 38.156 9.461 1 86.88 52 ILE B N 1
ATOM 3313 C CA . ILE B 1 52 ? -5.66 38.312 10.906 1 86.88 52 ILE B CA 1
ATOM 3314 C C . ILE B 1 52 ? -4.387 37.844 11.609 1 86.88 52 ILE B C 1
ATOM 3316 O O . ILE B 1 52 ? -4.023 38.344 12.664 1 86.88 52 ILE B O 1
ATOM 3320 N N . LEU B 1 53 ? -3.736 36.906 11.07 1 81.88 53 LEU B N 1
ATOM 3321 C CA . LEU B 1 53 ? -2.592 36.344 11.766 1 81.88 53 LEU B CA 1
ATOM 3322 C C . LEU B 1 53 ? -1.401 37.281 11.734 1 81.88 53 LEU B C 1
ATOM 3324 O O . LEU B 1 53 ? -1.058 37.812 10.688 1 81.88 53 LEU B O 1
ATOM 3328 N N . PRO B 1 54 ? -0.894 37.531 12.938 1 71.62 54 PRO B N 1
ATOM 3329 C CA . PRO B 1 54 ? 0.258 38.438 13.055 1 71.62 54 PRO B CA 1
ATOM 3330 C C . PRO B 1 54 ? 1.515 37.875 12.398 1 71.62 54 PRO B C 1
ATOM 3332 O O . PRO B 1 54 ? 1.638 36.656 12.234 1 71.62 54 PRO B O 1
ATOM 3335 N N . PRO B 1 55 ? 2.252 38.781 11.93 1 65.88 55 PRO B N 1
ATOM 3336 C CA . PRO B 1 55 ? 3.52 38.312 11.375 1 65.88 55 PRO B CA 1
ATOM 3337 C C . PRO B 1 55 ? 4.348 37.531 12.375 1 65.88 55 PRO B C 1
ATOM 3339 O O . PRO B 1 55 ? 4.238 37.75 13.586 1 65.88 55 PRO B O 1
ATOM 3342 N N . LYS B 1 56 ? 4.805 36.312 11.836 1 63.22 56 LYS B N 1
ATOM 3343 C CA . LYS B 1 56 ? 5.617 35.438 12.688 1 63.22 56 LYS B CA 1
ATOM 3344 C C . LYS B 1 56 ? 6.68 36.25 13.43 1 63.22 56 LYS B C 1
ATOM 3346 O O . LYS B 1 56 ? 7.223 37.219 12.898 1 63.22 56 LYS B O 1
ATOM 3351 N N . LYS B 1 57 ? 6.691 36.094 14.703 1 57.5 57 LYS B N 1
ATOM 3352 C CA . LYS B 1 57 ? 7.742 36.75 15.469 1 57.5 57 LYS B CA 1
ATOM 3353 C C . LYS B 1 57 ? 9.055 36.812 14.688 1 57.5 57 LYS B C 1
ATOM 3355 O O . LYS B 1 57 ? 9.461 35.812 14.102 1 57.5 57 LYS B O 1
ATOM 3360 N N . LYS B 1 58 ? 9.383 37.969 14.266 1 53.06 58 LYS B N 1
ATOM 3361 C CA . LYS B 1 58 ? 10.516 38.469 13.477 1 53.06 58 LYS B CA 1
ATOM 3362 C C . LYS B 1 58 ? 11.773 37.656 13.742 1 53.06 58 LYS B C 1
ATOM 3364 O O . LYS B 1 58 ? 12.352 37.75 14.828 1 53.06 58 LYS B O 1
ATOM 3369 N N . ASN B 1 59 ? 11.805 36.312 13.469 1 51.19 59 ASN B N 1
ATOM 3370 C CA . ASN B 1 59 ? 13.242 36.062 13.344 1 51.19 59 ASN B CA 1
ATOM 3371 C C . ASN B 1 59 ? 13.875 37 12.305 1 51.19 59 ASN B C 1
ATOM 3373 O O . ASN B 1 59 ? 13.18 37.531 11.438 1 51.19 59 ASN B O 1
ATOM 3377 N N . GLU B 1 60 ? 15.102 37.375 12.5 1 49.94 60 GLU B N 1
ATOM 3378 C CA . GLU B 1 60 ? 16 38.281 11.773 1 49.94 60 GLU B CA 1
ATOM 3379 C C . GLU B 1 60 ? 15.828 38.125 10.266 1 49.94 60 GLU B C 1
ATOM 3381 O O . GLU B 1 60 ? 16.234 39 9.492 1 49.94 60 GLU B O 1
ATOM 3386 N N . ASN B 1 61 ? 15.609 36.906 9.766 1 47.22 61 ASN B N 1
ATOM 3387 C CA . ASN B 1 61 ? 15.641 36.781 8.312 1 47.22 61 ASN B CA 1
ATOM 3388 C C . ASN B 1 61 ? 14.242 36.75 7.719 1 47.22 61 ASN B C 1
ATOM 3390 O O . ASN B 1 61 ? 13.461 35.844 8.008 1 47.22 61 ASN B O 1
ATOM 3394 N N . PRO B 1 62 ? 13.805 37.75 7.18 1 49.25 62 PRO B N 1
ATOM 3395 C CA . PRO B 1 62 ? 12.477 37.938 6.594 1 49.25 62 PRO B CA 1
ATOM 3396 C C . PRO B 1 62 ? 11.977 36.719 5.848 1 49.25 62 PRO B C 1
ATOM 3398 O O . PRO B 1 62 ? 10.773 36.438 5.848 1 49.25 62 PRO B O 1
ATOM 3401 N N . GLU B 1 63 ? 12.719 36.031 5.156 1 49.69 63 GLU B N 1
ATOM 3402 C CA . GLU B 1 63 ? 12.336 34.938 4.285 1 49.69 63 GLU B CA 1
ATOM 3403 C C . GLU B 1 63 ? 11.828 33.75 5.094 1 49.69 63 GLU B C 1
ATOM 3405 O O . GLU B 1 63 ? 11.062 32.906 4.578 1 49.69 63 GLU B O 1
ATOM 3410 N N . LYS B 1 64 ? 12.336 33.719 6.301 1 53.28 64 LYS B N 1
ATOM 3411 C CA . LYS B 1 64 ? 11.992 32.594 7.184 1 53.28 64 LYS B CA 1
ATOM 3412 C C . LYS B 1 64 ? 10.688 32.875 7.926 1 53.28 64 LYS B C 1
ATOM 3414 O O . LYS B 1 64 ? 10.195 32 8.656 1 53.28 64 LYS B O 1
ATOM 3419 N N . CYS B 1 65 ? 10.125 34.031 7.719 1 52.97 65 CYS B N 1
ATOM 3420 C CA . CYS B 1 65 ? 8.961 34.438 8.492 1 52.97 65 CYS B CA 1
ATOM 3421 C C . CYS B 1 65 ? 7.676 33.938 7.867 1 52.97 65 CYS B C 1
ATOM 3423 O O . CYS B 1 65 ? 6.59 34.094 8.43 1 52.97 65 CYS B O 1
ATOM 3425 N N . LYS B 1 66 ? 7.742 33.156 6.82 1 66.12 66 LYS B N 1
ATOM 3426 C CA . LYS B 1 66 ? 6.484 32.75 6.211 1 66.12 66 LYS B CA 1
ATOM 3427 C C . LYS B 1 66 ? 6.035 31.391 6.75 1 66.12 66 LYS B C 1
ATOM 3429 O O . LYS B 1 66 ? 6.836 30.453 6.848 1 66.12 66 LYS B O 1
ATOM 3434 N N . ARG B 1 67 ? 4.789 31.328 7.566 1 78.12 67 ARG B N 1
ATOM 3435 C CA . ARG B 1 67 ? 4.195 30.141 8.164 1 78.12 67 ARG B CA 1
ATOM 3436 C C . ARG B 1 67 ? 4.047 29.031 7.137 1 78.12 67 ARG B C 1
ATOM 3438 O O . ARG B 1 67 ? 4.086 27.844 7.488 1 78.12 67 ARG B O 1
ATOM 3445 N N . GLY B 1 68 ? 4.355 29.109 5.965 1 85.19 68 GLY B N 1
ATOM 3446 C CA . GLY B 1 68 ? 4.262 28.125 4.895 1 85.19 68 GLY B CA 1
ATOM 3447 C C . GLY B 1 68 ? 2.855 27.594 4.691 1 85.19 68 GLY B C 1
ATOM 3448 O O . GLY B 1 68 ? 1.959 27.875 5.488 1 85.19 68 GLY B O 1
ATOM 3449 N N . GLY B 1 69 ? 2.549 26.844 3.703 1 91.06 69 GLY B N 1
ATOM 3450 C CA . GLY B 1 69 ? 1.249 26.312 3.338 1 91.06 69 GLY B CA 1
ATOM 3451 C C . GLY B 1 69 ? 0.683 25.359 4.383 1 91.06 69 GLY B C 1
ATOM 3452 O O . GLY B 1 69 ? -0.526 25.344 4.617 1 91.06 69 GLY B O 1
ATOM 3453 N N . LEU B 1 70 ? 1.536 24.641 5.039 1 94.25 70 LEU B N 1
ATOM 3454 C CA . LEU B 1 70 ? 1.125 23.688 6.059 1 94.25 70 LEU B CA 1
ATOM 3455 C C . LEU B 1 70 ? 0.411 24.375 7.211 1 94.25 70 LEU B C 1
ATOM 3457 O O . LEU B 1 70 ? -0.583 23.875 7.73 1 94.25 70 LEU B O 1
ATOM 3461 N N . TYR B 1 71 ? 0.904 25.5 7.578 1 93.62 71 TYR B N 1
ATOM 3462 C CA . TYR B 1 71 ? 0.324 26.297 8.664 1 93.62 71 TYR B CA 1
ATOM 3463 C C . TYR B 1 71 ? -1.129 26.641 8.359 1 93.62 71 TYR B C 1
ATOM 3465 O O . TYR B 1 71 ? -2.014 26.422 9.188 1 93.62 71 TYR B O 1
ATOM 3473 N N . TYR B 1 72 ? -1.401 27.094 7.246 1 93 72 TYR B N 1
ATOM 3474 C CA . TYR B 1 72 ? -2.738 27.547 6.875 1 93 72 TYR B CA 1
ATOM 3475 C C . TYR B 1 72 ? -3.674 26.359 6.672 1 93 72 TYR B C 1
ATOM 3477 O O . TYR B 1 72 ? -4.871 26.453 6.953 1 93 72 TYR B O 1
ATOM 3485 N N . VAL B 1 73 ? -3.125 25.344 6.156 1 94.62 73 VAL B N 1
ATOM 3486 C CA . VAL B 1 73 ? -3.918 24.125 6.012 1 94.62 73 VAL B CA 1
ATOM 3487 C C . VAL B 1 73 ? -4.387 23.641 7.383 1 94.62 73 VAL B C 1
ATOM 3489 O O . VAL B 1 73 ? -5.551 23.266 7.555 1 94.62 73 VAL B O 1
ATOM 3492 N N . CYS B 1 74 ? -3.508 23.672 8.344 1 95.75 74 CYS B N 1
ATOM 3493 C CA . CYS B 1 74 ? -3.867 23.219 9.688 1 95.75 74 CYS B CA 1
ATOM 3494 C C . CYS B 1 74 ? -4.883 24.172 10.32 1 95.75 74 CYS B C 1
ATOM 3496 O O . CYS B 1 74 ? -5.77 23.734 11.055 1 95.75 74 CYS B O 1
ATOM 3498 N N . CYS B 1 75 ? -4.75 25.422 10.008 1 94.94 75 CYS B N 1
ATOM 3499 C CA . CYS B 1 75 ? -5.746 26.375 10.492 1 94.94 75 CYS B CA 1
ATOM 3500 C C . CYS B 1 75 ? -7.113 26.094 9.891 1 94.94 75 CYS B C 1
ATOM 3502 O O . CYS B 1 75 ? -8.117 26.062 10.602 1 94.94 75 CYS B O 1
ATOM 3504 N N . LEU B 1 76 ? -7.102 25.891 8.672 1 95.12 76 LEU B N 1
ATOM 3505 C CA . LEU B 1 76 ? -8.344 25.562 7.977 1 95.12 76 LEU B CA 1
ATOM 3506 C C . LEU B 1 76 ? -8.945 24.266 8.508 1 95.12 76 LEU B C 1
ATOM 3508 O O . LEU B 1 76 ? -10.164 24.172 8.695 1 95.12 76 LEU B O 1
ATOM 3512 N N . PHE B 1 77 ? -8.109 23.266 8.734 1 96.25 77 PHE B N 1
ATOM 3513 C CA . PHE B 1 77 ? -8.57 21.969 9.211 1 96.25 77 PHE B CA 1
ATOM 3514 C C . PHE B 1 77 ? -9.102 22.078 10.633 1 96.25 77 PHE B C 1
ATOM 3516 O O . PHE B 1 77 ? -9.938 21.266 11.047 1 96.25 77 PHE B O 1
ATOM 3523 N N . THR B 1 78 ? -8.609 23.031 11.344 1 96.25 78 THR B N 1
ATOM 3524 C CA . THR B 1 78 ? -9.195 23.281 12.656 1 96.25 78 THR B CA 1
ATOM 3525 C C . THR B 1 78 ? -10.656 23.703 12.523 1 96.25 78 THR B C 1
ATOM 3527 O O . THR B 1 78 ? -11.508 23.25 13.297 1 96.25 78 THR B O 1
ATOM 3530 N N . TRP B 1 79 ? -10.938 24.531 11.602 1 95.88 79 TRP B N 1
ATOM 3531 C CA . TRP B 1 79 ? -12.32 24.938 11.32 1 95.88 79 TRP B CA 1
ATOM 3532 C C . TRP B 1 79 ? -13.156 23.719 10.914 1 95.88 79 TRP B C 1
ATOM 3534 O O . TRP B 1 79 ? -14.305 23.594 11.336 1 95.88 79 TRP B O 1
ATOM 3544 N N . CYS B 1 80 ? -12.602 22.844 10.109 1 94.62 80 CYS B N 1
ATOM 3545 C CA . CYS B 1 80 ? -13.297 21.641 9.664 1 94.62 80 CYS B CA 1
ATOM 3546 C C . CYS B 1 80 ? -13.602 20.719 10.828 1 94.62 80 CYS B C 1
ATOM 3548 O O . CYS B 1 80 ? -14.625 20.031 10.836 1 94.62 80 CYS B O 1
ATOM 3550 N N . THR B 1 81 ? -12.719 20.734 11.766 1 95.69 81 THR B N 1
ATOM 3551 C CA . THR B 1 81 ? -12.945 19.875 12.938 1 95.69 81 THR B CA 1
ATOM 3552 C C . THR B 1 81 ? -14.172 20.359 13.711 1 95.69 81 THR B C 1
ATOM 3554 O O . THR B 1 81 ? -14.93 19.531 14.25 1 95.69 81 THR B O 1
ATOM 3557 N N . VAL B 1 82 ? -14.375 21.594 13.828 1 94.81 82 VAL B N 1
ATOM 3558 C CA . VAL B 1 82 ? -15.555 22.141 14.5 1 94.81 82 VAL B CA 1
ATOM 3559 C C . VAL B 1 82 ? -16.812 21.781 13.711 1 94.81 82 VAL B C 1
ATOM 3561 O O . VAL B 1 82 ? -17.828 21.422 14.297 1 94.81 82 VAL B O 1
ATOM 3564 N N . THR B 1 83 ? -16.719 21.875 12.453 1 92.81 83 THR B N 1
ATOM 3565 C CA . THR B 1 83 ? -17.828 21.469 11.602 1 92.81 83 THR B CA 1
ATOM 3566 C C . THR B 1 83 ? -18.188 20.016 11.852 1 92.81 83 THR B C 1
ATOM 3568 O O . THR B 1 83 ? -19.359 19.656 11.977 1 92.81 83 THR B O 1
ATOM 3571 N N . ASP B 1 84 ? -17.156 19.188 11.906 1 94 84 ASP B N 1
ATOM 3572 C CA . ASP B 1 84 ? -17.375 17.766 12.148 1 94 84 ASP B CA 1
ATOM 3573 C C . ASP B 1 84 ? -17.984 17.531 13.531 1 94 84 ASP B C 1
ATOM 3575 O O . ASP B 1 84 ? -18.797 16.625 13.719 1 94 84 ASP B O 1
ATOM 3579 N N . LEU B 1 85 ? -17.578 18.297 14.477 1 94.38 85 LEU B N 1
ATOM 3580 C CA . LEU B 1 85 ? -18.172 18.203 15.812 1 94.38 85 LEU B CA 1
ATOM 3581 C C . LEU B 1 85 ? -19.656 18.531 15.773 1 94.38 85 LEU B C 1
ATOM 3583 O O . LEU B 1 85 ? -20.469 17.828 16.391 1 94.38 85 LEU B O 1
ATOM 3587 N N . ILE B 1 86 ? -20.031 19.547 15.086 1 93.5 86 ILE B N 1
ATOM 3588 C CA . ILE B 1 86 ? -21.422 19.953 14.961 1 93.5 86 ILE B CA 1
ATOM 3589 C C . ILE B 1 86 ? -22.219 18.844 14.273 1 93.5 86 ILE B C 1
ATOM 3591 O O . ILE B 1 86 ? -23.328 18.516 14.695 1 93.5 86 ILE B O 1
ATOM 3595 N N . PHE B 1 87 ? -21.641 18.312 13.242 1 91.75 87 PHE B N 1
ATOM 3596 C CA . PHE B 1 87 ? -22.266 17.203 12.531 1 91.75 87 PHE B CA 1
ATOM 3597 C C . PHE B 1 87 ? -22.5 16.016 13.477 1 91.75 87 PHE B C 1
ATOM 3599 O O . PHE B 1 87 ? -23.594 15.453 13.508 1 91.75 87 PHE B O 1
ATOM 3606 N N . TYR B 1 88 ? -21.5 15.703 14.234 1 92.38 88 TYR B N 1
ATOM 3607 C CA . TYR B 1 88 ? -21.594 14.594 15.18 1 92.38 88 TYR B CA 1
ATOM 3608 C C . TYR B 1 88 ? -22.703 14.844 16.203 1 92.38 88 TYR B C 1
ATOM 3610 O O . TYR B 1 88 ? -23.531 13.961 16.469 1 92.38 88 TYR B O 1
ATOM 3618 N N . LEU B 1 89 ? -22.703 16.047 16.734 1 92.31 89 LEU B N 1
ATOM 3619 C CA . LEU B 1 89 ? -23.688 16.391 17.766 1 92.31 89 LEU B CA 1
ATOM 3620 C C . LEU B 1 89 ? -25.109 16.328 17.219 1 92.31 89 LEU B C 1
ATOM 3622 O O . LEU B 1 89 ? -26.031 15.977 17.922 1 92.31 89 LEU B O 1
ATOM 3626 N N . GLU B 1 90 ? -25.266 16.609 16.031 1 89.69 90 GLU B N 1
ATOM 3627 C CA . GLU B 1 90 ? -26.594 16.547 15.422 1 89.69 90 GLU B CA 1
ATOM 3628 C C . GLU B 1 90 ? -27.016 15.109 15.141 1 89.69 90 GLU B C 1
ATOM 3630 O O . GLU B 1 90 ? -28.172 14.75 15.328 1 89.69 90 GLU B O 1
ATOM 3635 N N . VAL B 1 91 ? -26.125 14.305 14.672 1 86.94 91 VAL B N 1
ATOM 3636 C CA . VAL B 1 91 ? -26.438 12.914 14.359 1 86.94 91 VAL B CA 1
ATOM 3637 C C . VAL B 1 91 ? -26.859 12.18 15.633 1 86.94 91 VAL B C 1
ATOM 3639 O O . VAL B 1 91 ? -27.781 11.359 15.609 1 86.94 91 VAL B O 1
ATOM 3642 N N . ILE B 1 92 ? -26.234 12.539 16.719 1 87.44 92 ILE B N 1
ATOM 3643 C CA . ILE B 1 92 ? -26.578 11.867 17.969 1 87.44 92 ILE B CA 1
ATOM 3644 C C . ILE B 1 92 ? -27.766 12.562 18.625 1 87.44 92 ILE B C 1
ATOM 3646 O O . ILE B 1 92 ? -28.219 12.164 19.703 1 87.44 92 ILE B O 1
ATOM 3650 N N . GLY B 1 93 ? -28.25 13.68 18.094 1 87.25 93 GLY B N 1
ATOM 3651 C CA . GLY B 1 93 ? -29.484 14.32 18.5 1 87.25 93 GLY B CA 1
ATOM 3652 C C . GLY B 1 93 ? -29.297 15.359 19.594 1 87.25 93 GLY B C 1
ATOM 3653 O O . GLY B 1 93 ? -30.234 15.703 20.312 1 87.25 93 GLY B O 1
ATOM 3654 N N . MET B 1 94 ? -28.125 15.875 19.766 1 90.56 94 MET B N 1
ATOM 3655 C CA . MET B 1 94 ? -27.875 16.859 20.812 1 90.56 94 MET B CA 1
ATOM 3656 C C . MET B 1 94 ? -28.172 18.266 20.312 1 90.56 94 MET B C 1
ATOM 3658 O O . MET B 1 94 ? -28.484 19.156 21.109 1 90.56 94 MET B O 1
ATOM 3662 N N . VAL B 1 95 ? -27.953 18.453 19.031 1 89.25 95 VAL B N 1
ATOM 3663 C CA . VAL B 1 95 ? -28.281 19.734 18.406 1 89.25 95 VAL B CA 1
ATOM 3664 C C . VAL B 1 95 ? -29.172 19.484 17.188 1 89.25 95 VAL B C 1
ATOM 3666 O O . VAL B 1 95 ? -29.266 18.359 16.688 1 89.25 95 VAL B O 1
ATOM 3669 N N . ASP B 1 96 ? -29.906 20.562 16.797 1 87.38 96 ASP B N 1
ATOM 3670 C CA . ASP B 1 96 ? -30.797 20.422 15.656 1 87.38 96 ASP B CA 1
ATOM 3671 C C . ASP B 1 96 ? -30.734 21.656 14.758 1 87.38 96 ASP B C 1
ATOM 3673 O O . ASP B 1 96 ? -30.5 22.766 15.234 1 87.38 96 ASP B O 1
ATOM 3677 N N . GLY B 1 97 ? -30.859 21.359 13.453 1 82.62 97 GLY B N 1
ATOM 3678 C CA . GLY B 1 97 ? -31.031 22.469 12.531 1 82.62 97 GLY B CA 1
ATOM 3679 C C . GLY B 1 97 ? -29.734 22.922 11.898 1 82.62 97 GLY B C 1
ATOM 3680 O O . GLY B 1 97 ? -29.609 24.078 11.477 1 82.62 97 GLY B O 1
ATOM 3681 N N . PHE B 1 98 ? -28.766 22.156 11.867 1 81.69 98 PHE B N 1
ATOM 3682 C CA . PHE B 1 98 ? -27.5 22.594 11.297 1 81.69 98 PHE B CA 1
ATOM 3683 C C . PHE B 1 98 ? -27.172 21.797 10.031 1 81.69 98 PHE B C 1
ATOM 3685 O O . PHE B 1 98 ? -26.688 22.359 9.047 1 81.69 98 PHE B O 1
ATOM 3692 N N . ILE B 1 99 ? -27.438 20.531 10.062 1 73.81 99 ILE B N 1
ATOM 3693 C CA . ILE B 1 99 ? -26.812 19.719 9.023 1 73.81 99 ILE B CA 1
ATOM 3694 C C . ILE B 1 99 ? -27.875 18.891 8.305 1 73.81 99 ILE B C 1
ATOM 3696 O O . ILE B 1 99 ? -27.547 18.062 7.457 1 73.81 99 ILE B O 1
ATOM 3700 N N . GLY B 1 100 ? -29.047 19.047 8.641 1 74 100 GLY B N 1
ATOM 3701 C CA . GLY B 1 100 ? -30.094 18.234 8.023 1 74 100 GLY B CA 1
ATOM 3702 C C . GLY B 1 100 ? -30.031 18.25 6.504 1 74 100 GLY B C 1
ATOM 3703 O O . GLY B 1 100 ? -30.156 17.203 5.867 1 74 100 GLY B O 1
ATOM 3704 N N . PHE B 1 101 ? -29.672 19.266 5.926 1 74.5 101 PHE B N 1
ATOM 3705 C CA . PHE B 1 101 ? -29.578 19.406 4.477 1 74.5 101 PHE B CA 1
ATOM 3706 C C . PHE B 1 101 ? -28.375 18.641 3.934 1 74.5 101 PHE B C 1
ATOM 3708 O O . PHE B 1 101 ? -28.438 18.094 2.828 1 74.5 101 PHE B O 1
ATOM 3715 N N . TYR B 1 102 ? -27.297 18.547 4.684 1 79.94 102 TYR B N 1
ATOM 3716 C CA . TYR B 1 102 ? -26.047 17.938 4.234 1 79.94 102 TYR B CA 1
ATOM 3717 C C . TYR B 1 102 ? -26.109 16.422 4.32 1 79.94 102 TYR B C 1
ATOM 3719 O O . TYR B 1 102 ? -25.516 15.719 3.492 1 79.94 102 TYR B O 1
ATOM 3727 N N . LEU B 1 103 ? -26.859 15.93 5.211 1 78.38 103 LEU B N 1
ATOM 3728 C CA . LEU B 1 103 ? -27 14.484 5.336 1 78.38 103 LEU B CA 1
ATOM 3729 C C . LEU B 1 103 ? -27.953 13.945 4.273 1 78.38 103 LEU B C 1
ATOM 3731 O O . LEU B 1 103 ? -27.812 12.805 3.83 1 78.38 103 LEU B O 1
ATOM 3735 N N . LYS B 1 104 ? -28.828 14.797 3.844 1 75.25 104 LYS B N 1
ATOM 3736 C CA . LYS B 1 104 ? -29.812 14.367 2.854 1 75.25 104 LYS B CA 1
ATOM 3737 C C . LYS B 1 104 ? -29.281 14.547 1.436 1 75.25 104 LYS B C 1
ATOM 3739 O O . LYS B 1 104 ? -29.422 13.656 0.597 1 75.25 104 LYS B O 1
ATOM 3744 N N . ASN B 1 105 ? -28.625 15.672 1.208 1 74.06 105 ASN B N 1
ATOM 3745 C CA . ASN B 1 105 ? -28.234 15.984 -0.164 1 74.06 105 ASN B CA 1
ATOM 3746 C C . ASN B 1 105 ? -26.719 16.062 -0.321 1 74.06 105 ASN B C 1
ATOM 3748 O O . ASN B 1 105 ? -26.219 16.422 -1.39 1 74.06 105 ASN B O 1
ATOM 3752 N N . GLY B 1 106 ? -26.031 15.703 0.667 1 81.69 106 GLY B N 1
ATOM 3753 C CA . GLY B 1 106 ? -24.594 15.805 0.588 1 81.69 106 GLY B CA 1
ATOM 3754 C C . GLY B 1 106 ? -23.891 14.469 0.738 1 81.69 106 GLY B C 1
ATOM 3755 O O . GLY B 1 106 ? -23.75 13.719 -0.234 1 81.69 106 GLY B O 1
ATOM 3756 N N . GLU B 1 107 ? -23.5 14.188 1.965 1 84.25 107 GLU B N 1
ATOM 3757 C CA . GLU B 1 107 ? -22.797 12.945 2.262 1 84.25 107 GLU B CA 1
ATOM 3758 C C . GLU B 1 107 ? -23.594 12.07 3.229 1 84.25 107 GLU B C 1
ATOM 3760 O O . GLU B 1 107 ? -23.344 12.094 4.438 1 84.25 107 GLU B O 1
ATOM 3765 N N . PRO B 1 108 ? -24.375 11.227 2.604 1 84.94 108 PRO B N 1
ATOM 3766 C CA . PRO B 1 108 ? -25.281 10.438 3.453 1 84.94 108 PRO B CA 1
ATOM 3767 C C . PRO B 1 108 ? -24.531 9.383 4.273 1 84.94 108 PRO B C 1
ATOM 3769 O O . PRO B 1 108 ? -25.016 8.977 5.332 1 84.94 108 PRO B O 1
ATOM 3772 N N . TYR B 1 109 ? -23.375 8.945 3.818 1 86.5 109 TYR B N 1
ATOM 3773 C CA . TYR B 1 109 ? -22.641 7.895 4.512 1 86.5 109 TYR B CA 1
ATOM 3774 C C . TYR B 1 109 ? -22.125 8.391 5.863 1 86.5 109 TYR B C 1
ATOM 3776 O O . TYR B 1 109 ? -21.703 7.59 6.703 1 86.5 109 TYR B O 1
ATOM 3784 N N . LEU B 1 110 ? -22.219 9.672 6.156 1 86.81 110 LEU B N 1
ATOM 3785 C CA . LEU B 1 110 ? -21.797 10.219 7.441 1 86.81 110 LEU B CA 1
ATOM 3786 C C . LEU B 1 110 ? -22.797 9.852 8.539 1 86.81 110 LEU B C 1
ATOM 3788 O O . LEU B 1 110 ? -22.469 9.922 9.727 1 86.81 110 LEU B O 1
ATOM 3792 N N . ASP B 1 111 ? -24 9.461 8.109 1 85.94 111 ASP B N 1
ATOM 3793 C CA . ASP B 1 111 ? -25.031 9.055 9.062 1 85.94 111 ASP B CA 1
ATOM 3794 C C . ASP B 1 111 ? -24.875 7.578 9.422 1 85.94 111 ASP B C 1
ATOM 3796 O O . ASP B 1 111 ? -25.562 7.078 10.312 1 85.94 111 ASP B O 1
ATOM 3800 N N . SER B 1 112 ? -23.938 6.918 8.914 1 89.62 112 SER B N 1
ATOM 3801 C CA . SER B 1 112 ? -23.625 5.547 9.312 1 89.62 112 SER B CA 1
ATOM 3802 C C . SER B 1 112 ? -22.828 5.512 10.609 1 89.62 112 SER B C 1
ATOM 3804 O O . SER B 1 112 ? -22.281 6.531 11.039 1 89.62 112 SER B O 1
ATOM 3806 N N . SER B 1 113 ? -22.844 4.375 11.273 1 92.25 113 SER B N 1
ATOM 3807 C CA . SER B 1 113 ? -22.062 4.25 12.508 1 92.25 113 SER B CA 1
ATOM 3808 C C . SER B 1 113 ? -20.594 4.535 12.266 1 92.25 113 SER B C 1
ATOM 3810 O O . SER B 1 113 ? -19.938 5.203 13.07 1 92.25 113 SER B O 1
ATOM 3812 N N . PHE B 1 114 ? -20.078 4.012 11.211 1 93.5 114 PHE B N 1
ATOM 3813 C CA . PHE B 1 114 ? -18.688 4.273 10.859 1 93.5 114 PHE B CA 1
ATOM 3814 C C . PHE B 1 114 ? -18.469 5.766 10.648 1 93.5 114 PHE B C 1
ATOM 3816 O O . PHE B 1 114 ? -17.516 6.34 11.188 1 93.5 114 PHE B O 1
ATOM 3823 N N . GLY B 1 115 ? -19.297 6.383 9.867 1 91.94 115 GLY B N 1
ATOM 3824 C CA . GLY B 1 115 ? -19.172 7.805 9.578 1 91.94 115 GLY B CA 1
ATOM 3825 C C . GLY B 1 115 ? -19.25 8.672 10.82 1 91.94 115 GLY B C 1
ATOM 3826 O O . GLY B 1 115 ? -18.469 9.617 10.977 1 91.94 115 GLY B O 1
ATOM 3827 N N . THR B 1 116 ? -20.156 8.336 11.68 1 92.44 116 THR B N 1
ATOM 3828 C CA . THR B 1 116 ? -20.344 9.094 12.906 1 92.44 116 THR B CA 1
ATOM 3829 C C . THR B 1 116 ? -19.109 8.992 13.805 1 92.44 116 THR B C 1
ATOM 3831 O O . THR B 1 116 ? -18.688 9.984 14.398 1 92.44 116 THR B O 1
ATOM 3834 N N . VAL B 1 117 ? -18.594 7.801 13.836 1 94.62 117 VAL B N 1
ATOM 3835 C CA . VAL B 1 117 ? -17.406 7.602 14.656 1 94.62 117 VAL B CA 1
ATOM 3836 C C . VAL B 1 117 ? -16.219 8.312 14.023 1 94.62 117 VAL B C 1
ATOM 3838 O O . VAL B 1 117 ? -15.375 8.867 14.727 1 94.62 117 VAL B O 1
ATOM 3841 N N . ALA B 1 118 ? -16.141 8.305 12.727 1 93.94 118 ALA B N 1
ATOM 3842 C CA . ALA B 1 118 ? -15.094 9.031 12.023 1 93.94 118 ALA B CA 1
ATOM 3843 C C . ALA B 1 118 ? -15.18 10.523 12.297 1 93.94 118 ALA B C 1
ATOM 3845 O O . ALA B 1 118 ? -14.156 11.195 12.453 1 93.94 118 ALA B O 1
ATOM 3846 N N . LEU B 1 119 ? -16.391 11.039 12.328 1 93 119 LEU B N 1
ATOM 3847 C CA . LEU B 1 119 ? -16.609 12.445 12.664 1 93 119 LEU B CA 1
ATOM 3848 C C . LEU B 1 119 ? -16.109 12.758 14.07 1 93 119 LEU B C 1
ATOM 3850 O O . LEU B 1 119 ? -15.508 13.812 14.297 1 93 119 LEU B O 1
ATOM 3854 N N . LEU B 1 120 ? -16.312 11.898 14.938 1 94.38 120 LEU B N 1
ATOM 3855 C CA . LEU B 1 120 ? -15.93 12.086 16.328 1 94.38 120 LEU B CA 1
ATOM 3856 C C . LEU B 1 120 ? -14.406 12.117 16.484 1 94.38 120 LEU B C 1
ATOM 3858 O O . LEU B 1 120 ? -13.875 12.828 17.328 1 94.38 120 LEU B O 1
ATOM 3862 N N . TRP B 1 121 ? -13.664 11.414 15.664 1 94.56 121 TRP B N 1
ATOM 3863 C CA . TRP B 1 121 ? -12.211 11.352 15.773 1 94.56 121 TRP B CA 1
ATOM 3864 C C . TRP B 1 121 ? -11.586 12.703 15.461 1 94.56 121 TRP B C 1
ATOM 3866 O O . TRP B 1 121 ? -10.531 13.039 16 1 94.56 121 TRP B O 1
ATOM 3876 N N . ASP B 1 122 ? -12.156 13.461 14.641 1 94.12 122 ASP B N 1
ATOM 3877 C CA . ASP B 1 122 ? -11.555 14.727 14.203 1 94.12 122 ASP B CA 1
ATOM 3878 C C . ASP B 1 122 ? -11.391 15.688 15.375 1 94.12 122 ASP B C 1
ATOM 3880 O O . ASP B 1 122 ? -10.297 16.188 15.617 1 94.12 122 ASP B O 1
ATOM 3884 N N . PRO B 1 123 ? -12.406 15.953 16.156 1 93.5 123 PRO B N 1
ATOM 3885 C CA . PRO B 1 123 ? -12.227 16.844 17.297 1 93.5 123 PRO B CA 1
ATOM 3886 C C . PRO B 1 123 ? -11.453 16.188 18.453 1 93.5 123 PRO B C 1
ATOM 3888 O O . PRO B 1 123 ? -10.781 16.875 19.219 1 93.5 123 PRO B O 1
ATOM 3891 N N . LEU B 1 124 ? -11.445 14.891 18.531 1 92.56 124 LEU B N 1
ATOM 3892 C CA . LEU B 1 124 ? -10.805 14.203 19.656 1 92.56 124 LEU B CA 1
ATOM 3893 C C . LEU B 1 124 ? -9.328 13.961 19.375 1 92.56 124 LEU B C 1
ATOM 3895 O O . LEU B 1 124 ? -8.5 14.008 20.281 1 92.56 124 LEU B O 1
ATOM 3899 N N . GLY B 1 125 ? -9.023 13.641 18.188 1 93.12 125 GLY B N 1
ATOM 3900 C CA . GLY B 1 125 ? -7.668 13.242 17.844 1 93.12 125 GLY B CA 1
ATOM 3901 C C . GLY B 1 125 ? -6.965 14.234 16.938 1 93.12 125 GLY B C 1
ATOM 3902 O O . GLY B 1 125 ? -5.996 14.883 17.344 1 93.12 125 GLY B O 1
ATOM 3903 N N . ASN B 1 126 ? -7.551 14.484 15.805 1 95.12 126 ASN B N 1
ATOM 3904 C CA . ASN B 1 126 ? -6.898 15.297 14.781 1 95.12 126 ASN B CA 1
ATOM 3905 C C . ASN B 1 126 ? -6.73 16.75 15.234 1 95.12 126 ASN B C 1
ATOM 3907 O O . ASN B 1 126 ? -5.734 17.391 14.914 1 95.12 126 ASN B O 1
ATOM 3911 N N . LEU B 1 127 ? -7.656 17.281 15.961 1 96.5 127 LEU B N 1
ATOM 3912 C CA . LEU B 1 127 ? -7.59 18.672 16.406 1 96.5 127 LEU B CA 1
ATOM 3913 C C . LEU B 1 127 ? -6.32 18.922 17.219 1 96.5 127 LEU B C 1
ATOM 3915 O O . LEU B 1 127 ? -5.625 19.906 17 1 96.5 127 LEU B O 1
ATOM 3919 N N . ILE B 1 128 ? -6.027 18.016 18.078 1 96.44 128 ILE B N 1
ATOM 3920 C CA . ILE B 1 128 ? -4.852 18.156 18.922 1 96.44 128 ILE B CA 1
ATOM 3921 C C . ILE B 1 128 ? -3.592 18.219 18.062 1 96.44 128 ILE B C 1
ATOM 3923 O O . ILE B 1 128 ? -2.693 19.016 18.312 1 96.44 128 ILE B O 1
ATOM 3927 N N . VAL B 1 129 ? -3.514 17.406 17.109 1 97.31 129 VAL B N 1
ATOM 3928 C CA . VAL B 1 129 ? -2.334 17.328 16.25 1 97.31 129 VAL B CA 1
ATOM 3929 C C . VAL B 1 129 ? -2.209 18.609 15.43 1 97.31 129 VAL B C 1
ATOM 3931 O O . VAL B 1 129 ? -1.106 19.125 15.242 1 97.31 129 VAL B O 1
ATOM 3934 N N . TYR B 1 130 ? -3.352 19.141 14.922 1 97.25 130 TYR B N 1
ATOM 3935 C CA . TYR B 1 130 ? -3.324 20.406 14.188 1 97.25 130 TYR B CA 1
ATOM 3936 C C . TYR B 1 130 ? -2.777 21.531 15.062 1 97.25 130 TYR B C 1
ATOM 3938 O O . TYR B 1 130 ? -1.927 22.312 14.625 1 97.25 130 TYR B O 1
ATOM 3946 N N . LEU B 1 131 ? -3.229 21.578 16.25 1 96.94 131 LEU B N 1
ATOM 3947 C CA . LEU B 1 131 ? -2.809 22.641 17.172 1 96.94 131 LEU B CA 1
ATOM 3948 C C . LEU B 1 131 ? -1.331 22.5 17.531 1 96.94 131 LEU B C 1
ATOM 3950 O O . LEU B 1 131 ? -0.626 23.5 17.672 1 96.94 131 LEU B O 1
ATOM 3954 N N . ILE B 1 132 ? -0.9 21.266 17.625 1 97.19 132 ILE B N 1
ATOM 3955 C CA . ILE B 1 132 ? 0.514 21.016 17.891 1 97.19 132 ILE B CA 1
ATOM 3956 C C . ILE B 1 132 ? 1.353 21.531 16.719 1 97.19 132 ILE B C 1
ATOM 3958 O O . ILE B 1 132 ? 2.383 22.172 16.922 1 97.19 132 ILE B O 1
ATOM 3962 N N . ILE B 1 133 ? 0.959 21.266 15.516 1 96.62 133 ILE B N 1
ATOM 3963 C CA . ILE B 1 133 ? 1.699 21.703 14.336 1 96.62 133 ILE B CA 1
ATOM 3964 C C . ILE B 1 133 ? 1.736 23.219 14.281 1 96.62 133 ILE B C 1
ATOM 3966 O O . ILE B 1 133 ? 2.791 23.812 14.047 1 96.62 133 ILE B O 1
ATOM 3970 N N . ILE B 1 134 ? 0.618 23.875 14.5 1 95.12 134 ILE B N 1
ATOM 3971 C CA . ILE B 1 134 ? 0.538 25.328 14.492 1 95.12 134 ILE B CA 1
ATOM 3972 C C . ILE B 1 134 ? 1.477 25.891 15.555 1 95.12 134 ILE B C 1
ATOM 3974 O O . ILE B 1 134 ? 2.256 26.812 15.273 1 95.12 134 ILE B O 1
ATOM 3978 N N . TYR B 1 135 ? 1.408 25.375 16.719 1 95.12 135 TYR B N 1
ATOM 3979 C CA . TYR B 1 135 ? 2.258 25.812 17.828 1 95.12 135 TYR B CA 1
ATOM 3980 C C . TYR B 1 135 ? 3.732 25.656 17.469 1 95.12 135 TYR B C 1
ATOM 3982 O O . TYR B 1 135 ? 4.535 26.562 17.719 1 95.12 135 TYR B O 1
ATOM 3990 N N . ARG B 1 136 ? 4.078 24.547 16.922 1 94.12 136 ARG B N 1
ATOM 3991 C CA . ARG B 1 136 ? 5.477 24.266 16.609 1 94.12 136 ARG B CA 1
ATOM 3992 C C . ARG B 1 136 ? 5.984 25.172 15.492 1 94.12 136 ARG B C 1
ATOM 3994 O O . ARG B 1 136 ? 7.125 25.641 15.539 1 94.12 136 ARG B O 1
ATOM 4001 N N . ILE B 1 137 ? 5.168 25.406 14.516 1 92.38 137 ILE B N 1
ATOM 4002 C CA . ILE B 1 137 ? 5.57 26.297 13.43 1 92.38 137 ILE B CA 1
ATOM 4003 C C . ILE B 1 137 ? 5.75 27.719 13.969 1 92.38 137 ILE B C 1
ATOM 4005 O O . ILE B 1 137 ? 6.734 28.375 13.656 1 92.38 137 ILE B O 1
ATOM 4009 N N . ASP B 1 138 ? 4.883 28.172 14.789 1 91 138 ASP B N 1
ATOM 4010 C CA . ASP B 1 138 ? 4.949 29.5 15.367 1 91 138 ASP B CA 1
ATOM 4011 C C . ASP B 1 138 ? 6.191 29.672 16.234 1 91 138 ASP B C 1
ATOM 4013 O O . ASP B 1 138 ? 6.715 30.781 16.391 1 91 138 ASP B O 1
ATOM 4017 N N . ASN B 1 139 ? 6.719 28.562 16.812 1 91.5 139 ASN B N 1
ATOM 4018 C CA . ASN B 1 139 ? 7.879 28.625 17.703 1 91.5 139 ASN B CA 1
ATOM 4019 C C . ASN B 1 139 ? 9.125 28.078 17.031 1 91.5 139 ASN B C 1
ATOM 4021 O O . ASN B 1 139 ? 10.109 27.75 17.703 1 91.5 139 ASN B O 1
ATOM 4025 N N . ASN B 1 140 ? 9.125 27.797 15.727 1 89.06 140 ASN B N 1
ATOM 4026 C CA . ASN B 1 140 ? 10.25 27.344 14.914 1 89.06 140 ASN B CA 1
ATOM 4027 C C . ASN B 1 140 ? 10.797 26 15.406 1 89.06 140 ASN B C 1
ATOM 4029 O O . ASN B 1 140 ? 12.008 25.828 15.539 1 89.06 140 ASN B O 1
ATOM 4033 N N . LEU B 1 141 ? 9.836 25.234 15.789 1 90.94 141 LEU B N 1
ATOM 4034 C CA . LEU B 1 141 ? 10.188 23.875 16.203 1 90.94 141 LEU B CA 1
ATOM 4035 C C . LEU B 1 141 ? 9.938 22.875 15.086 1 90.94 141 LEU B C 1
ATOM 4037 O O . LEU B 1 141 ? 9.172 23.156 14.156 1 90.94 141 LEU B O 1
ATOM 4041 N N . ASP B 1 142 ? 10.562 21.734 15.18 1 92.12 142 ASP B N 1
ATOM 4042 C CA . ASP B 1 142 ? 10.383 20.672 14.188 1 92.12 142 ASP B CA 1
ATOM 4043 C C . ASP B 1 142 ? 8.992 20.062 14.297 1 92.12 142 ASP B C 1
ATOM 4045 O O . ASP B 1 142 ? 8.531 19.734 15.391 1 92.12 142 ASP B O 1
ATOM 4049 N N . CYS B 1 143 ? 8.359 19.938 13.18 1 94.19 143 CYS B N 1
ATOM 4050 C CA . CYS B 1 143 ? 7.008 19.406 13.211 1 94.19 143 CYS B CA 1
ATOM 4051 C C . CYS B 1 143 ? 6.922 18.109 12.414 1 94.19 143 CYS B C 1
ATOM 4053 O O . CYS B 1 143 ? 5.824 17.625 12.117 1 94.19 143 CYS B O 1
ATOM 4055 N N . ARG B 1 144 ? 7.949 17.469 12.07 1 95.88 144 ARG B N 1
ATOM 4056 C CA . ARG B 1 144 ? 7.988 16.297 11.203 1 95.88 144 ARG B CA 1
ATOM 4057 C C . ARG B 1 144 ? 7.141 15.164 11.773 1 95.88 144 ARG B C 1
ATOM 4059 O O . ARG B 1 144 ? 6.301 14.602 11.07 1 95.88 144 ARG B O 1
ATOM 4066 N N . ASN B 1 145 ? 7.367 14.859 13.07 1 97.25 145 ASN B N 1
ATOM 4067 C CA . ASN B 1 145 ? 6.629 13.758 13.688 1 97.25 145 ASN B CA 1
ATOM 4068 C C . ASN B 1 145 ? 5.125 14.008 13.672 1 97.25 145 ASN B C 1
ATOM 4070 O O . ASN B 1 145 ? 4.344 13.102 13.383 1 97.25 145 ASN B O 1
ATOM 4074 N N . ALA B 1 146 ? 4.789 15.211 13.969 1 97.75 146 ALA B N 1
ATOM 4075 C CA . ALA B 1 146 ? 3.371 15.555 14 1 97.75 146 ALA B CA 1
ATOM 4076 C C . ALA B 1 146 ? 2.764 15.492 12.602 1 97.75 146 ALA B C 1
ATOM 4078 O O . ALA B 1 146 ? 1.63 15.039 12.43 1 97.75 146 ALA B O 1
ATOM 4079 N N . VAL B 1 147 ? 3.494 15.953 11.617 1 97.88 147 VAL B N 1
ATOM 4080 C CA . VAL B 1 147 ? 3.01 15.961 10.242 1 97.88 147 VAL B CA 1
ATOM 4081 C C . VAL B 1 147 ? 2.844 14.531 9.742 1 97.88 147 VAL B C 1
ATOM 4083 O O . VAL B 1 147 ? 1.861 14.219 9.062 1 97.88 147 VAL B O 1
ATOM 4086 N N . LEU B 1 148 ? 3.762 13.672 10.078 1 98.31 148 LEU B N 1
ATOM 4087 C CA . LEU B 1 148 ? 3.668 12.266 9.68 1 98.31 148 LEU B CA 1
ATOM 4088 C C . LEU B 1 148 ? 2.455 11.602 10.312 1 98.31 148 LEU B C 1
ATOM 4090 O O . LEU B 1 148 ? 1.735 10.852 9.656 1 98.31 148 LEU B O 1
ATOM 4094 N N . TYR B 1 149 ? 2.24 11.859 11.555 1 98.25 149 TYR B N 1
ATOM 4095 C CA . TYR B 1 149 ? 1.097 11.289 12.258 1 98.25 149 TYR B CA 1
ATOM 4096 C C . TYR B 1 149 ? -0.214 11.805 11.672 1 98.25 149 TYR B C 1
ATOM 4098 O O . TYR B 1 149 ? -1.128 11.016 11.398 1 98.25 149 TYR B O 1
ATOM 4106 N N . PHE B 1 150 ? -0.226 13.094 11.492 1 96.25 150 PHE B N 1
ATOM 4107 C CA . PHE B 1 150 ? -1.389 13.758 10.914 1 96.25 150 PHE B CA 1
ATOM 4108 C C . PHE B 1 150 ? -1.707 13.188 9.539 1 96.25 150 PHE B C 1
ATOM 4110 O O . PHE B 1 150 ? -2.863 12.883 9.234 1 96.25 150 PHE B O 1
ATOM 4117 N N . SER B 1 151 ? -0.748 13.039 8.711 1 97.44 151 SER B N 1
ATOM 4118 C CA . SER B 1 151 ? -0.934 12.547 7.352 1 97.44 151 SER B CA 1
ATOM 4119 C C . SER B 1 151 ? -1.391 11.086 7.352 1 97.44 151 SER B C 1
ATOM 4121 O O . SER B 1 151 ? -2.303 10.719 6.609 1 97.44 151 SER B O 1
ATOM 4123 N N . GLY B 1 152 ? -0.801 10.266 8.188 1 97.62 152 GLY B N 1
ATOM 4124 C CA . GLY B 1 152 ? -1.203 8.867 8.281 1 97.62 152 GLY B CA 1
ATOM 4125 C C . GLY B 1 152 ? -2.652 8.695 8.695 1 97.62 152 GLY B C 1
ATOM 4126 O O . GLY B 1 152 ? -3.363 7.855 8.141 1 97.62 152 GLY B O 1
ATOM 4127 N N . THR B 1 153 ? -3.062 9.461 9.633 1 97.44 153 THR B N 1
ATOM 4128 C CA . THR B 1 153 ? -4.43 9.375 10.141 1 97.44 153 THR B CA 1
ATOM 4129 C C . THR B 1 153 ? -5.43 9.812 9.07 1 97.44 153 THR B C 1
ATOM 4131 O O . THR B 1 153 ? -6.402 9.102 8.797 1 97.44 153 THR B O 1
ATOM 4134 N N . LEU B 1 154 ? -5.18 10.891 8.414 1 97.06 154 LEU B N 1
ATOM 4135 C CA . LEU B 1 154 ? -6.141 11.453 7.473 1 97.06 154 LEU B CA 1
ATOM 4136 C C . LEU B 1 154 ? -6.219 10.609 6.207 1 97.06 154 LEU B C 1
ATOM 4138 O O . LEU B 1 154 ? -7.305 10.406 5.656 1 97.06 154 LEU B O 1
ATOM 4142 N N . ILE B 1 155 ? -5.105 10.133 5.77 1 97 155 ILE B N 1
ATOM 4143 C CA . ILE B 1 155 ? -5.105 9.297 4.574 1 97 155 ILE B CA 1
ATOM 4144 C C . ILE B 1 155 ? -5.906 8.023 4.836 1 97 155 ILE B C 1
ATOM 4146 O O . ILE B 1 155 ? -6.719 7.609 4.008 1 97 155 ILE B O 1
ATOM 4150 N N . THR B 1 156 ? -5.695 7.449 5.977 1 96.81 156 THR B N 1
ATOM 4151 C CA . THR B 1 156 ? -6.426 6.242 6.352 1 96.81 156 THR B CA 1
ATOM 4152 C C . THR B 1 156 ? -7.918 6.543 6.504 1 96.81 156 THR B C 1
ATOM 4154 O O . THR B 1 156 ? -8.758 5.801 5.996 1 96.81 156 THR B O 1
ATOM 4157 N N . SER B 1 157 ? -8.18 7.625 7.117 1 95.5 157 SER B N 1
ATOM 4158 C CA . SER B 1 157 ? -9.57 7.996 7.363 1 95.5 157 SER B CA 1
ATOM 4159 C C . SER B 1 157 ? -10.32 8.219 6.055 1 95.5 157 SER B C 1
ATOM 4161 O O . SER B 1 157 ? -11.422 7.691 5.863 1 95.5 157 SER B O 1
ATOM 4163 N N . LEU B 1 158 ? -9.742 8.945 5.211 1 94.19 158 LEU B N 1
ATOM 4164 C CA . LEU B 1 158 ? -10.422 9.297 3.973 1 94.19 158 LEU B CA 1
ATOM 4165 C C . LEU B 1 158 ? -10.5 8.102 3.027 1 94.19 158 LEU B C 1
ATOM 4167 O O . LEU B 1 158 ? -11.477 7.945 2.295 1 94.19 158 LEU B O 1
ATOM 4171 N N . PHE B 1 159 ? -9.5 7.312 3.023 1 95.62 159 PHE B N 1
ATOM 4172 C CA . PHE B 1 159 ? -9.57 6.109 2.203 1 95.62 159 PHE B CA 1
ATOM 4173 C C . PHE B 1 159 ? -10.734 5.227 2.635 1 95.62 159 PHE B C 1
ATOM 4175 O O . PHE B 1 159 ? -11.531 4.789 1.803 1 95.62 159 PHE B O 1
ATOM 4182 N N . CYS B 1 160 ? -10.828 4.945 3.932 1 95.56 160 CYS B N 1
ATOM 4183 C CA . CYS B 1 160 ? -11.867 4.066 4.453 1 95.56 160 CYS B CA 1
ATOM 4184 C C . CYS B 1 160 ? -13.242 4.699 4.301 1 95.56 160 CYS B C 1
ATOM 4186 O O . CYS B 1 160 ? -14.211 4.016 3.965 1 95.56 160 CYS B O 1
ATOM 4188 N N . LEU B 1 161 ? -13.305 5.973 4.52 1 93.94 161 LEU B N 1
ATOM 4189 C CA . LEU B 1 161 ? -14.586 6.66 4.465 1 93.94 161 LEU B CA 1
ATOM 4190 C C . LEU B 1 161 ? -15.102 6.738 3.031 1 93.94 161 LEU B C 1
ATOM 4192 O O . LEU B 1 161 ? -16.25 6.402 2.762 1 93.94 161 LEU B O 1
ATOM 4196 N N . LEU B 1 162 ? -14.273 7.145 2.111 1 93.12 162 LEU B N 1
ATOM 4197 C CA . LEU B 1 162 ? -14.711 7.363 0.738 1 93.12 162 LEU B CA 1
ATOM 4198 C C . LEU B 1 162 ? -14.875 6.039 0.001 1 93.12 162 LEU B C 1
ATOM 4200 O O . LEU B 1 162 ? -15.891 5.816 -0.663 1 93.12 162 LEU B O 1
ATOM 4204 N N . VAL B 1 163 ? -13.859 5.168 0.114 1 94 163 VAL B N 1
ATOM 4205 C CA . VAL B 1 163 ? -13.953 3.873 -0.555 1 94 163 VAL B CA 1
ATOM 4206 C C . VAL B 1 163 ? -15.086 3.051 0.067 1 94 163 VAL B C 1
ATOM 4208 O O . VAL B 1 163 ? -15.875 2.428 -0.647 1 94 163 VAL B O 1
ATOM 4211 N N . GLY B 1 164 ? -15.164 3.104 1.37 1 93.75 164 GLY B N 1
ATOM 4212 C CA . GLY B 1 164 ? -16.25 2.412 2.047 1 93.75 164 GLY B CA 1
ATOM 4213 C C . GLY B 1 164 ? -17.609 2.992 1.73 1 93.75 164 GLY B C 1
ATOM 4214 O O . GLY B 1 164 ? -18.562 2.252 1.448 1 93.75 164 GLY B O 1
ATOM 4215 N N . GLY B 1 165 ? -17.719 4.301 1.722 1 92.25 165 GLY B N 1
ATOM 4216 C CA . GLY B 1 165 ? -18.984 4.969 1.432 1 92.25 165 GLY B CA 1
ATOM 4217 C C . GLY B 1 165 ? -19.484 4.703 0.028 1 92.25 165 GLY B C 1
ATOM 4218 O O . GLY B 1 165 ? -20.688 4.504 -0.176 1 92.25 165 GLY B O 1
ATOM 4219 N N . VAL B 1 166 ? -18.578 4.609 -0.906 1 92.19 166 VAL B N 1
ATOM 4220 C CA . VAL B 1 166 ? -18.969 4.41 -2.299 1 92.19 166 VAL B CA 1
ATOM 4221 C C . VAL B 1 166 ? -19.203 2.926 -2.564 1 92.19 166 VAL B C 1
ATOM 4223 O O . VAL B 1 166 ? -20.016 2.564 -3.418 1 92.19 166 VAL B O 1
ATOM 4226 N N . SER B 1 167 ? -18.531 2.064 -1.85 1 93.25 167 SER B N 1
ATOM 4227 C CA . SER B 1 167 ? -18.641 0.625 -2.066 1 93.25 167 SER B CA 1
ATOM 4228 C C . SER B 1 167 ? -19.828 0.04 -1.321 1 93.25 167 SER B C 1
ATOM 4230 O O . SER B 1 167 ? -20.312 -1.046 -1.658 1 93.25 167 SER B O 1
ATOM 4232 N N . GLY B 1 168 ? -20.297 0.77 -0.365 1 91.25 168 GLY B N 1
ATOM 4233 C CA . GLY B 1 168 ? -21.359 0.253 0.477 1 91.25 168 GLY B CA 1
ATOM 4234 C C . GLY B 1 168 ? -22.75 0.668 0.012 1 91.25 168 GLY B C 1
ATOM 4235 O O . GLY B 1 168 ? -22.953 0.94 -1.173 1 91.25 168 GLY B O 1
ATOM 4236 N N . THR B 1 169 ? -23.672 0.671 0.928 1 87.75 169 THR B N 1
ATOM 4237 C CA . THR B 1 169 ? -25.094 0.864 0.662 1 87.75 169 THR B CA 1
ATOM 4238 C C . THR B 1 169 ? -25.359 2.277 0.155 1 87.75 169 THR B C 1
ATOM 4240 O O . THR B 1 169 ? -26.328 2.512 -0.561 1 87.75 169 THR B O 1
ATOM 4243 N N . HIS B 1 170 ? -24.516 3.176 0.384 1 84.38 170 HIS B N 1
ATOM 4244 C CA . HIS B 1 170 ? -24.719 4.562 -0.012 1 84.38 170 HIS B CA 1
ATOM 4245 C C . HIS B 1 170 ? -24.047 4.867 -1.347 1 84.38 170 HIS B C 1
ATOM 4247 O O . HIS B 1 170 ? -24.031 6.02 -1.787 1 84.38 170 HIS B O 1
ATOM 4253 N N . GLY B 1 171 ? -23.562 3.91 -1.954 1 86.19 171 GLY B N 1
ATOM 4254 C CA . GLY B 1 171 ? -22.797 4.094 -3.174 1 86.19 171 GLY B CA 1
ATOM 4255 C C . GLY B 1 171 ? -23.625 4.59 -4.34 1 86.19 171 GLY B C 1
ATOM 4256 O O . GLY B 1 171 ? -23.094 5.141 -5.305 1 86.19 171 GLY B O 1
ATOM 4257 N N . LYS B 1 172 ? -24.906 4.445 -4.23 1 85.06 172 LYS B N 1
ATOM 4258 C CA . LYS B 1 172 ? -25.797 4.887 -5.309 1 85.06 172 LYS B CA 1
ATOM 4259 C C . LYS B 1 172 ? -26.062 6.387 -5.219 1 85.06 172 LYS B C 1
ATOM 4261 O O . LYS B 1 172 ? -26.453 7.012 -6.207 1 85.06 172 LYS B O 1
ATOM 4266 N N . GLN B 1 173 ? -25.797 6.93 -4.074 1 80.81 173 GLN B N 1
ATOM 4267 C CA . GLN B 1 173 ? -26.109 8.336 -3.816 1 80.81 173 GLN B CA 1
ATOM 4268 C C . GLN B 1 173 ? -24.844 9.172 -3.709 1 80.81 173 GLN B C 1
ATOM 4270 O O . GLN B 1 173 ? -24.359 9.438 -2.605 1 80.81 173 GLN B O 1
ATOM 4275 N N . LEU B 1 174 ? -24.312 9.492 -4.898 1 79.88 174 LEU B N 1
ATOM 4276 C CA . LEU B 1 174 ? -23.156 10.383 -4.871 1 79.88 174 LEU B CA 1
ATOM 4277 C C . LEU B 1 174 ? -23.531 11.797 -5.273 1 79.88 174 LEU B C 1
ATOM 4279 O O . LEU B 1 174 ? -24.172 12 -6.312 1 79.88 174 LEU B O 1
ATOM 4283 N N . TYR B 1 175 ? -23.25 12.68 -4.332 1 84.25 175 TYR B N 1
ATOM 4284 C CA . TYR B 1 175 ? -23.562 14.086 -4.551 1 84.25 175 TYR B CA 1
ATOM 4285 C C . TYR B 1 175 ? -22.297 14.906 -4.734 1 84.25 175 TYR B C 1
ATOM 4287 O O . TYR B 1 175 ? -21.203 14.477 -4.352 1 84.25 175 TYR B O 1
ATOM 4295 N N . PRO B 1 176 ? -22.422 16.078 -5.281 1 85.69 176 PRO B N 1
ATOM 4296 C CA . PRO B 1 176 ? -21.25 16.938 -5.512 1 85.69 176 PRO B CA 1
ATOM 4297 C C . PRO B 1 176 ? -20.547 17.312 -4.215 1 85.69 176 PRO B C 1
ATOM 4299 O O . PRO B 1 176 ? -19.359 17.672 -4.238 1 85.69 176 PRO B O 1
ATOM 4302 N N . SER B 1 177 ? -21.219 17.234 -3.17 1 86.88 177 SER B N 1
ATOM 4303 C CA . SER B 1 177 ? -20.625 17.594 -1.886 1 86.88 177 SER B CA 1
ATOM 4304 C C . SER B 1 177 ? -19.469 16.672 -1.527 1 86.88 177 SER B C 1
ATOM 4306 O O . SER B 1 177 ? -18.625 17 -0.689 1 86.88 177 SER B O 1
ATOM 4308 N N . THR B 1 178 ? -19.375 15.539 -2.205 1 86.75 178 THR B N 1
ATOM 4309 C CA . THR B 1 178 ? -18.281 14.602 -1.967 1 86.75 178 THR B CA 1
ATOM 4310 C C . THR B 1 178 ? -16.953 15.219 -2.391 1 86.75 178 THR B C 1
ATOM 4312 O O . THR B 1 178 ? -15.898 14.883 -1.835 1 86.75 178 THR B O 1
ATOM 4315 N N . TRP B 1 179 ? -17.016 16.188 -3.203 1 88 179 TRP B N 1
ATOM 4316 C CA . TRP B 1 179 ? -15.805 16.828 -3.715 1 88 179 TRP B CA 1
ATOM 4317 C C . TRP B 1 179 ? -15.18 17.734 -2.662 1 88 179 TRP B C 1
ATOM 4319 O O . TRP B 1 179 ? -14.023 18.141 -2.793 1 88 179 TRP B O 1
ATOM 4329 N N . LEU B 1 180 ? -15.875 18.016 -1.617 1 89.25 180 LEU B N 1
ATOM 4330 C CA . LEU B 1 180 ? -15.344 18.828 -0.526 1 89.25 180 LEU B CA 1
ATOM 4331 C C . LEU B 1 180 ? -14.219 18.094 0.192 1 89.25 180 LEU B C 1
ATOM 4333 O O . LEU B 1 180 ? -13.43 18.719 0.917 1 89.25 180 LEU B O 1
ATOM 4337 N N . ASN B 1 181 ? -14.07 16.812 -0.079 1 90.81 181 ASN B N 1
ATOM 4338 C CA . ASN B 1 181 ? -13.055 16 0.586 1 90.81 181 ASN B CA 1
ATOM 4339 C C . ASN B 1 181 ? -11.711 16.094 -0.137 1 90.81 181 ASN B C 1
ATOM 4341 O O . ASN B 1 181 ? -10.688 15.641 0.385 1 90.81 181 ASN B O 1
ATOM 4345 N N . VAL B 1 182 ? -11.664 16.719 -1.256 1 90.62 182 VAL B N 1
ATOM 4346 C CA . VAL B 1 182 ? -10.469 16.734 -2.092 1 90.62 182 VAL B CA 1
ATOM 4347 C C . VAL B 1 182 ? -9.312 17.375 -1.329 1 90.62 182 VAL B C 1
ATOM 4349 O O . VAL B 1 182 ? -8.227 16.812 -1.249 1 90.62 182 VAL B O 1
ATOM 4352 N N . PRO B 1 183 ? -9.469 18.484 -0.698 1 91.5 183 PRO B N 1
ATOM 4353 C CA . PRO B 1 183 ? -8.352 19.062 0.058 1 91.5 183 PRO B CA 1
ATOM 4354 C C . PRO B 1 183 ? -7.891 18.156 1.203 1 91.5 183 PRO B C 1
ATOM 4356 O O . PRO B 1 183 ? -6.703 18.125 1.524 1 91.5 183 PRO B O 1
ATOM 4359 N N . TYR B 1 184 ? -8.781 17.422 1.762 1 91.69 184 TYR B N 1
ATOM 4360 C CA . TYR B 1 184 ? -8.484 16.531 2.877 1 91.69 184 TYR B CA 1
ATOM 4361 C C . TYR B 1 184 ? -7.695 15.312 2.408 1 91.69 184 TYR B C 1
ATOM 4363 O O . TYR B 1 184 ? -7.055 14.633 3.213 1 91.69 184 TYR B O 1
ATOM 4371 N N . VAL B 1 185 ? -7.805 15.109 1.15 1 93.94 185 VAL B N 1
ATOM 4372 C CA . VAL B 1 185 ? -7.066 13.984 0.585 1 93.94 185 VAL B CA 1
ATOM 4373 C C . VAL B 1 185 ? -5.711 14.461 0.071 1 93.94 185 VAL B C 1
ATOM 4375 O O . VAL B 1 185 ? -4.68 13.852 0.359 1 93.94 185 VAL B O 1
ATOM 4378 N N . VAL B 1 186 ? -5.715 15.578 -0.55 1 95.56 186 VAL B N 1
ATOM 4379 C CA . VAL B 1 186 ? -4.539 16.047 -1.28 1 95.56 186 VAL B CA 1
ATOM 4380 C C . VAL B 1 186 ? -3.506 16.594 -0.301 1 95.56 186 VAL B C 1
ATOM 4382 O O . VAL B 1 186 ? -2.318 16.266 -0.4 1 95.56 186 VAL B O 1
ATOM 4385 N N . ALA B 1 187 ? -3.93 17.375 0.67 1 96.5 187 ALA B N 1
ATOM 4386 C CA . ALA B 1 187 ? -3 18.062 1.56 1 96.5 187 ALA B CA 1
ATOM 4387 C C . ALA B 1 187 ? -2.186 17.062 2.385 1 96.5 187 ALA B C 1
ATOM 4389 O O . ALA B 1 187 ? -0.955 17.125 2.4 1 96.5 187 ALA B O 1
ATOM 4390 N N . PRO B 1 188 ? -2.822 16.141 3.027 1 97.06 188 PRO B N 1
ATOM 4391 C CA . PRO B 1 188 ? -2.016 15.211 3.814 1 97.06 188 PRO B CA 1
ATOM 4392 C C . PRO B 1 188 ? -1.056 14.391 2.955 1 97.06 188 PRO B C 1
ATOM 4394 O O . PRO B 1 188 ? 0.059 14.086 3.389 1 97.06 188 PRO B O 1
ATOM 4397 N N . ILE B 1 189 ? -1.451 13.992 1.79 1 97.75 189 ILE B N 1
ATOM 4398 C CA . ILE B 1 189 ? -0.591 13.219 0.899 1 97.75 189 ILE B CA 1
ATOM 4399 C C . ILE B 1 189 ? 0.604 14.07 0.472 1 97.75 189 ILE B C 1
ATOM 4401 O O . ILE B 1 189 ? 1.744 13.602 0.484 1 97.75 189 ILE B O 1
ATOM 4405 N N . TYR B 1 190 ? 0.312 15.305 0.162 1 97.19 190 TYR B N 1
ATOM 4406 C CA . TYR B 1 190 ? 1.37 16.219 -0.268 1 97.19 190 TYR B CA 1
ATOM 4407 C C . TYR B 1 190 ? 2.406 16.406 0.833 1 97.19 190 TYR B C 1
ATOM 4409 O O . TYR B 1 190 ? 3.609 16.281 0.589 1 97.19 190 TYR B O 1
ATOM 4417 N N . TYR B 1 191 ? 2.016 16.719 1.966 1 96.94 191 TYR B N 1
ATOM 4418 C CA . TYR B 1 191 ? 2.953 17.031 3.041 1 96.94 191 TYR B CA 1
ATOM 4419 C C . TYR B 1 191 ? 3.629 15.758 3.551 1 96.94 191 TYR B C 1
ATOM 4421 O O . TYR B 1 191 ? 4.777 15.797 3.994 1 96.94 191 TYR B O 1
ATOM 4429 N N . LEU B 1 192 ? 2.902 14.633 3.439 1 97.81 192 LEU B N 1
ATOM 4430 C CA . LEU B 1 192 ? 3.568 13.375 3.748 1 97.81 192 LEU B CA 1
ATOM 4431 C C . LEU B 1 192 ? 4.762 13.148 2.828 1 97.81 192 LEU B C 1
ATOM 4433 O O . LEU B 1 192 ? 5.871 12.867 3.295 1 97.81 192 LEU B O 1
ATOM 4437 N N . LEU B 1 193 ? 4.582 13.32 1.573 1 97 193 LEU B N 1
ATOM 4438 C CA . LEU B 1 193 ? 5.629 13.078 0.586 1 97 193 LEU B CA 1
ATOM 4439 C C . LEU B 1 193 ? 6.734 14.125 0.7 1 97 193 LEU B C 1
ATOM 4441 O O . LEU B 1 193 ? 7.914 13.805 0.527 1 97 193 LEU B O 1
ATOM 4445 N N . GLU B 1 194 ? 6.352 15.328 0.989 1 95.69 194 GLU B N 1
ATOM 4446 C CA . GLU B 1 194 ? 7.332 16.391 1.143 1 95.69 194 GLU B CA 1
ATOM 4447 C C . GLU B 1 194 ? 8.289 16.109 2.297 1 95.69 194 GLU B C 1
ATOM 4449 O O . GLU B 1 194 ? 9.5 16.266 2.158 1 95.69 194 GLU B O 1
ATOM 4454 N N . PHE B 1 195 ? 7.727 15.625 3.365 1 95.25 195 PHE B N 1
ATOM 4455 C CA . PHE B 1 195 ? 8.547 15.414 4.551 1 95.25 195 PHE B CA 1
ATOM 4456 C C . PHE B 1 195 ? 9.328 14.109 4.441 1 95.25 195 PHE B C 1
ATOM 4458 O O . PHE B 1 195 ? 10.492 14.039 4.836 1 95.25 195 PHE B O 1
ATOM 4465 N N . VAL B 1 196 ? 8.758 13.086 3.859 1 94.31 196 VAL B N 1
ATOM 4466 C CA . VAL B 1 196 ? 9.414 11.789 3.791 1 94.31 196 VAL B CA 1
ATOM 4467 C C . VAL B 1 196 ? 10.523 11.82 2.742 1 94.31 196 VAL B C 1
ATOM 4469 O O . VAL B 1 196 ? 11.477 11.039 2.818 1 94.31 196 VAL B O 1
ATOM 4472 N N . SER B 1 197 ? 10.391 12.719 1.824 1 91.81 197 SER B N 1
ATOM 4473 C CA . SER B 1 197 ? 11.391 12.805 0.766 1 91.81 197 SER B CA 1
ATOM 4474 C C . SER B 1 197 ? 12.656 13.5 1.255 1 91.81 197 SER B C 1
ATOM 4476 O O . SER B 1 197 ? 13.711 13.391 0.629 1 91.81 197 SER B O 1
ATOM 4478 N N . LYS B 1 198 ? 12.602 14.211 2.34 1 89.62 198 LYS B N 1
ATOM 4479 C CA . LYS B 1 198 ? 13.758 14.883 2.926 1 89.62 198 LYS B CA 1
ATOM 4480 C C . LYS B 1 198 ? 14.398 14.023 4.012 1 89.62 198 LYS B C 1
ATOM 4482 O O . LYS B 1 198 ? 13.711 13.32 4.742 1 89.62 198 LYS B O 1
ATOM 4487 N N . PRO B 1 199 ? 15.703 14.086 4.07 1 87.44 199 PRO B N 1
ATOM 4488 C CA . PRO B 1 199 ? 16.359 13.297 5.117 1 87.44 199 PRO B CA 1
ATOM 4489 C C . PRO B 1 199 ? 16.016 13.781 6.523 1 87.44 199 PRO B C 1
ATOM 4491 O O . PRO B 1 199 ? 15.859 14.984 6.746 1 87.44 199 PRO B O 1
ATOM 4494 N N . ARG B 1 200 ? 15.906 12.898 7.398 1 89.19 200 ARG B N 1
ATOM 4495 C CA . ARG B 1 200 ? 15.602 13.219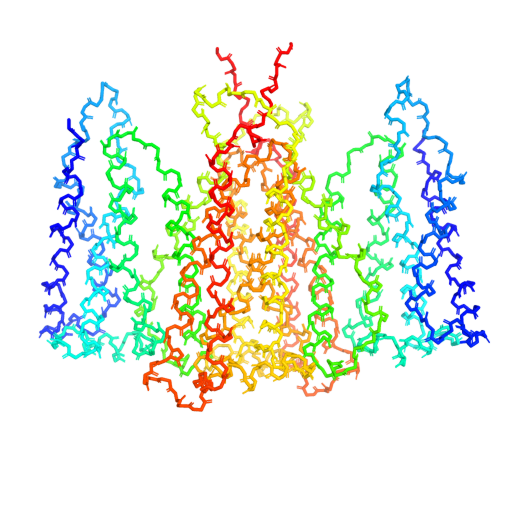 8.789 1 89.19 200 ARG B CA 1
ATOM 4496 C C . ARG B 1 200 ? 16.797 13.852 9.484 1 89.19 200 ARG B C 1
ATOM 4498 O O . ARG B 1 200 ? 17.922 13.375 9.336 1 89.19 200 ARG B O 1
ATOM 4505 N N . GLN B 1 201 ? 16.516 14.859 10.203 1 85.88 201 GLN B N 1
ATOM 4506 C CA . GLN B 1 201 ? 17.578 15.539 10.945 1 85.88 201 GLN B CA 1
ATOM 4507 C C . GLN B 1 201 ? 17.625 15.047 12.391 1 85.88 201 GLN B C 1
ATOM 4509 O O . GLN B 1 201 ? 16.594 14.82 13.016 1 85.88 201 GLN B O 1
ATOM 4514 N N . PHE B 1 202 ? 18.812 14.711 12.805 1 85.06 202 PHE B N 1
ATOM 4515 C CA . PHE B 1 202 ? 19.031 14.266 14.172 1 85.06 202 PHE B CA 1
ATOM 4516 C C . PHE B 1 202 ? 19.688 15.359 15 1 85.06 202 PHE B C 1
ATOM 4518 O O . PHE B 1 202 ? 20.516 16.125 14.492 1 85.06 202 PHE B O 1
ATOM 4525 N N . SER B 1 203 ? 19.141 15.531 16.156 1 77.31 203 SER B N 1
ATOM 4526 C CA . SER B 1 203 ? 19.75 16.516 17.047 1 77.31 203 SER B CA 1
ATOM 4527 C C . SER B 1 203 ? 21.203 16.156 17.375 1 77.31 203 SER B C 1
ATOM 4529 O O . SER B 1 203 ? 21.547 14.969 17.422 1 77.31 203 SER B O 1
ATOM 4531 N N . LYS B 1 204 ? 22 17.125 17.438 1 68.19 204 LYS B N 1
ATOM 4532 C CA . LYS B 1 204 ? 23.422 16.938 17.766 1 68.19 204 LYS B CA 1
ATOM 4533 C C . LYS B 1 204 ? 23.594 16.109 19.031 1 68.19 204 LYS B C 1
ATOM 4535 O O . LYS B 1 204 ? 24.578 15.391 19.172 1 68.19 204 LYS B O 1
ATOM 4540 N N . GLU B 1 205 ? 22.703 16.219 19.875 1 65.19 205 GLU B N 1
ATOM 4541 C CA . GLU B 1 205 ? 22.828 15.523 21.141 1 65.19 205 GLU B CA 1
ATOM 4542 C C . GLU B 1 205 ? 22.609 14.023 20.969 1 65.19 205 GLU B C 1
ATOM 4544 O O . GLU B 1 205 ? 22.984 13.234 21.859 1 65.19 205 GLU B O 1
ATOM 4549 N N . THR B 1 206 ? 22.172 13.609 19.828 1 61.12 206 THR B N 1
ATOM 4550 C CA . THR B 1 206 ? 21.859 12.203 19.609 1 61.12 206 THR B CA 1
ATOM 4551 C C . THR B 1 206 ? 23.141 11.406 19.359 1 61.12 206 THR B C 1
ATOM 4553 O O . THR B 1 206 ? 23.094 10.25 18.938 1 61.12 206 THR B O 1
ATOM 4556 N N . ILE B 1 207 ? 24.297 12.125 19.516 1 56.59 207 ILE B N 1
ATOM 4557 C CA . ILE B 1 207 ? 25.578 11.531 19.172 1 56.59 207 ILE B CA 1
ATOM 4558 C C . ILE B 1 207 ? 25.984 10.5 20.219 1 56.59 207 ILE B C 1
ATOM 4560 O O . ILE B 1 207 ? 26.641 10.836 21.203 1 56.59 207 ILE B O 1
ATOM 4564 N N . THR B 1 208 ? 25.062 9.781 20.75 1 59.38 208 THR B N 1
ATOM 4565 C CA . THR B 1 208 ? 25.672 8.805 21.641 1 59.38 208 THR B CA 1
ATOM 4566 C C . THR B 1 208 ? 26.266 7.641 20.859 1 59.38 208 THR B C 1
ATOM 4568 O O . THR B 1 208 ? 25.938 7.438 19.688 1 59.38 208 THR B O 1
ATOM 4571 N N . LYS B 1 209 ? 26.906 6.672 21.625 1 58.16 209 LYS B N 1
ATOM 4572 C CA . LYS B 1 209 ? 27.484 5.398 21.219 1 58.16 209 LYS B CA 1
ATOM 4573 C C . LYS B 1 209 ? 26.562 4.637 20.281 1 58.16 209 LYS B C 1
ATOM 4575 O O . LYS B 1 209 ? 25.469 4.23 20.672 1 58.16 209 LYS B O 1
ATOM 4580 N N . VAL B 1 210 ? 26.844 4.742 19.047 1 63.78 210 VAL B N 1
ATOM 4581 C CA . VAL B 1 210 ? 26.078 4.016 18.031 1 63.78 210 VAL B CA 1
ATOM 4582 C C . VAL B 1 210 ? 26.094 2.521 18.344 1 63.78 210 VAL B C 1
ATOM 4584 O O . VAL B 1 210 ? 27.156 1.904 18.406 1 63.78 210 VAL B O 1
ATOM 4587 N N . SER B 1 211 ? 25.094 2.105 19.078 1 68.81 211 SER B N 1
ATOM 4588 C CA . SER B 1 211 ? 25 0.661 19.266 1 68.81 211 SER B CA 1
ATOM 4589 C C . SER B 1 211 ? 24.609 -0.034 17.953 1 68.81 211 SER B C 1
ATOM 4591 O O . SER B 1 211 ? 23.703 0.414 17.25 1 68.81 211 SER B O 1
ATOM 4593 N N . THR B 1 212 ? 25.422 -1 17.578 1 75.44 212 THR B N 1
ATOM 4594 C CA . THR B 1 212 ? 25.234 -1.682 16.297 1 75.44 212 THR B CA 1
ATOM 4595 C C . THR B 1 212 ? 24.531 -3.021 16.5 1 75.44 212 THR B C 1
ATOM 4597 O O . THR B 1 212 ? 24.25 -3.732 15.539 1 75.44 212 THR B O 1
ATOM 4600 N N . GLU B 1 213 ? 24.172 -3.232 17.703 1 80.94 213 GLU B N 1
ATOM 4601 C CA . GLU B 1 213 ? 23.562 -4.547 17.891 1 80.94 213 GLU B CA 1
ATOM 4602 C C . GLU B 1 213 ? 22.078 -4.426 18.234 1 80.94 213 GLU B C 1
ATOM 4604 O O . GLU B 1 213 ? 21.672 -3.498 18.938 1 80.94 213 GLU B O 1
ATOM 4609 N N . TYR B 1 214 ? 21.375 -5.355 17.672 1 79.19 214 TYR B N 1
ATOM 4610 C CA . TYR B 1 214 ? 19.953 -5.383 18 1 79.19 214 TYR B CA 1
ATOM 4611 C C . TYR B 1 214 ? 19.734 -5.938 19.406 1 79.19 214 TYR B C 1
ATOM 4613 O O . TYR B 1 214 ? 20.594 -6.648 19.938 1 79.19 214 TYR B O 1
ATOM 4621 N N . LYS B 1 215 ? 18.656 -5.578 20.016 1 86.31 215 LYS B N 1
ATOM 4622 C CA . LYS B 1 215 ? 18.328 -5.941 21.391 1 86.31 215 LYS B CA 1
ATOM 4623 C C . LYS B 1 215 ? 17.203 -6.969 21.422 1 86.31 215 LYS B C 1
ATOM 4625 O O . LYS B 1 215 ? 16.562 -7.242 20.406 1 86.31 215 LYS B O 1
ATOM 4630 N N . ILE B 1 216 ? 16.984 -7.566 22.547 1 90.38 216 ILE B N 1
ATOM 4631 C CA . ILE B 1 216 ? 15.914 -8.539 22.781 1 90.38 216 ILE B CA 1
ATOM 4632 C C . ILE B 1 216 ? 14.555 -7.883 22.547 1 90.38 216 ILE B C 1
ATOM 4634 O O . ILE B 1 216 ? 13.625 -8.531 22.062 1 90.38 216 ILE B O 1
ATOM 4638 N N . SER B 1 217 ? 14.523 -6.633 22.844 1 92.56 217 SER B N 1
ATOM 4639 C CA . SER B 1 217 ? 13.281 -5.898 22.609 1 92.56 217 SER B CA 1
ATOM 4640 C C . SER B 1 217 ? 12.93 -5.871 21.125 1 92.56 217 SER B C 1
ATOM 4642 O O . SER B 1 217 ? 11.75 -5.91 20.766 1 92.56 217 SER B O 1
ATOM 4644 N N . ASP B 1 218 ? 13.953 -5.82 20.281 1 95.5 218 ASP B N 1
ATOM 4645 C CA . ASP B 1 218 ? 13.703 -5.816 18.844 1 95.5 218 ASP B CA 1
ATOM 4646 C C . ASP B 1 218 ? 13.125 -7.148 18.391 1 95.5 218 ASP B C 1
ATOM 4648 O O . ASP B 1 218 ? 12.266 -7.184 17.5 1 95.5 218 ASP B O 1
ATOM 4652 N N . ILE B 1 219 ? 13.516 -8.18 19.016 1 96.62 219 ILE B N 1
ATOM 4653 C CA . ILE B 1 219 ? 12.992 -9.5 18.688 1 96.62 219 ILE B CA 1
ATOM 4654 C C . ILE B 1 219 ? 11.539 -9.602 19.141 1 96.62 219 ILE B C 1
ATOM 4656 O O . ILE B 1 219 ? 10.688 -10.086 18.391 1 96.62 219 ILE B O 1
ATOM 4660 N N . LEU B 1 220 ? 11.266 -9.164 20.328 1 97.31 220 LEU B N 1
ATOM 4661 C CA . LEU B 1 220 ? 9.914 -9.203 20.859 1 97.31 220 LEU B CA 1
ATOM 4662 C C . LEU B 1 220 ? 8.969 -8.344 20.016 1 97.31 220 LEU B C 1
ATOM 4664 O O . LEU B 1 220 ? 7.844 -8.758 19.734 1 97.31 220 LEU B O 1
ATOM 4668 N N . LEU B 1 221 ? 9.477 -7.219 19.656 1 97.94 221 LEU B N 1
ATOM 4669 C CA . LEU B 1 221 ? 8.672 -6.34 18.828 1 97.94 221 LEU B CA 1
ATOM 4670 C C . LEU B 1 221 ? 8.438 -6.961 17.453 1 97.94 221 LEU B C 1
ATOM 4672 O O . LEU B 1 221 ? 7.348 -6.836 16.891 1 97.94 221 LEU B O 1
ATOM 4676 N N . SER B 1 222 ? 9.438 -7.574 16.953 1 98.12 222 SER B N 1
ATOM 4677 C CA . SER B 1 222 ? 9.289 -8.25 15.656 1 98.12 222 SER B CA 1
ATOM 4678 C C . SER B 1 222 ? 8.281 -9.383 15.742 1 98.12 222 SER B C 1
ATOM 4680 O O . SER B 1 222 ? 7.516 -9.617 14.797 1 98.12 222 SER B O 1
ATOM 4682 N N . LEU B 1 223 ? 8.266 -10.055 16.844 1 98.25 223 LEU B N 1
ATOM 4683 C CA . LEU B 1 223 ? 7.277 -11.109 17.047 1 98.25 223 LEU B CA 1
ATOM 4684 C C . LEU B 1 223 ? 5.875 -10.516 17.141 1 98.25 223 LEU B C 1
ATOM 4686 O O . LEU B 1 223 ? 4.918 -11.094 16.609 1 98.25 223 LEU B O 1
ATOM 4690 N N . GLY B 1 224 ? 5.766 -9.43 17.812 1 98.56 224 GLY B N 1
ATOM 4691 C CA . GLY B 1 224 ? 4.492 -8.734 17.859 1 98.56 224 GLY B CA 1
ATOM 4692 C C . GLY B 1 224 ? 4.008 -8.273 16.5 1 98.56 224 GLY B C 1
ATOM 4693 O O . GLY B 1 224 ? 2.83 -8.422 16.172 1 98.56 224 GLY B O 1
ATOM 4694 N N . LEU B 1 225 ? 4.945 -7.723 15.727 1 98.69 225 LEU B N 1
ATOM 4695 C CA . LEU B 1 225 ? 4.613 -7.293 14.375 1 98.69 225 LEU B CA 1
ATOM 4696 C C . LEU B 1 225 ? 4.223 -8.484 13.508 1 98.69 225 LEU B C 1
ATOM 4698 O O . LEU B 1 225 ? 3.314 -8.383 12.68 1 98.69 225 LEU B O 1
ATOM 4702 N N . PHE B 1 226 ? 4.852 -9.562 13.719 1 98.31 226 PHE B N 1
ATOM 4703 C CA . PHE B 1 226 ? 4.52 -10.773 12.969 1 98.31 226 PHE B CA 1
ATOM 4704 C C . PHE B 1 226 ? 3.127 -11.273 13.344 1 98.31 226 PHE B C 1
ATOM 4706 O O . PHE B 1 226 ? 2.355 -11.672 12.469 1 98.31 226 PHE B O 1
ATOM 4713 N N . ALA B 1 227 ? 2.854 -11.242 14.555 1 98.25 227 ALA B N 1
ATOM 4714 C CA . ALA B 1 227 ? 1.533 -11.672 15.008 1 98.25 227 ALA B CA 1
ATOM 4715 C C . ALA B 1 227 ? 0.436 -10.797 14.422 1 98.25 227 ALA B C 1
ATOM 4717 O O . ALA B 1 227 ? -0.596 -11.297 13.969 1 98.25 227 ALA B O 1
ATOM 4718 N N . THR B 1 228 ? 0.635 -9.539 14.461 1 98.31 228 THR B N 1
ATOM 4719 C CA . THR B 1 228 ? -0.361 -8.625 13.914 1 98.31 228 THR B CA 1
ATOM 4720 C C . THR B 1 228 ? -0.432 -8.75 12.398 1 98.31 228 THR B C 1
ATOM 4722 O O . THR B 1 228 ? -1.492 -8.547 11.797 1 98.31 228 THR B O 1
ATOM 4725 N N . PHE B 1 229 ? 0.709 -9.094 11.797 1 98.12 229 PHE B N 1
ATOM 4726 C CA . PHE B 1 229 ? 0.755 -9.352 10.367 1 98.12 229 PHE B CA 1
ATOM 4727 C C . PHE B 1 229 ? -0.136 -10.531 10 1 98.12 229 PHE B C 1
ATOM 4729 O O . PHE B 1 229 ? -0.963 -10.438 9.094 1 98.12 229 PHE B O 1
ATOM 4736 N N . VAL B 1 230 ? -0.009 -11.602 10.688 1 97.19 230 VAL B N 1
ATOM 4737 C CA . VAL B 1 230 ? -0.806 -12.797 10.453 1 97.19 230 VAL B CA 1
ATOM 4738 C C . VAL B 1 230 ? -2.279 -12.5 10.711 1 97.19 230 VAL B C 1
ATOM 4740 O O . VAL B 1 230 ? -3.148 -12.906 9.938 1 97.19 230 VAL B O 1
ATOM 4743 N N . PHE B 1 231 ? -2.521 -11.773 11.742 1 97.75 231 PHE B N 1
ATOM 4744 C CA . PHE B 1 231 ? -3.883 -11.375 12.086 1 97.75 231 PHE B CA 1
ATOM 4745 C C . PHE B 1 231 ? -4.496 -10.539 10.969 1 97.75 231 PHE B C 1
ATOM 4747 O O . PHE B 1 231 ? -5.668 -10.703 10.625 1 97.75 231 PHE B O 1
ATOM 4754 N N . GLY B 1 232 ? -3.723 -9.625 10.414 1 97.31 232 GLY B N 1
ATOM 4755 C CA . GLY B 1 232 ? -4.188 -8.812 9.297 1 97.31 232 GLY B CA 1
ATOM 4756 C C . GLY B 1 232 ? -4.492 -9.625 8.055 1 97.31 232 GLY B C 1
ATOM 4757 O O . GLY B 1 232 ? -5.477 -9.367 7.359 1 97.31 232 GLY B O 1
ATOM 4758 N N . ILE B 1 233 ? -3.693 -10.625 7.797 1 96.88 233 ILE B N 1
ATOM 4759 C CA . ILE B 1 233 ? -3.883 -11.469 6.621 1 96.88 233 ILE B CA 1
ATOM 4760 C C . ILE B 1 233 ? -5.168 -12.281 6.77 1 96.88 233 ILE B C 1
ATOM 4762 O O . ILE B 1 233 ? -5.973 -12.352 5.84 1 96.88 233 ILE B O 1
ATOM 4766 N N . ILE B 1 234 ? -5.391 -12.828 7.91 1 96.44 234 ILE B N 1
ATOM 4767 C CA . ILE B 1 234 ? -6.574 -13.648 8.148 1 96.44 234 ILE B CA 1
ATOM 4768 C C . ILE B 1 234 ? -7.832 -12.789 8.008 1 96.44 234 ILE B C 1
ATOM 4770 O O . ILE B 1 234 ? -8.805 -13.211 7.387 1 96.44 234 ILE B O 1
ATOM 4774 N N . ARG B 1 235 ? -7.777 -11.656 8.555 1 97.31 235 ARG B N 1
ATOM 4775 C CA . ARG B 1 235 ? -8.93 -10.766 8.477 1 97.31 235 ARG B CA 1
ATOM 4776 C C . ARG B 1 235 ? -9.172 -10.312 7.043 1 97.31 235 ARG B C 1
ATOM 4778 O O . ARG B 1 235 ? -10.32 -10.18 6.613 1 97.31 235 ARG B O 1
ATOM 4785 N N . GLY B 1 236 ? -8.094 -10.016 6.387 1 97 236 GLY B N 1
ATOM 4786 C CA . GLY B 1 236 ? -8.234 -9.664 4.984 1 97 236 GLY B CA 1
ATOM 4787 C C . GLY B 1 236 ? -8.859 -10.766 4.148 1 97 236 GLY B C 1
ATOM 4788 O O . GLY B 1 236 ? -9.734 -10.508 3.326 1 97 236 GLY B O 1
ATOM 4789 N N . LEU B 1 237 ? -8.406 -11.945 4.387 1 96.69 237 LEU B N 1
ATOM 4790 C CA . LEU B 1 237 ? -8.969 -13.094 3.688 1 96.69 237 LEU B CA 1
ATOM 4791 C C . LEU B 1 237 ? -10.445 -13.281 4.039 1 96.69 237 LEU B C 1
ATOM 4793 O O . LEU B 1 237 ? -11.258 -13.617 3.178 1 96.69 237 LEU B O 1
ATOM 4797 N N . SER B 1 238 ? -10.727 -13.039 5.289 1 96.44 238 SER B N 1
ATOM 4798 C CA . SER B 1 238 ? -12.125 -13.102 5.723 1 96.44 238 SER B CA 1
ATOM 4799 C C . SER B 1 238 ? -12.977 -12.078 4.984 1 96.44 238 SER B C 1
ATOM 4801 O O . SER B 1 238 ? -14.102 -12.383 4.582 1 96.44 238 SER B O 1
ATOM 4803 N N . ALA B 1 239 ? -12.438 -10.93 4.809 1 95.56 239 ALA B N 1
ATOM 4804 C CA . ALA B 1 239 ? -13.164 -9.852 4.145 1 95.56 239 ALA B CA 1
ATOM 4805 C C . ALA B 1 239 ? -13.383 -10.172 2.666 1 95.56 239 ALA B C 1
ATOM 4807 O O . ALA B 1 239 ? -14.352 -9.703 2.061 1 95.56 239 ALA B O 1
ATOM 4808 N N . PHE B 1 240 ? -12.477 -11.031 2.086 1 93.81 240 PHE B N 1
ATOM 4809 C CA . PHE B 1 240 ? -12.625 -11.461 0.701 1 93.81 240 PHE B CA 1
ATOM 4810 C C . PHE B 1 240 ? -13.648 -12.586 0.591 1 93.81 240 PHE B C 1
ATOM 4812 O O . PHE B 1 240 ? -14 -13.016 -0.513 1 93.81 240 PHE B O 1
ATOM 4819 N N . GLY B 1 241 ? -14.164 -13.016 1.688 1 92.69 241 GLY B N 1
ATOM 4820 C CA . GLY B 1 241 ? -15.094 -14.125 1.682 1 92.69 241 GLY B CA 1
ATOM 4821 C C . GLY B 1 241 ? -14.43 -15.461 1.414 1 92.69 241 GLY B C 1
ATOM 4822 O O . GLY B 1 241 ? -15.008 -16.328 0.752 1 92.69 241 GLY B O 1
ATOM 4823 N N . SER B 1 242 ? -13.242 -15.633 1.915 1 94.19 242 SER B N 1
ATOM 4824 C CA . SER B 1 242 ? -12.469 -16.844 1.674 1 94.19 242 SER B CA 1
ATOM 4825 C C . SER B 1 242 ? -13.133 -18.062 2.322 1 94.19 242 SER B C 1
ATOM 4827 O O . SER B 1 242 ? -13.609 -17.984 3.453 1 94.19 242 SER B O 1
ATOM 4829 N N . PRO B 1 243 ? -13.086 -19.188 1.624 1 93.5 243 PRO B N 1
ATOM 4830 C CA . PRO B 1 243 ? -13.625 -20.406 2.205 1 93.5 243 PRO B CA 1
ATOM 4831 C C . PRO B 1 243 ? -12.633 -21.125 3.113 1 93.5 243 PRO B C 1
ATOM 4833 O O . PRO B 1 243 ? -12.953 -22.172 3.689 1 93.5 243 PRO B O 1
ATOM 4836 N N . MET B 1 244 ? -11.469 -20.562 3.248 1 93.06 244 MET B N 1
ATOM 4837 C CA . MET B 1 244 ? -10.5 -21.156 4.168 1 93.06 244 MET B CA 1
ATOM 4838 C C . MET B 1 244 ? -11.07 -21.234 5.582 1 93.06 244 MET B C 1
ATOM 4840 O O . MET B 1 244 ? -11.688 -20.281 6.062 1 93.06 244 MET B O 1
ATOM 4844 N N . TYR B 1 245 ? -10.828 -22.266 6.277 1 92.88 245 TYR B N 1
ATOM 4845 C CA . TYR B 1 245 ? -11.461 -22.562 7.555 1 92.88 245 TYR B CA 1
ATOM 4846 C C . TYR B 1 245 ? -11.258 -21.438 8.547 1 92.88 245 TYR B C 1
ATOM 4848 O O . TYR B 1 245 ? -12.219 -20.891 9.094 1 92.88 245 TYR B O 1
ATOM 4856 N N . LEU B 1 246 ? -10.055 -21.031 8.742 1 93.12 246 LEU B N 1
ATOM 4857 C CA . LEU B 1 246 ? -9.75 -20 9.734 1 93.12 246 LEU B CA 1
ATOM 4858 C C . LEU B 1 246 ? -10.406 -18.688 9.367 1 93.12 246 LEU B C 1
ATOM 4860 O O . LEU B 1 246 ? -10.953 -18 10.227 1 93.12 246 LEU B O 1
ATOM 4864 N N . ALA B 1 247 ? -10.352 -18.297 8.141 1 94.88 247 ALA B N 1
ATOM 4865 C CA . ALA B 1 247 ? -10.93 -17.047 7.668 1 94.88 247 ALA B CA 1
ATOM 4866 C C . ALA B 1 247 ? -12.453 -17.078 7.73 1 94.88 247 ALA B C 1
ATOM 4868 O O . ALA B 1 247 ? -13.086 -16.094 8.125 1 94.88 247 ALA B O 1
ATOM 4869 N N . ASN B 1 248 ? -12.953 -18.219 7.379 1 94.31 248 ASN B N 1
ATOM 4870 C CA . ASN B 1 248 ? -14.398 -18.375 7.375 1 94.31 248 ASN B CA 1
ATOM 4871 C C . ASN B 1 248 ? -14.969 -18.375 8.789 1 94.31 248 ASN B C 1
ATOM 4873 O O . ASN B 1 248 ? -15.969 -17.703 9.055 1 94.31 248 ASN B O 1
ATOM 4877 N N . VAL B 1 249 ? -14.352 -19.047 9.688 1 95.12 249 VAL B N 1
ATOM 4878 C CA . VAL B 1 249 ? -14.789 -19.094 11.078 1 95.12 249 VAL B CA 1
ATOM 4879 C C . VAL B 1 249 ? -14.633 -17.703 11.711 1 95.12 249 VAL B C 1
ATOM 4881 O O . VAL B 1 249 ? -15.492 -17.281 12.492 1 95.12 249 VAL B O 1
ATOM 4884 N N . TYR B 1 250 ? -13.648 -17.031 11.375 1 96.44 250 TYR B N 1
ATOM 4885 C CA . TYR B 1 250 ? -13.398 -15.719 11.969 1 96.44 250 TYR B CA 1
ATOM 4886 C C . TYR B 1 250 ? -14.5 -14.734 11.578 1 96.44 250 TYR B C 1
ATOM 4888 O O . TYR B 1 250 ? -15.008 -14 12.422 1 96.44 250 TYR B O 1
ATOM 4896 N N . SER B 1 251 ? -14.844 -14.68 10.367 1 95.25 251 SER B N 1
ATOM 4897 C CA . SER B 1 251 ? -15.859 -13.742 9.898 1 95.25 251 SER B CA 1
ATOM 4898 C C . SER B 1 251 ? -17.234 -14.086 10.469 1 95.25 251 SER B C 1
ATOM 4900 O O . SER B 1 251 ? -18.047 -13.203 10.75 1 95.25 251 SER B O 1
ATOM 4902 N N . LYS B 1 252 ? -17.5 -15.32 10.727 1 94.69 252 LYS B N 1
ATOM 4903 C CA . LYS B 1 252 ? -18.828 -15.742 11.164 1 94.69 252 LYS B CA 1
ATOM 4904 C C . LYS B 1 252 ? -18.938 -15.688 12.688 1 94.69 252 LYS B C 1
ATOM 4906 O O . LYS B 1 252 ? -19.938 -15.195 13.227 1 94.69 252 LYS B O 1
ATOM 4911 N N . ASP B 1 253 ? -17.828 -16.094 13.344 1 95.88 253 ASP B N 1
ATOM 4912 C CA . ASP B 1 253 ? -17.969 -16.344 14.781 1 95.88 253 ASP B CA 1
ATOM 4913 C C . ASP B 1 253 ? -17.297 -15.234 15.586 1 95.88 253 ASP B C 1
ATOM 4915 O O . ASP B 1 253 ? -17.562 -15.07 16.781 1 95.88 253 ASP B O 1
ATOM 4919 N N . PHE B 1 254 ? -16.484 -14.508 15 1 96.44 254 PHE B N 1
ATOM 4920 C CA . PHE B 1 254 ? -15.719 -13.562 15.805 1 96.44 254 PHE B CA 1
ATOM 4921 C C . PHE B 1 254 ? -16.031 -12.125 15.391 1 96.44 254 PHE B C 1
ATOM 4923 O O . PHE B 1 254 ? -16.391 -11.297 16.234 1 96.44 254 PHE B O 1
ATOM 4930 N N . GLU B 1 255 ? -15.945 -11.828 14.125 1 97.12 255 GLU B N 1
ATOM 4931 C CA . GLU B 1 255 ? -16.172 -10.461 13.664 1 97.12 255 GLU B CA 1
ATOM 4932 C C . GLU B 1 255 ? -17.094 -10.438 12.438 1 97.12 255 GLU B C 1
ATOM 4934 O O . GLU B 1 255 ? -16.656 -10.047 11.352 1 97.12 255 GLU B O 1
ATOM 4939 N N . PRO B 1 256 ? -18.344 -10.625 12.664 1 97.12 256 PRO B N 1
ATOM 4940 C CA . PRO B 1 256 ? -19.297 -10.625 11.555 1 97.12 256 PRO B CA 1
ATOM 4941 C C . PRO B 1 256 ? -19.422 -9.258 10.875 1 97.12 256 PRO B C 1
ATOM 4943 O O . PRO B 1 256 ? -19.969 -9.156 9.773 1 97.12 256 PRO B O 1
ATOM 4946 N N . TYR B 1 257 ? -18.922 -8.211 11.539 1 96.94 257 TYR B N 1
ATOM 4947 C CA . TYR B 1 257 ? -18.938 -6.859 10.992 1 96.94 257 TYR B CA 1
ATOM 4948 C C . TYR B 1 257 ? -18.234 -6.805 9.641 1 96.94 257 TYR B C 1
ATOM 4950 O O . TYR B 1 257 ? -18.516 -5.926 8.82 1 96.94 257 TYR B O 1
ATOM 4958 N N . LEU B 1 258 ? -17.391 -7.75 9.328 1 96.62 258 LEU B N 1
ATOM 4959 C CA . LEU B 1 258 ? -16.656 -7.809 8.07 1 96.62 258 LEU B CA 1
ATOM 4960 C C . LEU B 1 258 ? -17.594 -8.133 6.914 1 96.62 258 LEU B C 1
ATOM 4962 O O . LEU B 1 258 ? -17.266 -7.875 5.754 1 96.62 258 LEU B O 1
ATOM 4966 N N . MET B 1 259 ? -18.703 -8.68 7.242 1 94.75 259 MET B N 1
ATOM 4967 C CA . MET B 1 259 ? -19.672 -9.055 6.219 1 94.75 259 MET B CA 1
ATOM 4968 C C . MET B 1 259 ? -20.797 -8.031 6.145 1 94.75 259 MET B C 1
ATOM 4970 O O . MET B 1 259 ? -21.766 -8.211 5.391 1 94.75 259 MET B O 1
ATOM 4974 N N . ASP B 1 260 ? -20.703 -6.961 6.926 1 94.75 260 ASP B N 1
ATOM 4975 C CA . ASP B 1 260 ? -21.703 -5.898 6.914 1 94.75 260 ASP B CA 1
ATOM 4976 C C . ASP B 1 260 ? -21.812 -5.258 5.535 1 94.75 260 ASP B C 1
ATOM 4978 O O . ASP B 1 260 ? -20.797 -5 4.883 1 94.75 260 ASP B O 1
ATOM 4982 N N . PRO B 1 261 ? -23.016 -5.035 5.066 1 92.56 261 PRO B N 1
ATOM 4983 C CA . PRO B 1 261 ? -23.219 -4.5 3.721 1 92.56 261 PRO B CA 1
ATOM 4984 C C . PRO B 1 261 ? -22.672 -3.078 3.562 1 92.56 261 PRO B C 1
ATOM 4986 O O . PRO B 1 261 ? -22.5 -2.602 2.439 1 92.56 261 PRO B O 1
ATOM 4989 N N . SER B 1 262 ? -22.469 -2.359 4.613 1 92 262 SER B N 1
ATOM 4990 C CA . SER B 1 262 ? -21.906 -1.021 4.508 1 92 262 SER B CA 1
ATOM 4991 C C . SER B 1 262 ? -20.453 -1.078 4.008 1 92 262 SER B C 1
ATOM 4993 O O . SER B 1 262 ? -19.938 -0.087 3.498 1 92 262 SER B O 1
ATOM 4995 N N . LYS B 1 263 ? -19.688 -2.166 4.184 1 94.56 263 LYS B N 1
ATOM 4996 C CA . LYS B 1 263 ? -18.391 -2.514 3.613 1 94.56 263 LYS B CA 1
ATOM 4997 C C . LYS B 1 263 ? -17.266 -1.736 4.289 1 94.56 263 LYS B C 1
ATOM 4999 O O . LYS B 1 263 ? -16.094 -1.863 3.906 1 94.56 263 LYS B O 1
ATOM 5004 N N . PHE B 1 264 ? -17.562 -0.893 5.301 1 95.75 264 PHE B N 1
ATOM 5005 C CA . PHE B 1 264 ? -16.516 -0.127 5.965 1 95.75 264 PHE B CA 1
ATOM 5006 C C . PHE B 1 264 ? -15.516 -1.055 6.645 1 95.75 264 PHE B C 1
ATOM 5008 O O . PHE B 1 264 ? -14.305 -0.841 6.559 1 95.75 264 PHE B O 1
ATOM 5015 N N . GLY B 1 265 ? -16.047 -2.061 7.312 1 96.06 265 GLY B N 1
ATOM 5016 C CA . GLY B 1 265 ? -15.164 -3.021 7.965 1 96.06 265 GLY B CA 1
ATOM 5017 C C . GLY B 1 265 ? -14.266 -3.768 6.996 1 96.06 265 GLY B C 1
ATOM 5018 O O . GLY B 1 265 ? -13.062 -3.898 7.234 1 96.06 265 GLY B O 1
ATOM 5019 N N . ALA B 1 266 ? -14.82 -4.211 5.906 1 96.69 266 ALA B N 1
ATOM 5020 C CA . ALA B 1 266 ? -14.07 -4.941 4.891 1 96.69 266 ALA B CA 1
ATOM 5021 C C . ALA B 1 266 ? -12.984 -4.062 4.273 1 96.69 266 ALA B C 1
ATOM 5023 O O . ALA B 1 266 ? -11.852 -4.512 4.078 1 96.69 266 ALA B O 1
ATOM 5024 N N . VAL B 1 267 ? -13.273 -2.844 4.02 1 96.94 267 VAL B N 1
ATOM 5025 C CA . VAL B 1 267 ? -12.336 -1.928 3.383 1 96.94 267 VAL B CA 1
ATOM 5026 C C . VAL B 1 267 ? -11.148 -1.673 4.316 1 96.94 267 VAL B C 1
ATOM 5028 O O . VAL B 1 267 ? -9.992 -1.694 3.883 1 96.94 267 VAL B O 1
ATOM 5031 N N . TRP B 1 268 ? -11.43 -1.496 5.551 1 97.56 268 TRP B N 1
ATOM 5032 C CA . TRP B 1 268 ? -10.352 -1.247 6.508 1 97.56 268 TRP B CA 1
ATOM 5033 C C . TRP B 1 268 ? -9.414 -2.449 6.602 1 97.56 268 TRP B C 1
ATOM 5035 O O . TRP B 1 268 ? -8.195 -2.299 6.539 1 97.56 268 TRP B O 1
ATOM 5045 N N . VAL B 1 269 ? -9.984 -3.615 6.754 1 97.75 269 VAL B N 1
ATOM 5046 C CA . VAL B 1 269 ? -9.156 -4.789 6.996 1 97.75 269 VAL B CA 1
ATOM 5047 C C . VAL B 1 269 ? -8.344 -5.121 5.746 1 97.75 269 VAL B C 1
ATOM 5049 O O . VAL B 1 269 ? -7.207 -5.594 5.836 1 97.75 269 VAL B O 1
ATOM 5052 N N . ILE B 1 270 ? -8.875 -4.883 4.566 1 97.19 270 ILE B N 1
ATOM 5053 C CA . ILE B 1 270 ? -8.141 -5.105 3.326 1 97.19 270 ILE B CA 1
ATOM 5054 C C . ILE B 1 270 ? -7.035 -4.055 3.189 1 97.19 270 ILE B C 1
ATOM 5056 O O . ILE B 1 270 ? -5.914 -4.375 2.787 1 97.19 270 ILE B O 1
ATOM 5060 N N . TYR B 1 271 ? -7.391 -2.787 3.5 1 97.38 271 TYR B N 1
ATOM 5061 C CA . TYR B 1 271 ? -6.395 -1.722 3.51 1 97.38 271 TYR B CA 1
ATOM 5062 C C . TYR B 1 271 ? -5.23 -2.072 4.434 1 97.38 271 TYR B C 1
ATOM 5064 O O . TYR B 1 271 ? -4.066 -1.929 4.055 1 97.38 271 TYR B O 1
ATOM 5072 N N . PHE B 1 272 ? -5.555 -2.559 5.621 1 97.88 272 PHE B N 1
ATOM 5073 C CA . PHE B 1 272 ? -4.535 -2.914 6.602 1 97.88 272 PHE B CA 1
ATOM 5074 C C . PHE B 1 272 ? -3.742 -4.129 6.141 1 97.88 272 PHE B C 1
ATOM 5076 O O . PHE B 1 272 ? -2.537 -4.219 6.391 1 97.88 272 PHE B O 1
ATOM 5083 N N . MET B 1 273 ? -4.383 -5.074 5.531 1 97.44 273 MET B N 1
ATOM 5084 C CA . MET B 1 273 ? -3.695 -6.262 5.035 1 97.44 273 MET B CA 1
ATOM 5085 C C . MET B 1 273 ? -2.592 -5.883 4.055 1 97.44 273 MET B C 1
ATOM 5087 O O . MET B 1 273 ? -1.508 -6.465 4.074 1 97.44 273 MET B O 1
ATOM 5091 N N . ILE B 1 274 ? -2.834 -4.871 3.258 1 96.75 274 ILE B N 1
ATOM 5092 C CA . ILE B 1 274 ? -1.887 -4.527 2.205 1 96.75 274 ILE B CA 1
ATOM 5093 C C . ILE B 1 274 ? -0.886 -3.498 2.729 1 96.75 274 ILE B C 1
ATOM 5095 O O . ILE B 1 274 ? 0.31 -3.783 2.83 1 96.75 274 ILE B O 1
ATOM 5099 N N . ILE B 1 275 ? -1.345 -2.369 3.174 1 97.5 275 ILE B N 1
ATOM 5100 C CA . ILE B 1 275 ? -0.461 -1.295 3.611 1 97.5 275 ILE B CA 1
ATOM 5101 C C . ILE B 1 275 ? 0.181 -1.665 4.945 1 97.5 275 ILE B C 1
ATOM 5103 O O . ILE B 1 275 ? 1.366 -1.404 5.164 1 97.5 275 ILE B O 1
ATOM 5107 N N . GLY B 1 276 ? -0.63 -2.273 5.832 1 97.62 276 GLY B N 1
ATOM 5108 C CA . GLY B 1 276 ? -0.082 -2.713 7.105 1 97.62 276 GLY B CA 1
ATOM 5109 C C . GLY B 1 276 ? 1.055 -3.707 6.953 1 97.62 276 GLY B C 1
ATOM 5110 O O . GLY B 1 276 ? 2.076 -3.598 7.637 1 97.62 276 GLY B O 1
ATOM 5111 N N . SER B 1 277 ? 0.891 -4.594 6.035 1 97.31 277 SER B N 1
ATOM 5112 C CA . SER B 1 277 ? 1.919 -5.605 5.805 1 97.31 277 SER B CA 1
ATOM 5113 C C . SER B 1 277 ? 3.215 -4.969 5.309 1 97.31 277 SER B C 1
ATOM 5115 O O . SER B 1 277 ? 4.301 -5.312 5.785 1 97.31 277 SER B O 1
ATOM 5117 N N . ILE B 1 278 ? 3.078 -4.074 4.355 1 96.56 278 ILE B N 1
ATOM 5118 C CA . ILE B 1 278 ? 4.246 -3.404 3.795 1 96.56 278 ILE B CA 1
ATOM 5119 C C . ILE B 1 278 ? 5 -2.67 4.902 1 96.56 278 ILE B C 1
ATOM 5121 O O . ILE B 1 278 ? 6.227 -2.773 5.004 1 96.56 278 ILE B O 1
ATOM 5125 N N . LEU B 1 279 ? 4.277 -2.014 5.75 1 98.25 279 LEU B N 1
ATOM 5126 C CA . LEU B 1 279 ? 4.898 -1.242 6.82 1 98.25 279 LEU B CA 1
ATOM 5127 C C . LEU B 1 279 ? 5.492 -2.164 7.879 1 98.25 279 LEU B C 1
ATOM 5129 O O . LEU B 1 279 ? 6.609 -1.934 8.352 1 98.25 279 LEU B O 1
ATOM 5133 N N . GLN B 1 280 ? 4.773 -3.193 8.219 1 98.69 280 GLN B N 1
ATOM 5134 C CA . GLN B 1 280 ? 5.238 -4.133 9.234 1 98.69 280 GLN B CA 1
ATOM 5135 C C . GLN B 1 280 ? 6.531 -4.816 8.797 1 98.69 280 GLN B C 1
ATOM 5137 O O . GLN B 1 280 ? 7.492 -4.887 9.57 1 98.69 280 GLN B O 1
ATOM 5142 N N . ILE B 1 281 ? 6.57 -5.277 7.609 1 98.12 281 ILE B N 1
ATOM 5143 C CA . ILE B 1 281 ? 7.742 -5.977 7.098 1 98.12 281 ILE B CA 1
ATOM 5144 C C . ILE B 1 281 ? 8.922 -5.012 6.996 1 98.12 281 ILE B C 1
ATOM 5146 O O . ILE B 1 281 ? 10.047 -5.352 7.363 1 98.12 281 ILE B O 1
ATOM 5150 N N . SER B 1 282 ? 8.672 -3.811 6.523 1 98 282 SER B N 1
ATOM 5151 C CA . SER B 1 282 ? 9.727 -2.803 6.406 1 98 282 SER B CA 1
ATOM 5152 C C . SER B 1 282 ? 10.297 -2.441 7.773 1 98 282 SER B C 1
ATOM 5154 O O . SER B 1 282 ? 11.508 -2.283 7.926 1 98 282 SER B O 1
ATOM 5156 N N . ILE B 1 283 ? 9.422 -2.295 8.719 1 98.38 283 ILE B N 1
ATOM 5157 C CA . ILE B 1 283 ? 9.852 -1.92 10.062 1 98.38 283 ILE B CA 1
ATOM 5158 C C . ILE B 1 283 ? 10.703 -3.035 10.664 1 98.38 283 ILE B C 1
ATOM 5160 O O . ILE B 1 283 ? 11.734 -2.771 11.281 1 98.38 283 ILE B O 1
ATOM 5164 N N . VAL B 1 2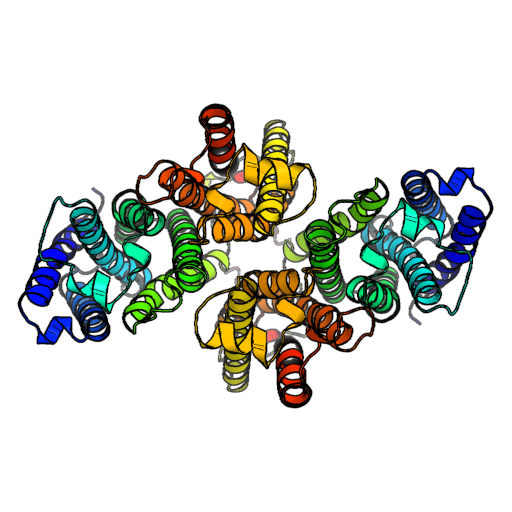84 ? 10.25 -4.281 10.5 1 98.06 284 VAL B N 1
ATOM 5165 C CA . VAL B 1 284 ? 11.039 -5.41 11 1 98.06 284 VAL B CA 1
ATOM 5166 C C . VAL B 1 284 ? 12.422 -5.402 10.352 1 98.06 284 VAL B C 1
ATOM 5168 O O . VAL B 1 284 ? 13.43 -5.582 11.031 1 98.06 284 VAL B O 1
ATOM 5171 N N . PHE B 1 285 ? 12.469 -5.176 9.078 1 97 285 PHE B N 1
ATOM 5172 C CA . PHE B 1 285 ? 13.742 -5.094 8.367 1 97 285 PHE B CA 1
ATOM 5173 C C . PHE B 1 285 ? 14.625 -4.004 8.953 1 97 285 PHE B C 1
ATOM 5175 O O . PHE B 1 285 ? 15.812 -4.223 9.195 1 97 285 PHE B O 1
ATOM 5182 N N . GLY B 1 286 ? 14.078 -2.867 9.219 1 95.06 286 GLY B N 1
ATOM 5183 C CA . GLY B 1 286 ? 14.836 -1.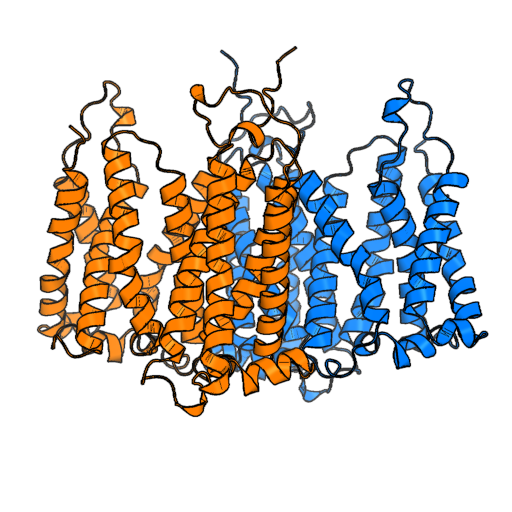742 9.75 1 95.06 286 GLY B CA 1
ATOM 5184 C C . GLY B 1 286 ? 15.312 -1.959 11.172 1 95.06 286 GLY B C 1
ATOM 5185 O O . GLY B 1 286 ? 16.375 -1.462 11.562 1 95.06 286 GLY B O 1
ATOM 5186 N N . LEU B 1 287 ? 14.523 -2.65 11.969 1 95.19 287 LEU B N 1
ATOM 5187 C CA . LEU B 1 287 ? 14.898 -2.924 13.359 1 95.19 287 LEU B CA 1
ATOM 5188 C C . LEU B 1 287 ? 16.172 -3.766 13.422 1 95.19 287 LEU B C 1
ATOM 5190 O O . LEU B 1 287 ? 16.938 -3.65 14.375 1 95.19 287 LEU B O 1
ATOM 5194 N N . PHE B 1 288 ? 16.391 -4.555 12.359 1 94.19 288 PHE B N 1
ATOM 5195 C CA . PHE B 1 288 ? 17.547 -5.438 12.375 1 94.19 288 PHE B CA 1
ATOM 5196 C C . PHE B 1 288 ? 18.703 -4.848 11.555 1 94.19 288 PHE B C 1
ATOM 5198 O O . PHE B 1 288 ? 19.75 -5.469 11.414 1 94.19 288 PHE B O 1
ATOM 5205 N N . ASN B 1 289 ? 18.547 -3.717 11.016 1 92.25 289 ASN B N 1
ATOM 5206 C CA . ASN B 1 289 ? 19.578 -3.047 10.242 1 92.25 289 ASN B CA 1
ATOM 5207 C C . ASN B 1 289 ? 19.891 -1.665 10.805 1 92.25 289 ASN B C 1
ATOM 5209 O O . ASN B 1 289 ? 19.203 -0.693 10.508 1 92.25 289 ASN B O 1
ATOM 5213 N N . PRO B 1 290 ? 21 -1.604 11.492 1 90.25 290 PRO B N 1
ATOM 5214 C CA . PRO B 1 290 ? 21.375 -0.306 12.055 1 90.25 290 PRO B CA 1
ATOM 5215 C C . PRO B 1 290 ? 21.609 0.755 10.984 1 90.25 290 PRO B C 1
ATOM 5217 O O . PRO B 1 290 ? 22.109 0.444 9.898 1 90.25 290 PRO B O 1
ATOM 5220 N N . GLY B 1 291 ? 21.234 1.946 11.266 1 88.94 291 GLY B N 1
ATOM 5221 C CA . GLY B 1 291 ? 21.422 3.045 10.336 1 88.94 291 GLY B CA 1
ATOM 5222 C C . GLY B 1 291 ? 20.203 3.318 9.477 1 88.94 291 GLY B C 1
ATOM 5223 O O . GLY B 1 291 ? 20.219 4.199 8.617 1 88.94 291 GLY B O 1
ATOM 5224 N N . SER B 1 292 ? 19.156 2.547 9.734 1 91.81 292 SER B N 1
ATOM 5225 C CA . SER B 1 292 ? 17.922 2.734 8.984 1 91.81 292 SER B CA 1
ATOM 5226 C C . SER B 1 292 ? 17.078 3.869 9.57 1 91.81 292 SER B C 1
ATOM 5228 O O . SER B 1 292 ? 16.094 3.623 10.266 1 91.81 292 SER B O 1
ATOM 5230 N N . SER B 1 293 ? 17.375 5.082 9.203 1 92.19 293 SER B N 1
ATOM 5231 C CA . SER B 1 293 ? 16.719 6.25 9.781 1 92.19 293 SER B CA 1
ATOM 5232 C C . SER B 1 293 ? 15.258 6.324 9.367 1 92.19 293 SER B C 1
ATOM 5234 O O . SER B 1 293 ? 14.43 6.883 10.086 1 92.19 293 SER B O 1
ATOM 5236 N N . TRP B 1 294 ? 14.922 5.695 8.234 1 93.88 294 TRP B N 1
ATOM 5237 C CA . TRP B 1 294 ? 13.562 5.746 7.695 1 93.88 294 TRP B CA 1
ATOM 5238 C C . TRP B 1 294 ? 12.602 4.965 8.578 1 93.88 294 TRP B C 1
ATOM 5240 O O . TRP B 1 294 ? 11.383 5.129 8.477 1 93.88 294 TRP B O 1
ATOM 5250 N N . VAL B 1 295 ? 13.07 4.109 9.461 1 96.06 295 VAL B N 1
ATOM 5251 C CA . VAL B 1 295 ? 12.219 3.312 10.344 1 96.06 295 VAL B CA 1
ATOM 5252 C C . VAL B 1 295 ? 11.492 4.23 11.32 1 96.06 295 VAL B C 1
ATOM 5254 O O . VAL B 1 295 ? 10.359 3.941 11.719 1 96.06 295 VAL B O 1
ATOM 5257 N N . LEU B 1 296 ? 12.094 5.348 11.742 1 96.62 296 LEU B N 1
ATOM 5258 C CA . LEU B 1 296 ? 11.461 6.297 12.648 1 96.62 296 LEU B CA 1
ATOM 5259 C C . LEU B 1 296 ? 10.203 6.891 12.023 1 96.62 296 LEU B C 1
ATOM 5261 O O . LEU B 1 296 ? 9.148 6.941 12.664 1 96.62 296 LEU B O 1
ATOM 5265 N N . ASP B 1 297 ? 10.297 7.258 10.781 1 97.44 297 ASP B N 1
ATOM 5266 C CA . ASP B 1 297 ? 9.148 7.816 10.078 1 97.44 297 ASP B CA 1
ATOM 5267 C C . ASP B 1 297 ? 8.07 6.762 9.867 1 97.44 297 ASP B C 1
ATOM 5269 O O . ASP B 1 297 ? 6.887 7.016 10.109 1 97.44 297 ASP B O 1
ATOM 5273 N N . LEU B 1 298 ? 8.445 5.566 9.438 1 97.94 298 LEU B N 1
ATOM 5274 C CA . LEU B 1 298 ? 7.48 4.508 9.156 1 97.94 298 LEU B CA 1
ATOM 5275 C C . LEU B 1 298 ? 6.77 4.07 10.43 1 97.94 298 LEU B C 1
ATOM 5277 O O . LEU B 1 298 ? 5.594 3.701 10.398 1 97.94 298 LEU B O 1
ATOM 5281 N N . SER B 1 299 ? 7.527 4.094 11.523 1 98.44 299 SER B N 1
ATOM 5282 C CA . SER B 1 299 ? 6.914 3.695 12.781 1 98.44 299 SER B CA 1
ATOM 5283 C C . SER B 1 299 ? 5.805 4.664 13.188 1 98.44 299 SER B C 1
ATOM 5285 O O . SER B 1 299 ? 4.754 4.242 13.68 1 98.44 299 SER B O 1
ATOM 5287 N N . ILE B 1 300 ? 5.992 5.949 12.961 1 98.62 300 ILE B N 1
ATOM 5288 C CA . ILE B 1 300 ? 4.984 6.949 13.297 1 98.62 300 ILE B CA 1
ATOM 5289 C C . ILE B 1 300 ? 3.779 6.793 12.375 1 98.62 300 ILE B C 1
ATOM 5291 O O . ILE B 1 300 ? 2.633 6.824 12.828 1 98.62 300 ILE B O 1
ATOM 5295 N N . ILE B 1 301 ? 4.012 6.625 11.094 1 98.62 301 ILE B N 1
ATOM 5296 C CA . ILE B 1 301 ? 2.939 6.457 10.117 1 98.62 301 ILE B CA 1
ATOM 5297 C C . ILE B 1 301 ? 2.133 5.203 10.453 1 98.62 301 ILE B C 1
ATOM 5299 O O . ILE B 1 301 ? 0.899 5.227 10.43 1 98.62 301 ILE B O 1
ATOM 5303 N N . TYR B 1 302 ? 2.863 4.152 10.758 1 98.75 302 TYR B N 1
ATOM 5304 C CA . TYR B 1 302 ? 2.209 2.898 11.109 1 98.75 302 TYR B CA 1
ATOM 5305 C C . TYR B 1 302 ? 1.347 3.068 12.359 1 98.75 302 TYR B C 1
ATOM 5307 O O . TYR B 1 302 ? 0.225 2.559 12.422 1 98.75 302 TYR B O 1
ATOM 5315 N N . ALA B 1 303 ? 1.819 3.701 13.359 1 98.75 303 ALA B N 1
ATOM 5316 C CA . ALA B 1 303 ? 1.05 3.961 14.57 1 98.75 303 ALA B CA 1
ATOM 5317 C C . ALA B 1 303 ? -0.187 4.801 14.266 1 98.75 303 ALA B C 1
ATOM 5319 O O . ALA B 1 303 ? -1.276 4.52 14.773 1 98.75 303 ALA B O 1
ATOM 5320 N N . ALA B 1 304 ? -0.019 5.805 13.469 1 98.5 304 ALA B N 1
ATOM 5321 C CA . ALA B 1 304 ? -1.143 6.664 13.094 1 98.5 304 ALA B CA 1
ATOM 5322 C C . ALA B 1 304 ? -2.246 5.855 12.422 1 98.5 304 ALA B C 1
ATOM 5324 O O . ALA B 1 304 ? -3.422 5.988 12.766 1 98.5 304 ALA B O 1
ATOM 5325 N N . ILE B 1 305 ? -1.854 5.004 11.492 1 98.5 305 ILE B N 1
ATOM 5326 C CA . ILE B 1 305 ? -2.793 4.195 10.719 1 98.5 305 ILE B CA 1
ATOM 5327 C C . ILE B 1 305 ? -3.531 3.234 11.648 1 98.5 305 ILE B C 1
ATOM 5329 O O . ILE B 1 305 ? -4.762 3.135 11.594 1 98.5 305 ILE B O 1
ATOM 5333 N N . THR B 1 306 ? -2.822 2.598 12.531 1 98.62 306 THR B N 1
ATOM 5334 C CA . THR B 1 306 ? -3.414 1.533 13.336 1 98.62 306 THR B CA 1
ATOM 5335 C C . THR B 1 306 ? -4.277 2.113 14.453 1 98.62 306 THR B C 1
ATOM 5337 O O . THR B 1 306 ? -5.32 1.557 14.789 1 98.62 306 THR B O 1
ATOM 5340 N N . ILE B 1 307 ? -3.818 3.219 15.039 1 98.12 307 ILE B N 1
ATOM 5341 C CA . ILE B 1 307 ? -4.609 3.84 16.094 1 98.12 307 ILE B CA 1
ATOM 5342 C C . ILE B 1 307 ? -5.941 4.32 15.523 1 98.12 307 ILE B C 1
ATOM 5344 O O . ILE B 1 307 ? -7.004 3.979 16.047 1 98.12 307 ILE B O 1
ATOM 5348 N N . HIS B 1 308 ? -5.867 5.027 14.461 1 97.81 308 HIS B N 1
ATOM 5349 C CA . HIS B 1 308 ? -7.086 5.543 13.852 1 97.81 308 HIS B CA 1
ATOM 5350 C C . HIS B 1 308 ? -7.934 4.418 13.273 1 97.81 308 HIS B C 1
ATOM 5352 O O . HIS B 1 308 ? -9.148 4.375 13.492 1 97.81 308 HIS B O 1
ATOM 5358 N N . GLY B 1 309 ? -7.301 3.537 12.547 1 97.62 309 GLY B N 1
ATOM 5359 C CA . GLY B 1 309 ? -8.023 2.441 11.914 1 97.62 309 GLY B CA 1
ATOM 5360 C C . GLY B 1 309 ? -8.75 1.56 12.914 1 97.62 309 GLY B C 1
ATOM 5361 O O . GLY B 1 309 ? -9.891 1.155 12.672 1 97.62 309 GLY B O 1
ATOM 5362 N N . THR B 1 310 ? -8.078 1.256 13.984 1 97.81 310 THR B N 1
ATOM 5363 C CA . THR B 1 310 ? -8.711 0.44 15.016 1 97.81 310 THR B CA 1
ATOM 5364 C C . THR B 1 310 ? -9.883 1.185 15.648 1 97.81 310 THR B C 1
ATOM 5366 O O . THR B 1 310 ? -10.922 0.591 15.93 1 97.81 310 THR B O 1
ATOM 5369 N N . PHE B 1 311 ? -9.734 2.48 15.836 1 97.06 311 PHE B N 1
ATOM 5370 C CA . PHE B 1 311 ? -10.773 3.312 16.438 1 97.06 311 PHE B CA 1
ATOM 5371 C C . PHE B 1 311 ? -12.031 3.307 15.57 1 97.06 311 PHE B C 1
ATOM 5373 O O . PHE B 1 311 ? -13.125 3.064 16.078 1 97.06 311 PHE B O 1
ATOM 5380 N N . ILE B 1 312 ? -11.922 3.471 14.297 1 96.38 312 ILE B N 1
ATOM 5381 C CA . ILE B 1 312 ? -13.078 3.631 13.422 1 96.38 312 ILE B CA 1
ATOM 5382 C C . ILE B 1 312 ? -13.648 2.26 13.07 1 96.38 312 ILE B C 1
ATOM 5384 O O . ILE B 1 312 ? -14.758 2.162 12.547 1 96.38 312 ILE B O 1
ATOM 5388 N N . HIS B 1 313 ? -12.898 1.229 13.305 1 97.19 313 HIS B N 1
ATOM 5389 C CA . HIS B 1 313 ? -13.359 -0.114 12.969 1 97.19 313 HIS B CA 1
ATOM 5390 C C . HIS B 1 313 ? -14.016 -0.792 14.164 1 97.19 313 HIS B C 1
ATOM 5392 O O . HIS B 1 313 ? -15.055 -1.442 14.023 1 97.19 313 HIS B O 1
ATOM 5398 N N . LEU B 1 314 ? -13.445 -0.668 15.312 1 97.19 314 LEU B N 1
ATOM 5399 C CA . LEU B 1 314 ? -13.859 -1.425 16.484 1 97.19 314 LEU B CA 1
ATOM 5400 C C . LEU B 1 314 ? -15.133 -0.831 17.094 1 97.19 314 LEU B C 1
ATOM 5402 O O . LEU B 1 314 ? -16.062 -1.562 17.422 1 97.19 314 LEU B O 1
ATOM 5406 N N . ILE B 1 315 ? -15.273 0.443 17.188 1 96.25 315 ILE B N 1
ATOM 5407 C CA . ILE B 1 315 ? -16.328 1.115 17.938 1 96.25 315 ILE B CA 1
ATOM 5408 C C . ILE B 1 315 ? -17.672 0.909 17.234 1 96.25 315 ILE B C 1
ATOM 5410 O O . ILE B 1 315 ? -18.672 0.586 17.875 1 96.25 315 ILE B O 1
ATOM 5414 N N . PRO B 1 316 ? -17.75 0.994 15.906 1 95.75 316 PRO B N 1
ATOM 5415 C CA . PRO B 1 316 ? -19.031 0.792 15.227 1 95.75 316 PRO B CA 1
ATOM 5416 C C . PRO B 1 316 ? -19.625 -0.583 15.5 1 95.75 316 PRO B C 1
ATOM 5418 O O . PRO B 1 316 ? -20.859 -0.747 15.445 1 95.75 316 PRO B O 1
ATOM 5421 N N . GLN B 1 317 ? -18.844 -1.526 15.789 1 96.19 317 GLN B N 1
ATOM 5422 C CA . GLN B 1 317 ? -19.312 -2.889 16.016 1 96.19 317 GLN B CA 1
ATOM 5423 C C . GLN B 1 317 ? -20.172 -2.979 17.266 1 96.19 317 GLN B C 1
ATOM 5425 O O . GLN B 1 317 ? -20.844 -3.986 17.5 1 96.19 317 GLN B O 1
ATOM 5430 N N . PHE B 1 318 ? -20.203 -1.938 18.109 1 94.56 318 PHE B N 1
ATOM 5431 C CA . PHE B 1 318 ? -21 -1.88 19.328 1 94.56 318 PHE B CA 1
ATOM 5432 C C . PHE B 1 318 ? -22.125 -0.87 19.188 1 94.56 318 PHE B C 1
ATOM 5434 O O . PHE B 1 318 ? -22.922 -0.687 20.109 1 94.56 318 PHE B O 1
ATOM 5441 N N . CYS B 1 319 ? -22.25 -0.207 18.078 1 92.81 319 CYS B N 1
ATOM 5442 C CA . CYS B 1 319 ? -23.203 0.879 17.891 1 92.81 319 CYS B CA 1
ATOM 5443 C C . CYS B 1 319 ? -24.531 0.352 17.359 1 92.81 319 CYS B C 1
ATOM 5445 O O . CYS B 1 319 ? -24.562 -0.655 16.641 1 92.81 319 CYS B O 1
ATOM 5447 N N . GLU B 1 320 ? -25.562 1.069 17.562 1 89.19 320 GLU B N 1
ATOM 5448 C CA . GLU B 1 320 ? -26.922 0.66 17.203 1 89.19 320 GLU B CA 1
ATOM 5449 C C . GLU B 1 320 ? -27.172 0.837 15.711 1 89.19 320 GLU B C 1
ATOM 5451 O O . GLU B 1 320 ? -28.094 0.225 15.148 1 89.19 320 GLU B O 1
ATOM 5456 N N . GLY B 1 321 ? -26.375 1.604 15.062 1 89.06 321 GLY B N 1
ATOM 5457 C CA . GLY B 1 321 ? -26.562 1.827 13.641 1 89.06 321 GLY B CA 1
ATOM 5458 C C . GLY B 1 321 ? -26.219 0.612 12.797 1 89.06 321 GLY B C 1
ATOM 5459 O O . GLY B 1 321 ? -26.641 0.51 11.648 1 89.06 321 GLY B O 1
ATOM 5460 N N . VAL B 1 322 ? -25.531 -0.305 13.367 1 92.56 322 VAL B N 1
ATOM 5461 C CA . VAL B 1 322 ? -25.203 -1.565 12.711 1 92.56 322 VAL B CA 1
ATOM 5462 C C . VAL B 1 322 ? -26.188 -2.648 13.148 1 92.56 322 VAL B C 1
ATOM 5464 O O . VAL B 1 322 ? -26.562 -2.727 14.32 1 92.56 322 VAL B O 1
ATOM 5467 N N . LEU B 1 323 ? -26.641 -3.436 12.203 1 93.75 323 LEU B N 1
ATOM 5468 C CA . LEU B 1 323 ? -27.578 -4.504 12.5 1 93.75 323 LEU B CA 1
ATOM 5469 C C . LEU B 1 323 ? -27 -5.473 13.523 1 93.75 323 LEU B C 1
ATOM 5471 O O . LEU B 1 323 ? -25.812 -5.812 13.461 1 93.75 323 LEU B O 1
ATOM 5475 N N . PRO B 1 324 ? -27.734 -5.926 14.438 1 94.38 324 PRO B N 1
ATOM 5476 C CA . PRO B 1 324 ? -27.266 -6.785 15.523 1 94.38 324 PRO B CA 1
ATOM 5477 C C . PRO B 1 324 ? -26.578 -8.055 15.016 1 94.38 324 PRO B C 1
ATOM 5479 O O . PRO B 1 324 ? -25.656 -8.562 15.648 1 94.38 324 PRO B O 1
ATOM 5482 N N . LYS B 1 325 ? -26.984 -8.539 13.906 1 94.94 325 LYS B N 1
ATOM 5483 C CA . LYS B 1 325 ? -26.406 -9.766 13.359 1 94.94 325 LYS B CA 1
ATOM 5484 C C . LYS B 1 325 ? -24.938 -9.562 12.992 1 94.94 325 LYS B C 1
ATOM 5486 O O . LYS B 1 325 ? -24.188 -10.531 12.883 1 94.94 325 LYS B O 1
ATOM 5491 N N . TYR B 1 326 ? -24.547 -8.328 12.852 1 96 326 TYR B N 1
ATOM 5492 C CA . TYR B 1 326 ? -23.172 -8.039 12.461 1 96 326 TYR B CA 1
ATOM 5493 C C . TYR B 1 326 ? -22.359 -7.547 13.656 1 96 326 TYR B C 1
ATOM 5495 O O . TYR B 1 326 ? -21.188 -7.176 13.508 1 96 326 TYR B O 1
ATOM 5503 N N . HIS B 1 327 ? -22.969 -7.535 14.797 1 96.44 327 HIS B N 1
ATOM 5504 C CA . HIS B 1 327 ? -22.234 -7.195 16.016 1 96.44 327 HIS B CA 1
ATOM 5505 C C . HIS B 1 327 ? -21.312 -8.336 16.438 1 96.44 327 HIS B C 1
ATOM 5507 O O . HIS B 1 327 ? -21.516 -9.484 16.016 1 96.44 327 HIS B O 1
ATOM 5513 N N . ILE B 1 328 ? -20.328 -8.016 17.25 1 96.88 328 ILE B N 1
ATOM 5514 C CA . ILE B 1 328 ? -19.469 -9.039 17.844 1 96.88 328 ILE B CA 1
ATOM 5515 C C . ILE B 1 328 ? -20.297 -9.914 18.781 1 96.88 328 ILE B C 1
ATOM 5517 O O . ILE B 1 328 ? -20.969 -9.406 19.688 1 96.88 328 ILE B O 1
ATOM 5521 N N . PRO B 1 329 ? -20.25 -11.188 18.547 1 95.75 329 PRO B N 1
ATOM 5522 C CA . PRO B 1 329 ? -21 -12.055 19.453 1 95.75 329 PRO B CA 1
ATOM 5523 C C . PRO B 1 329 ? -20.5 -11.953 20.906 1 95.75 329 PRO B C 1
ATOM 5525 O O . PRO B 1 329 ? -19.312 -11.805 21.141 1 95.75 329 PRO B O 1
ATOM 5528 N N . PRO B 1 330 ? -21.391 -12.094 21.828 1 94.12 330 PRO B N 1
ATOM 5529 C CA . PRO B 1 330 ? -21.031 -11.922 23.25 1 94.12 330 PRO B CA 1
ATOM 5530 C C . PRO B 1 330 ? -19.922 -12.859 23.688 1 94.12 330 PRO B C 1
ATOM 5532 O O . PRO B 1 330 ? -19.078 -12.477 24.5 1 94.12 330 PRO B O 1
ATOM 5535 N N . GLY B 1 331 ? -19.859 -14.023 23.234 1 94.12 331 GLY B N 1
ATOM 5536 C CA . GLY B 1 331 ? -18.844 -14.977 23.625 1 94.12 331 GLY B CA 1
ATOM 5537 C C . GLY B 1 331 ? -17.469 -14.648 23.062 1 94.12 331 GLY B C 1
ATOM 5538 O O . GLY B 1 331 ? -16.453 -15.086 23.609 1 94.12 331 GLY B O 1
ATOM 5539 N N . ALA B 1 332 ? -17.391 -13.789 22.031 1 96.25 332 ALA B N 1
ATOM 5540 C CA . ALA B 1 332 ? -16.141 -13.516 21.344 1 96.25 332 ALA B CA 1
ATOM 5541 C C . ALA B 1 332 ? -15.664 -12.094 21.609 1 96.25 332 ALA B C 1
ATOM 5543 O O . ALA B 1 332 ? -14.609 -11.68 21.109 1 96.25 332 ALA B O 1
ATOM 5544 N N . GLN B 1 333 ? -16.312 -11.336 22.375 1 95.81 333 GLN B N 1
ATOM 5545 C CA . GLN B 1 333 ? -16.094 -9.898 22.531 1 95.81 333 GLN B CA 1
ATOM 5546 C C . GLN B 1 333 ? -14.68 -9.609 23.047 1 95.81 333 GLN B C 1
ATOM 5548 O O . GLN B 1 333 ? -13.961 -8.789 22.469 1 95.81 333 GLN B O 1
ATOM 5553 N N . TRP B 1 334 ? -14.289 -10.32 24.016 1 95.62 334 TRP B N 1
ATOM 5554 C CA . TRP B 1 334 ? -12.984 -10.047 24.609 1 95.62 334 TRP B CA 1
ATOM 5555 C C . TRP B 1 334 ? -11.859 -10.391 23.641 1 95.62 334 TRP B C 1
ATOM 5557 O O . TRP B 1 334 ? -10.867 -9.656 23.531 1 95.62 334 TRP B O 1
ATOM 5567 N N . LEU B 1 335 ? -11.992 -11.422 22.938 1 95.69 335 LEU B N 1
ATOM 5568 C CA . LEU B 1 335 ? -10.969 -11.844 21.984 1 95.69 335 LEU B CA 1
ATOM 5569 C C . LEU B 1 335 ? -10.867 -10.852 20.828 1 95.69 335 LEU B C 1
ATOM 5571 O O . LEU B 1 335 ? -9.758 -10.492 20.422 1 95.69 335 LEU B O 1
ATOM 5575 N N . VAL B 1 336 ? -11.977 -10.414 20.391 1 97.06 336 VAL B N 1
ATOM 5576 C CA . VAL B 1 336 ? -11.992 -9.5 19.266 1 97.06 336 VAL B CA 1
ATOM 5577 C C . VAL B 1 336 ? -11.461 -8.133 19.688 1 97.06 336 VAL B C 1
ATOM 5579 O O . VAL B 1 336 ? -10.641 -7.527 18.984 1 97.06 336 VAL B O 1
ATOM 5582 N N . VAL B 1 337 ? -11.859 -7.652 20.859 1 97.81 337 VAL B N 1
ATOM 5583 C CA . VAL B 1 337 ? -11.43 -6.348 21.344 1 97.81 337 VAL B CA 1
ATOM 5584 C C . VAL B 1 337 ? -9.93 -6.379 21.641 1 97.81 337 VAL B C 1
ATOM 5586 O O . VAL B 1 337 ? -9.188 -5.488 21.219 1 97.81 337 VAL B O 1
ATOM 5589 N N . LEU B 1 338 ? -9.469 -7.379 22.266 1 97.25 338 LEU B N 1
ATOM 5590 C CA . LEU B 1 338 ? -8.047 -7.488 22.594 1 97.25 338 LEU B CA 1
ATOM 5591 C C . LEU B 1 338 ? -7.211 -7.676 21.344 1 97.25 338 LEU B C 1
ATOM 5593 O O . LEU B 1 338 ? -6.113 -7.121 21.234 1 97.25 338 LEU B O 1
ATOM 5597 N N . GLY B 1 339 ? -7.707 -8.445 20.453 1 97 339 GLY B N 1
ATOM 5598 C CA . GLY B 1 339 ? -7.004 -8.633 19.188 1 97 339 GLY B CA 1
ATOM 5599 C C . GLY B 1 339 ? -6.844 -7.352 18.391 1 97 339 GLY B C 1
ATOM 5600 O O . GLY B 1 339 ? -5.766 -7.074 17.859 1 97 339 GLY B O 1
ATOM 5601 N N . ASN B 1 340 ? -7.859 -6.629 18.328 1 97.94 340 ASN B N 1
ATOM 5602 C CA . ASN B 1 340 ? -7.801 -5.367 17.594 1 97.94 340 ASN B CA 1
ATOM 5603 C C . ASN B 1 340 ? -6.918 -4.348 18.312 1 97.94 340 ASN B C 1
ATOM 5605 O O . ASN B 1 340 ? -6.16 -3.619 17.672 1 97.94 340 ASN B O 1
ATOM 5609 N N . LEU B 1 341 ? -6.973 -4.309 19.609 1 98.25 341 LEU B N 1
ATOM 5610 C CA . LEU B 1 341 ? -6.191 -3.334 20.359 1 98.25 341 LEU B CA 1
ATOM 5611 C C . LEU B 1 341 ? -4.715 -3.711 20.375 1 98.25 341 LEU B C 1
ATOM 5613 O O . LEU B 1 341 ? -3.852 -2.85 20.562 1 98.25 341 LEU B O 1
ATOM 5617 N N . PHE B 1 342 ? -4.461 -4.965 20.172 1 98.56 342 PHE B N 1
ATOM 5618 C CA . PHE B 1 342 ? -3.08 -5.43 20.141 1 98.56 342 PHE B CA 1
ATOM 5619 C C . PHE B 1 342 ? -2.314 -4.777 19 1 98.56 342 PHE B C 1
ATOM 5621 O O . PHE B 1 342 ? -1.122 -4.496 19.125 1 98.56 342 PHE B O 1
ATOM 5628 N N . ILE B 1 343 ? -2.982 -4.441 17.953 1 98.44 343 ILE B N 1
ATOM 5629 C CA . ILE B 1 343 ? -2.355 -3.893 16.766 1 98.44 343 ILE B CA 1
ATOM 5630 C C . ILE B 1 343 ? -1.761 -2.521 17.078 1 98.44 343 ILE B C 1
ATOM 5632 O O . ILE B 1 343 ? -0.552 -2.316 16.938 1 98.44 343 ILE B O 1
ATOM 5636 N N . PRO B 1 344 ? -2.529 -1.556 17.547 1 98.62 344 PRO B N 1
ATOM 5637 C CA . PRO B 1 344 ? -1.937 -0.254 17.859 1 98.62 344 PRO B CA 1
ATOM 5638 C C . PRO B 1 344 ? -0.981 -0.313 19.047 1 98.62 344 PRO B C 1
ATOM 5640 O O . PRO B 1 344 ? -0.036 0.476 19.125 1 98.62 344 PRO B O 1
ATOM 5643 N N . ILE B 1 345 ? -1.184 -1.234 19.969 1 98.69 345 ILE B N 1
ATOM 5644 C CA . ILE B 1 345 ? -0.275 -1.361 21.094 1 98.69 345 ILE B CA 1
ATOM 5645 C C . ILE B 1 345 ? 1.12 -1.734 20.594 1 98.69 345 ILE B C 1
ATOM 5647 O O . ILE B 1 345 ? 2.117 -1.161 21.047 1 98.69 345 ILE B O 1
ATOM 5651 N N . VAL B 1 346 ? 1.179 -2.68 19.703 1 98.69 346 VAL B N 1
ATOM 5652 C CA . VAL B 1 346 ? 2.457 -3.07 19.125 1 98.69 346 VAL B CA 1
ATOM 5653 C C . VAL B 1 346 ? 3.053 -1.896 18.359 1 98.69 346 VAL B C 1
ATOM 5655 O O . VAL B 1 346 ? 4.25 -1.625 18.453 1 98.69 346 VAL B O 1
ATOM 5658 N N . ALA B 1 347 ? 2.236 -1.212 17.609 1 98.69 347 ALA B N 1
ATOM 5659 C CA . ALA B 1 347 ? 2.701 -0.077 16.812 1 98.69 347 ALA B CA 1
ATOM 5660 C C . ALA B 1 347 ? 3.297 1.009 17.703 1 98.69 347 ALA B C 1
ATOM 5662 O O . ALA B 1 347 ? 4.375 1.536 17.422 1 98.69 347 ALA B O 1
ATOM 5663 N N . VAL B 1 348 ? 2.641 1.35 18.797 1 98.62 348 VAL B N 1
ATOM 5664 C CA . VAL B 1 348 ? 3.111 2.383 19.703 1 98.62 348 VAL B CA 1
ATOM 5665 C C . VAL B 1 348 ? 4.395 1.92 20.391 1 98.62 348 VAL B C 1
ATOM 5667 O O . VAL B 1 348 ? 5.309 2.717 20.625 1 98.62 348 VAL B O 1
ATOM 5670 N N . SER B 1 349 ? 4.477 0.635 20.719 1 98.5 349 SER B N 1
ATOM 5671 C CA . SER B 1 349 ? 5.688 0.083 21.312 1 98.5 349 SER B CA 1
ATOM 5672 C C . SER B 1 349 ? 6.879 0.221 20.375 1 98.5 349 SER B C 1
ATOM 5674 O O . SER B 1 349 ? 8 0.46 20.812 1 98.5 349 SER B O 1
ATOM 5676 N N . VAL B 1 350 ? 6.645 0.073 19.141 1 98.19 350 VAL B N 1
ATOM 5677 C CA . VAL B 1 350 ? 7.703 0.236 18.156 1 98.19 350 VAL B CA 1
ATOM 5678 C C . VAL B 1 350 ? 8.18 1.688 18.141 1 98.19 350 VAL B C 1
ATOM 5680 O O . VAL B 1 350 ? 9.383 1.954 18.094 1 98.19 350 VAL B O 1
ATOM 5683 N N . VAL B 1 351 ? 7.266 2.635 18.172 1 98.19 351 VAL B N 1
ATOM 5684 C CA . VAL B 1 351 ? 7.617 4.051 18.188 1 98.19 351 VAL B CA 1
ATOM 5685 C C . VAL B 1 351 ? 8.469 4.359 19.422 1 98.19 351 VAL B C 1
ATOM 5687 O O . VAL B 1 351 ? 9.492 5.039 19.328 1 98.19 351 VAL B O 1
ATOM 5690 N N . ILE B 1 352 ? 8.039 3.844 20.547 1 97.38 352 ILE B N 1
ATOM 5691 C CA . ILE B 1 352 ? 8.758 4.078 21.797 1 97.38 352 ILE B CA 1
ATOM 5692 C C . ILE B 1 352 ? 10.18 3.529 21.672 1 97.38 352 ILE B C 1
ATOM 5694 O O . ILE B 1 352 ? 11.141 4.199 22.047 1 97.38 352 ILE B O 1
ATOM 5698 N N . ARG B 1 353 ? 10.336 2.385 21.141 1 95.12 353 ARG B N 1
ATOM 5699 C CA . ARG B 1 353 ? 11.648 1.779 20.938 1 95.12 353 ARG B CA 1
ATOM 5700 C C . ARG B 1 353 ? 12.5 2.627 20 1 95.12 353 ARG B C 1
ATOM 5702 O O . ARG B 1 353 ? 13.688 2.848 20.266 1 95.12 353 ARG B O 1
ATOM 5709 N N . CYS B 1 354 ? 11.977 3.082 18.969 1 93.38 354 CYS B N 1
ATOM 5710 C CA . CYS B 1 354 ? 12.719 3.842 17.969 1 93.38 354 CYS B CA 1
ATOM 5711 C C . CYS B 1 354 ? 13.195 5.172 18.531 1 93.38 354 CYS B C 1
ATOM 5713 O O . CYS B 1 354 ? 14.328 5.586 18.297 1 93.38 354 CYS B O 1
ATOM 5715 N N . PHE B 1 355 ? 12.422 5.789 19.344 1 93 355 PHE B N 1
ATOM 5716 C CA . PHE B 1 355 ? 12.75 7.137 19.797 1 93 355 PHE B CA 1
ATOM 5717 C C . PHE B 1 355 ? 13.477 7.094 21.141 1 93 355 PHE B C 1
ATOM 5719 O O . PHE B 1 355 ? 14.078 8.078 21.547 1 93 355 PHE B O 1
ATOM 5726 N N . LYS B 1 356 ? 13.406 5.969 21.797 1 90.19 356 LYS B N 1
ATOM 5727 C CA . LYS B 1 356 ? 14.227 5.793 23 1 90.19 356 LYS B CA 1
ATOM 5728 C C . LYS B 1 356 ? 15.703 5.652 22.625 1 90.19 356 LYS B C 1
ATOM 5730 O O . LYS B 1 356 ? 16.578 6.148 23.344 1 90.19 356 LYS B O 1
ATOM 5735 N N . GLU B 1 357 ? 16 5.016 21.516 1 88.38 357 GLU B N 1
ATOM 5736 C CA . GLU B 1 357 ? 17.375 4.836 21.047 1 88.38 357 GLU B CA 1
ATOM 5737 C C . GLU B 1 357 ? 17.516 5.25 19.578 1 88.38 357 GLU B C 1
ATOM 5739 O O . GLU B 1 357 ? 17.891 4.438 18.734 1 88.38 357 GLU B O 1
ATOM 5744 N N . GLN B 1 358 ? 17.453 6.43 19.344 1 88.44 358 GLN B N 1
ATOM 5745 C CA . GLN B 1 358 ? 17.469 6.969 18 1 88.44 358 GLN B CA 1
ATOM 5746 C C . GLN B 1 358 ? 18.844 6.824 17.359 1 88.44 358 GLN B C 1
ATOM 5748 O O . GLN B 1 358 ? 18.969 6.773 16.125 1 88.44 358 GLN B O 1
ATOM 5753 N N . SER B 1 359 ? 19.875 6.711 18.141 1 86.25 359 SER B N 1
ATOM 5754 C CA . SER B 1 359 ? 21.25 6.633 17.641 1 86.25 359 SER B CA 1
ATOM 5755 C C . SER B 1 359 ? 21.484 5.344 16.859 1 86.25 359 SER B C 1
ATOM 5757 O O . SER B 1 359 ? 22.312 5.301 15.961 1 86.25 359 SER B O 1
ATOM 5759 N N . TYR B 1 360 ? 20.719 4.34 17.266 1 88.75 360 TYR B N 1
ATOM 5760 C CA . TYR B 1 360 ? 20.812 3.057 16.578 1 88.75 360 TYR B CA 1
ATOM 5761 C C . TYR B 1 360 ? 20.422 3.197 15.109 1 88.75 360 TYR B C 1
ATOM 5763 O O . TYR B 1 360 ? 20.969 2.506 14.25 1 88.75 360 TYR B O 1
ATOM 5771 N N . PHE B 1 361 ? 19.625 4.184 14.797 1 89.88 361 PHE B N 1
ATOM 5772 C CA . PHE B 1 361 ? 19.031 4.285 13.469 1 89.88 361 PHE B CA 1
ATOM 5773 C C . PHE B 1 361 ? 19.719 5.391 12.664 1 89.88 361 PHE B C 1
ATOM 5775 O O . PHE B 1 361 ? 19.391 5.602 11.492 1 89.88 361 PHE B O 1
ATOM 5782 N N . LYS B 1 362 ? 20.625 6.086 13.305 1 85.12 362 LYS B N 1
ATOM 5783 C CA . LYS B 1 362 ? 21.328 7.152 12.602 1 85.12 362 LYS B CA 1
ATOM 5784 C C . LYS B 1 362 ? 22.375 6.586 11.641 1 85.12 362 LYS B C 1
ATOM 5786 O O . LYS B 1 362 ? 23.172 5.727 12.023 1 85.12 362 LYS B O 1
ATOM 5791 N N . SER B 1 363 ? 22.172 7.027 10.352 1 77.81 363 SER B N 1
ATOM 5792 C CA . SER B 1 363 ? 23.141 6.574 9.352 1 77.81 363 SER B CA 1
ATOM 5793 C C . SER B 1 363 ? 24.547 7.062 9.68 1 77.81 363 SER B C 1
ATOM 5795 O O . SER B 1 363 ? 24.734 8.195 10.133 1 77.81 363 SER B O 1
ATOM 5797 N N . PRO B 1 364 ? 25.578 6.16 9.68 1 64.88 364 PRO B N 1
ATOM 5798 C CA . PRO B 1 364 ? 26.953 6.602 9.961 1 64.88 364 PRO B CA 1
ATOM 5799 C C . PRO B 1 364 ? 27.406 7.742 9.047 1 64.88 364 PRO B C 1
ATOM 5801 O O . PRO B 1 364 ? 26.984 7.809 7.887 1 64.88 364 PRO B O 1
ATOM 5804 N N . ASP B 1 365 ? 27.734 8.891 9.562 1 56 365 ASP B N 1
ATOM 5805 C CA . ASP B 1 365 ? 28.312 9.992 8.805 1 56 365 ASP B CA 1
ATOM 5806 C C . ASP B 1 365 ? 29.328 9.477 7.785 1 56 365 ASP B C 1
ATOM 5808 O O . ASP B 1 365 ? 30.172 8.641 8.109 1 56 365 ASP B O 1
ATOM 5812 N N . HIS B 1 366 ? 28.969 9.273 6.555 1 42.59 366 HIS B N 1
ATOM 5813 C CA . HIS B 1 366 ? 30.062 9.125 5.613 1 42.59 366 HIS B CA 1
ATOM 5814 C C . HIS B 1 366 ? 31.234 10.031 5.984 1 42.59 366 HIS B C 1
ATOM 5816 O O . HIS B 1 366 ? 31.125 11.258 5.91 1 42.59 366 HIS B O 1
ATOM 5822 N N . LYS B 1 367 ? 32.125 9.859 6.914 1 34.66 367 LYS B N 1
ATOM 5823 C CA . LYS B 1 367 ? 33.406 10.562 6.93 1 34.66 367 LYS B CA 1
ATOM 5824 C C . LYS B 1 367 ? 33.969 10.719 5.516 1 34.66 367 LYS B C 1
ATOM 5826 O O . LYS B 1 367 ? 34.094 9.734 4.781 1 34.66 367 LYS B O 1
ATOM 5831 N N . GLN B 1 368 ? 33.781 11.828 4.781 1 30.77 368 GLN B N 1
ATOM 5832 C CA . GLN B 1 368 ? 34.781 12.242 3.785 1 30.77 368 GLN B CA 1
ATOM 5833 C C . GLN B 1 368 ? 36.188 11.836 4.203 1 30.77 368 GLN B C 1
ATOM 5835 O O . GLN B 1 368 ? 36.719 12.383 5.164 1 30.77 368 GLN B O 1
ATOM 5840 N N . GLU B 1 369 ? 36.562 10.617 4.055 1 25.39 369 GLU B N 1
ATOM 5841 C CA . GLU B 1 369 ? 38 10.586 3.824 1 25.39 369 GLU B CA 1
ATOM 5842 C C . GLU B 1 369 ? 38.375 11.453 2.631 1 25.39 369 GLU B C 1
ATOM 5844 O O . GLU B 1 369 ? 37.688 11.469 1.614 1 25.39 369 GLU B O 1
#

Solvent-accessible surface area (backbone atoms only — not comparable to full-atom values): 37545 Å² total; per-residue (Å²): 130,84,55,55,61,63,42,51,50,31,55,55,58,15,56,48,38,59,55,55,33,38,50,31,55,72,36,63,80,43,45,76,40,50,36,59,47,50,52,51,48,52,54,51,50,54,54,48,49,69,68,66,53,70,77,47,74,80,54,92,52,71,84,74,41,64,77,53,70,68,42,53,51,34,37,52,48,38,25,49,22,45,43,30,43,52,49,35,36,34,75,76,61,76,44,82,70,48,46,68,58,42,46,74,65,20,52,48,49,45,75,36,40,46,31,37,47,49,28,50,41,32,55,70,48,51,41,56,48,35,44,48,43,37,34,24,57,63,59,74,42,86,43,63,71,52,47,36,28,51,18,27,31,40,50,48,49,50,48,34,49,52,54,12,32,36,28,9,77,45,13,66,61,79,34,71,35,58,61,67,47,49,63,60,53,49,50,34,53,50,53,36,50,57,54,69,72,43,83,84,83,74,62,80,80,52,71,49,83,65,49,77,67,73,53,71,66,51,52,54,48,41,51,46,45,48,51,46,42,53,51,28,46,41,47,23,35,24,43,62,60,11,57,21,65,69,22,38,48,39,32,69,58,36,40,21,36,37,69,36,69,52,30,42,44,24,42,43,35,41,47,40,33,53,56,45,40,55,49,43,54,50,40,48,53,29,62,74,32,68,29,35,52,65,36,56,58,49,30,40,26,48,23,22,32,35,46,48,50,42,52,43,51,56,53,32,44,76,36,82,72,41,60,72,84,28,25,50,39,82,91,26,40,67,60,48,52,52,55,51,52,46,45,29,52,46,30,48,52,48,37,51,54,43,68,73,46,47,32,33,23,46,58,75,73,77,71,84,122,129,84,54,55,61,62,41,50,49,30,55,56,58,15,56,50,39,61,57,54,33,40,51,30,54,72,35,62,78,42,48,76,39,52,36,61,48,50,53,50,48,50,54,51,49,54,53,48,50,69,67,67,53,70,77,47,74,78,52,94,51,71,84,72,38,61,75,55,71,66,42,54,51,34,38,52,48,38,24,50,21,43,43,29,44,52,48,35,36,35,75,75,62,76,44,82,71,50,47,68,58,42,47,73,63,23,51,48,50,45,76,35,39,46,31,36,47,50,28,50,40,33,56,71,48,51,38,56,48,34,44,49,41,38,34,24,58,64,58,76,43,87,42,63,70,52,47,36,27,52,20,25,32,41,51,49,49,50,48,34,50,51,54,10,32,37,28,10,78,43,13,68,62,78,35,71,35,58,60,69,48,49,63,60,51,49,49,35,54,50,53,37,52,58,56,69,71,44,83,84,84,74,61,78,81,51,72,51,83,64,50,78,66,74,53,72,65,51,51,53,50,41,52,46,44,48,51,46,41,53,52,28,45,41,47,23,34,23,42,61,60,12,56,21,65,70,21,37,48,39,32,69,59,36,40,21,38,36,72,37,70,50,31,42,46,25,42,43,35,42,48,40,33,52,56,43,38,56,50,44,54,50,40,47,54,29,61,72,34,66,30,36,52,65,36,56,57,50,30,40,28,48,23,23,34,34,46,48,50,42,53,43,50,56,56,31,43,75,38,84,73,43,62,72,84,27,27,51,39,81,92,27,41,66,60,48,53,51,54,52,51,46,45,27,52,47,29,47,52,48,37,51,54,43,67,73,49,46,32,32,23,46,58,75,75,78,71,82,121

pLDDT: mean 89.76, std 11.74, range [25.39, 98.81]

InterPro domains:
  IPR033118 EXPERA domain [PS51751] (67-192)
  IPR033118 EXPERA domain [PS51751] (217-351)
  IPR047195 Transmembrane 6 superfamily member 1/2 [cd21106] (7-361)
  IPR059044 Transmembrane 6 superfamily member 1/2, transmembrane domain [PF26083] (17-205)

Radius of gyration: 27.26 Å; Cα contacts (8 Å, |Δi|>4): 980; chains: 2; bounding box: 75×82×55 Å

Nearest PDB structures (foldseek):
  3i9w-assembly1_A  TM=2.588E-01  e=7.240E+00  Escherichia coli K-12
  6m20-assembly3_C  TM=1.403E-01  e=5.618E+00  Plasmodium falciparum
  6m20-assembly3_C  TM=1.316E-01  e=5.009E+00  Plasmodium falciparum